Protein AF-S3AVD3-F1 (afdb_monomer)

Radius of gyration: 33.22 Å; Cα contacts (8 Å, |Δi|>4): 631; chains: 1; bounding box: 134×75×89 Å

Sequence (486 aa):
MLAAVQGLPMADVQVYRAEGRAVLDGTDLYGFTVTEWDLPATYPPLAALLFVPVALVPLSVAKAGFLAANVALLGLLVGLSLRAVRGRAAPLPVVLALTACALWLEPVFQTLLFGQINLALACLVLWDMGRPDTARGKGFAVGLAAGIKLTPALFAVHLLLTGRVKAAATAAAGFAASVAVGACLLPGATVDFWTRRMFETARVGKAWIVDNQSLQGLVARLLHDPEPGARWLVPALLAVVAGLWLARRLTPRPGRPGTADGTLVGSLGGTPDEGFRGLLVTALVALLVSPISWSHHWVWCVPLLAQLARSAGLTGPAGEGRPPGRGRLLARVGLGCAAVVFTARSLWLVPHAGDLDLRLSWWQQPLAAPYALLTLVLLGAAAGYVRARRRRAPLTPRVPPARISVDGSAADHRTAPPGDDRDRRQDGRRPECDKARGGRCAKHDAGHSADRDPAPRPRGARTRDVPRDHLEGDGGPGRLRPPQLP

Mean predicted aligned error: 13.11 Å

Secondary structure (DSSP, 8-state):
-HHHHHTS--HHHHHHHHHHHHHHHT--TTS-EETTTTEEP-S-HHHHHHHHHHHTS-HHHHHHHHHHHHHHHHHHHHHHHHHHHHSSPPPHHHHHHHHHHHTTSHHHHHHHHHT-SHHHHHHHHHHHHHSBTTSTTTTHHHHHHHHHSSTTHHHHHHHHHTT-HHHHHHHHHHHHHHHHHHHHH-HHHHHHIIIIITT-HHHH--TTSTTB-SHHHHHHHHHT-S--THHHHHHHHHHHHHHHHHHHHHSPPTT-TT--S-BSSS--SS-TTHHHHHHHHHHHHHHHHSS--BGGGGGGHHHHHHHHHHHTTSSS-TT------HHHHHHHHHHHHHHHHHHS-GGGSS---GGGGGG--TTTHHHHSHHHHHHHHHHHHHHHHHHHHHHHS------PPP------------------------------------------------------------------------------PPP---

pLDDT: mean 79.79, std 24.5, range [26.66, 98.88]

Structure (mmCIF, N/CA/C/O backbone):
data_AF-S3AVD3-F1
#
_entry.id   AF-S3AVD3-F1
#
loop_
_atom_site.group_PDB
_atom_site.id
_atom_site.type_symbol
_atom_site.label_atom_id
_atom_site.label_alt_id
_atom_site.label_comp_id
_atom_site.label_asym_id
_atom_site.label_entity_id
_atom_site.label_seq_id
_atom_site.pdbx_PDB_ins_code
_atom_site.Cartn_x
_atom_site.Cartn_y
_atom_site.Cartn_z
_atom_site.occupancy
_atom_site.B_iso_or_equiv
_atom_site.auth_seq_id
_atom_site.auth_comp_id
_atom_site.auth_asym_id
_atom_site.auth_atom_id
_atom_site.pdbx_PDB_model_num
ATOM 1 N N . MET A 1 1 ? 22.409 18.899 -2.802 1.00 51.31 1 MET A N 1
ATOM 2 C CA . MET A 1 1 ? 21.137 18.139 -2.847 1.00 51.31 1 MET A CA 1
ATOM 3 C C . MET A 1 1 ? 20.943 17.430 -4.192 1.00 51.31 1 MET A C 1
ATOM 5 O O . MET A 1 1 ? 20.860 16.214 -4.173 1.00 51.31 1 MET A O 1
ATOM 9 N N . LEU A 1 2 ? 20.980 18.117 -5.347 1.00 49.75 2 LEU A N 1
ATOM 10 C CA . LEU A 1 2 ? 20.878 17.473 -6.677 1.00 49.75 2 LEU A CA 1
ATOM 11 C C . LEU A 1 2 ? 21.949 16.395 -6.952 1.00 49.75 2 LEU A C 1
ATOM 13 O O . LEU A 1 2 ? 21.591 15.310 -7.390 1.00 49.75 2 LEU A O 1
ATOM 17 N N . ALA A 1 3 ? 23.224 16.641 -6.628 1.00 45.38 3 ALA A N 1
ATOM 18 C CA . ALA A 1 3 ? 24.295 15.649 -6.809 1.00 45.38 3 ALA A CA 1
ATOM 19 C C . ALA A 1 3 ? 24.103 14.380 -5.948 1.00 45.38 3 ALA A C 1
ATOM 21 O O . ALA A 1 3 ? 24.330 13.270 -6.413 1.00 45.38 3 ALA A O 1
ATOM 22 N N . ALA A 1 4 ? 23.601 14.530 -4.715 1.00 59.91 4 ALA A N 1
ATOM 23 C CA . ALA A 1 4 ? 23.291 13.400 -3.834 1.00 59.91 4 ALA A CA 1
ATOM 24 C C . ALA A 1 4 ? 22.084 12.587 -4.336 1.00 59.91 4 ALA A C 1
ATOM 26 O O . ALA A 1 4 ? 22.053 11.371 -4.195 1.00 59.91 4 ALA A O 1
ATOM 27 N N . VAL A 1 5 ? 21.104 13.250 -4.959 1.00 63.72 5 VAL A N 1
ATOM 28 C CA . VAL A 1 5 ? 19.925 12.597 -5.549 1.00 63.72 5 VAL A CA 1
ATOM 29 C C . VAL A 1 5 ? 20.258 11.897 -6.870 1.00 63.72 5 VAL A C 1
ATOM 31 O O . VAL A 1 5 ? 19.655 10.876 -7.185 1.00 63.72 5 VAL A O 1
ATOM 34 N N . GLN A 1 6 ? 21.234 12.397 -7.634 1.00 62.34 6 GLN A N 1
ATOM 35 C CA . GLN A 1 6 ? 21.696 11.730 -8.855 1.00 62.34 6 GLN A CA 1
ATOM 36 C C . GLN A 1 6 ? 22.285 10.341 -8.582 1.00 62.34 6 GLN A C 1
ATOM 38 O O . GLN A 1 6 ? 22.058 9.438 -9.385 1.00 62.34 6 GLN A O 1
ATOM 43 N N . GLY A 1 7 ? 22.967 10.168 -7.446 1.00 69.00 7 GLY A N 1
ATOM 44 C CA . GLY A 1 7 ? 23.528 8.884 -7.019 1.00 69.00 7 GLY A CA 1
ATOM 45 C C . GLY A 1 7 ? 22.508 7.881 -6.469 1.00 69.00 7 GLY A C 1
ATOM 46 O O . GLY A 1 7 ? 22.861 6.725 -6.265 1.00 69.00 7 GLY A O 1
ATOM 47 N N . LEU A 1 8 ? 21.250 8.280 -6.232 1.00 75.62 8 LEU A N 1
ATOM 48 C CA . LEU A 1 8 ? 20.206 7.339 -5.816 1.00 75.62 8 LEU A CA 1
ATOM 49 C C . LEU A 1 8 ? 19.747 6.518 -7.029 1.00 75.62 8 LEU A C 1
ATOM 51 O O . LEU A 1 8 ? 19.391 7.127 -8.043 1.00 75.62 8 LEU A O 1
ATOM 55 N N . PRO A 1 9 ? 19.677 5.175 -6.949 1.00 81.38 9 PRO A N 1
ATOM 56 C CA . PRO A 1 9 ? 19.231 4.347 -8.068 1.00 81.38 9 PRO A CA 1
ATOM 57 C C . PRO A 1 9 ? 17.854 4.766 -8.598 1.00 81.38 9 PRO A C 1
ATOM 59 O O . PRO A 1 9 ? 17.713 5.017 -9.799 1.00 81.38 9 PRO A O 1
ATOM 62 N N . MET A 1 10 ? 16.870 4.935 -7.697 1.00 91.75 10 MET A N 1
ATOM 63 C CA . MET A 1 10 ? 15.468 5.255 -8.009 1.00 91.75 10 MET A CA 1
ATOM 64 C C . MET A 1 10 ? 14.965 4.505 -9.248 1.00 91.75 10 MET A C 1
ATOM 66 O O . MET A 1 10 ? 14.528 5.112 -10.227 1.00 91.75 10 MET A O 1
ATOM 70 N N . ALA A 1 11 ? 15.121 3.179 -9.213 1.00 92.88 11 ALA A N 1
ATOM 71 C CA . ALA A 1 11 ? 14.840 2.294 -10.336 1.00 92.88 11 ALA A CA 1
ATOM 72 C C . ALA A 1 11 ? 13.393 2.447 -10.832 1.00 92.88 11 ALA A C 1
ATOM 74 O O . ALA A 1 11 ? 13.170 2.578 -12.032 1.00 92.88 11 ALA A O 1
ATOM 75 N N . ASP A 1 12 ? 12.424 2.580 -9.923 1.00 95.00 12 ASP A N 1
ATOM 76 C CA . ASP A 1 12 ? 11.020 2.748 -10.308 1.00 95.00 12 ASP A CA 1
ATOM 77 C C . ASP A 1 12 ? 10.744 4.084 -10.991 1.00 95.00 12 ASP A C 1
ATOM 79 O O . ASP A 1 12 ? 9.956 4.131 -11.927 1.00 95.00 12 ASP A O 1
ATOM 83 N N . VAL A 1 13 ? 11.433 5.169 -10.616 1.00 96.31 13 VAL A N 1
ATOM 84 C CA . VAL A 1 13 ? 11.315 6.446 -11.347 1.00 96.31 13 VAL A CA 1
ATOM 85 C C . VAL A 1 13 ? 11.780 6.282 -12.793 1.00 96.31 13 VAL A C 1
ATOM 87 O O . VAL A 1 13 ? 11.214 6.906 -13.689 1.00 96.31 13 VAL A O 1
ATOM 90 N N . GLN A 1 14 ? 12.786 5.439 -13.041 1.00 95.56 14 GLN A N 1
ATOM 91 C CA . GLN A 1 14 ? 13.236 5.131 -14.400 1.00 95.56 14 GLN A CA 1
ATOM 92 C C . GLN A 1 14 ? 12.191 4.307 -15.163 1.00 95.56 14 GLN A C 1
ATOM 94 O O . GLN A 1 14 ? 11.923 4.631 -16.319 1.00 95.56 14 GLN A O 1
ATOM 99 N N . VAL A 1 15 ? 11.546 3.330 -14.511 1.00 96.06 15 VAL A N 1
ATOM 100 C CA . VAL A 1 15 ? 10.414 2.570 -15.080 1.00 96.06 15 VAL A CA 1
ATOM 101 C C . VAL A 1 15 ? 9.245 3.500 -15.410 1.00 96.06 15 VAL A C 1
ATOM 103 O O . VAL A 1 15 ? 8.792 3.520 -16.549 1.00 96.06 15 VAL A O 1
ATOM 106 N N . TYR A 1 16 ? 8.811 4.350 -14.475 1.00 96.94 16 TYR A N 1
ATOM 107 C CA . TYR A 1 16 ? 7.732 5.323 -14.692 1.00 96.94 16 TYR A CA 1
ATOM 108 C C . TYR A 1 16 ? 8.051 6.268 -15.850 1.00 96.94 16 TYR A C 1
ATOM 110 O O . TYR A 1 16 ? 7.212 6.543 -16.706 1.00 96.94 16 TYR A O 1
ATOM 118 N N . ARG A 1 17 ? 9.296 6.747 -15.908 1.00 96.50 17 ARG A N 1
ATOM 119 C CA . ARG A 1 17 ? 9.766 7.604 -16.994 1.00 96.50 17 ARG A CA 1
ATOM 120 C C . ARG A 1 17 ? 9.722 6.883 -18.342 1.00 96.50 17 ARG A C 1
ATOM 122 O O . ARG A 1 17 ? 9.352 7.511 -19.329 1.00 96.50 17 ARG A O 1
ATOM 129 N N . ALA A 1 18 ? 10.088 5.603 -18.387 1.00 96.62 18 ALA A N 1
ATOM 130 C CA . ALA A 1 18 ? 10.027 4.783 -19.593 1.00 96.62 18 ALA A CA 1
ATOM 131 C C . ALA A 1 18 ? 8.584 4.482 -20.022 1.00 96.62 18 ALA A C 1
ATOM 133 O O . ALA A 1 18 ? 8.276 4.620 -21.201 1.00 96.62 18 ALA A O 1
ATOM 134 N N . GLU A 1 19 ? 7.677 4.193 -19.084 1.00 96.62 19 GLU A N 1
ATOM 135 C CA . GLU A 1 19 ? 6.241 4.050 -19.365 1.00 96.62 19 GLU A CA 1
ATOM 136 C C . GLU A 1 19 ? 5.665 5.341 -19.970 1.00 96.62 19 GLU A C 1
ATOM 138 O O . GLU A 1 19 ? 5.034 5.311 -21.026 1.00 96.62 19 GLU A O 1
ATOM 143 N N . GLY A 1 20 ? 5.946 6.498 -19.360 1.00 97.25 20 GLY A N 1
ATOM 144 C CA . GLY A 1 20 ? 5.525 7.795 -19.898 1.00 97.25 20 GLY A CA 1
ATOM 145 C C . GLY A 1 20 ? 6.142 8.105 -21.267 1.00 97.25 20 GLY A C 1
ATOM 146 O O . GLY A 1 20 ? 5.501 8.733 -22.109 1.00 97.25 20 GLY A O 1
ATOM 147 N N . ARG A 1 21 ? 7.374 7.643 -21.512 1.00 97.06 21 ARG A N 1
ATOM 148 C CA . ARG A 1 21 ? 8.057 7.771 -22.804 1.00 97.06 21 ARG A CA 1
ATOM 149 C C . ARG A 1 21 ? 7.397 6.899 -23.873 1.00 97.06 21 ARG A C 1
ATOM 151 O O . ARG A 1 21 ? 7.154 7.398 -24.963 1.00 97.06 21 ARG A O 1
ATOM 158 N N . ALA A 1 22 ? 7.042 5.657 -23.545 1.00 96.81 22 ALA A N 1
ATOM 159 C CA . ALA A 1 22 ? 6.347 4.753 -24.458 1.00 96.81 22 ALA A CA 1
ATOM 160 C C . ALA A 1 22 ? 4.985 5.313 -24.895 1.00 96.81 22 ALA A C 1
ATOM 162 O O . ALA A 1 22 ? 4.631 5.240 -26.068 1.00 96.81 22 ALA A O 1
ATOM 163 N N . VAL A 1 23 ? 4.263 5.964 -23.975 1.00 97.38 23 VAL A N 1
ATOM 164 C CA . VAL A 1 23 ? 3.020 6.682 -24.298 1.00 97.38 23 VAL A CA 1
ATOM 165 C C . VAL A 1 23 ? 3.260 7.827 -25.287 1.00 97.38 23 VAL A C 1
ATOM 167 O O . VAL A 1 23 ? 2.492 7.977 -26.232 1.00 97.38 23 VAL A O 1
ATOM 170 N N . LEU A 1 24 ? 4.301 8.640 -25.076 1.00 97.31 24 LEU A N 1
ATOM 171 C CA . LEU A 1 24 ? 4.624 9.775 -25.953 1.00 97.31 24 LEU A CA 1
ATOM 172 C C . LEU A 1 24 ? 5.081 9.333 -27.344 1.00 97.31 24 LEU A C 1
ATOM 174 O O . LEU A 1 24 ? 4.684 9.935 -28.339 1.00 97.31 24 LEU A O 1
ATOM 178 N N . ASP A 1 25 ? 5.914 8.298 -27.394 1.00 96.56 25 ASP A N 1
ATOM 179 C CA . ASP A 1 25 ? 6.526 7.804 -28.626 1.00 96.56 25 ASP A CA 1
ATOM 180 C C . ASP A 1 25 ? 5.592 6.820 -29.374 1.00 96.56 25 ASP A C 1
ATOM 182 O O . ASP A 1 25 ? 5.893 6.413 -30.495 1.00 96.56 25 ASP A O 1
ATOM 186 N N . GLY A 1 26 ? 4.447 6.449 -28.781 1.00 94.56 26 GLY A N 1
ATOM 187 C CA . GLY A 1 26 ? 3.462 5.537 -29.373 1.00 94.56 26 GLY A CA 1
ATOM 188 C C . GLY A 1 26 ? 3.948 4.088 -29.493 1.00 94.56 26 GLY A C 1
ATOM 189 O O . GLY A 1 26 ? 3.509 3.368 -30.390 1.00 94.56 26 GLY A O 1
ATOM 190 N N . THR A 1 27 ? 4.874 3.665 -28.629 1.00 94.44 27 THR A N 1
ATOM 191 C CA . THR A 1 27 ? 5.490 2.329 -28.653 1.00 94.44 27 THR A CA 1
ATOM 192 C C . THR A 1 27 ? 4.784 1.345 -27.713 1.00 94.44 27 THR A C 1
ATOM 194 O O . THR A 1 27 ? 3.879 1.707 -26.960 1.00 94.44 27 THR A O 1
ATOM 197 N N . ASP A 1 28 ? 5.167 0.064 -27.775 1.00 93.56 28 ASP A N 1
ATOM 198 C CA . ASP A 1 28 ? 4.591 -0.971 -26.912 1.00 93.56 28 ASP A CA 1
ATOM 199 C C . ASP A 1 28 ? 4.917 -0.718 -25.430 1.00 93.56 28 ASP A C 1
ATOM 201 O O . ASP A 1 28 ? 6.077 -0.746 -25.014 1.00 93.56 28 ASP A O 1
ATOM 205 N N . LEU A 1 29 ? 3.870 -0.521 -24.624 1.00 93.81 29 LEU A N 1
ATOM 206 C CA . LEU A 1 29 ? 3.974 -0.247 -23.193 1.00 93.81 29 LEU A CA 1
ATOM 207 C C . LEU A 1 29 ? 4.542 -1.432 -22.396 1.00 93.81 29 LEU A C 1
ATOM 209 O O . LEU A 1 29 ? 5.122 -1.215 -21.336 1.00 93.81 29 LEU A O 1
ATOM 213 N N . TYR A 1 30 ? 4.385 -2.669 -22.877 1.00 93.75 30 TYR A N 1
ATOM 214 C CA . TYR A 1 30 ? 4.806 -3.883 -22.162 1.00 93.75 30 TYR A CA 1
ATOM 215 C C . TYR A 1 30 ? 5.920 -4.656 -22.885 1.00 93.75 30 TYR A C 1
ATOM 217 O O . TYR A 1 30 ? 6.182 -5.816 -22.551 1.00 93.75 30 TYR A O 1
ATOM 225 N N . GLY A 1 31 ? 6.566 -4.017 -23.866 1.00 90.62 31 GLY A N 1
ATOM 226 C CA . GLY A 1 31 ? 7.602 -4.603 -24.722 1.00 90.62 31 GLY A CA 1
ATOM 227 C C . GLY A 1 31 ? 9.039 -4.229 -24.348 1.00 90.62 31 GLY A C 1
ATOM 228 O O . GLY A 1 31 ? 9.960 -4.571 -25.085 1.00 90.62 31 GLY A O 1
ATOM 229 N N . PHE A 1 32 ? 9.250 -3.520 -23.235 1.00 90.56 32 PHE A N 1
ATOM 230 C CA . PHE A 1 32 ? 10.568 -3.051 -22.808 1.00 90.56 32 PHE A CA 1
ATOM 231 C C . PHE A 1 32 ? 10.904 -3.453 -21.370 1.00 90.56 32 PHE A C 1
ATOM 233 O O . PHE A 1 32 ? 10.028 -3.669 -20.528 1.00 90.56 32 PHE A O 1
ATOM 240 N N . THR A 1 33 ? 12.203 -3.462 -21.090 1.00 91.06 33 THR A N 1
ATOM 241 C CA . THR A 1 33 ? 12.782 -3.475 -19.749 1.00 91.06 33 THR A CA 1
ATOM 242 C C . THR A 1 33 ? 13.744 -2.300 -19.605 1.00 91.06 33 THR A C 1
ATOM 244 O O . THR A 1 33 ? 14.256 -1.767 -20.593 1.00 91.06 33 THR A O 1
ATOM 247 N N . VAL A 1 34 ? 13.956 -1.839 -18.375 1.00 90.12 34 VAL A N 1
ATOM 248 C CA . VAL A 1 34 ? 14.907 -0.762 -18.069 1.00 90.12 34 VAL A CA 1
ATOM 249 C C . VAL A 1 34 ? 15.760 -1.110 -16.860 1.00 90.12 34 VAL A C 1
ATOM 251 O O . VAL A 1 34 ? 15.421 -2.011 -16.096 1.00 90.12 34 VAL A O 1
ATOM 254 N N . THR A 1 35 ? 16.813 -0.314 -16.638 1.00 87.38 35 THR A N 1
ATOM 255 C CA . THR A 1 35 ? 17.821 -0.475 -15.571 1.00 87.38 35 THR A CA 1
ATOM 256 C C . THR A 1 35 ? 18.682 -1.730 -15.736 1.00 87.38 35 THR A C 1
ATOM 258 O O . THR A 1 35 ? 18.466 -2.523 -16.641 1.00 87.38 35 THR A O 1
ATOM 261 N N . GLU A 1 36 ? 19.684 -1.898 -14.875 1.00 81.81 36 GLU A N 1
ATOM 262 C CA . GLU A 1 36 ? 20.545 -3.091 -14.863 1.00 81.81 36 GLU A CA 1
ATOM 263 C C . GLU A 1 36 ? 19.828 -4.366 -14.384 1.00 81.81 36 GLU A C 1
ATOM 265 O O . GLU A 1 36 ? 20.348 -5.460 -14.566 1.00 81.81 36 GLU A O 1
ATOM 270 N N . TRP A 1 37 ? 18.624 -4.230 -13.815 1.00 82.56 37 TRP A N 1
ATOM 271 C CA . TRP A 1 37 ? 17.808 -5.337 -13.301 1.00 82.56 37 TRP A CA 1
ATOM 272 C C . TRP A 1 37 ? 16.677 -5.766 -14.249 1.00 82.56 37 TRP A C 1
ATOM 274 O O . TRP A 1 37 ? 15.789 -6.505 -13.826 1.00 82.56 37 TRP A O 1
ATOM 284 N N . ASP A 1 38 ? 16.664 -5.271 -15.492 1.00 87.19 38 ASP A N 1
ATOM 285 C CA . ASP A 1 38 ? 15.658 -5.606 -16.510 1.00 87.19 38 ASP A CA 1
ATOM 286 C C . ASP A 1 38 ? 14.201 -5.453 -16.029 1.00 87.19 38 ASP A C 1
ATOM 288 O O . ASP A 1 38 ? 13.332 -6.291 -16.275 1.00 87.19 38 ASP A O 1
ATOM 292 N N . LEU A 1 39 ? 13.906 -4.344 -15.347 1.00 89.19 39 LEU A N 1
ATOM 293 C CA . LEU A 1 39 ? 12.585 -4.089 -14.778 1.00 89.19 39 LEU A CA 1
ATOM 294 C C . LEU A 1 39 ? 11.559 -3.760 -15.876 1.00 89.19 39 LEU A C 1
ATOM 296 O O . LEU A 1 39 ? 11.763 -2.791 -16.618 1.00 89.19 39 LEU A O 1
ATOM 300 N N . PRO A 1 40 ? 10.441 -4.505 -15.971 1.00 92.25 40 PRO A N 1
ATOM 301 C CA . PRO A 1 40 ? 9.397 -4.245 -16.953 1.00 92.25 40 PRO A CA 1
ATOM 302 C C . PRO A 1 40 ? 8.349 -3.250 -16.442 1.00 92.25 40 PRO A C 1
ATOM 304 O O . PRO A 1 40 ? 8.210 -3.005 -15.240 1.00 92.25 40 PRO A O 1
ATOM 307 N N . ALA A 1 41 ? 7.519 -2.754 -17.359 1.00 92.19 41 ALA A N 1
ATOM 308 C CA . ALA A 1 41 ? 6.277 -2.075 -17.006 1.00 92.19 41 ALA A CA 1
ATOM 309 C C . ALA A 1 41 ? 5.293 -3.044 -16.321 1.00 92.19 41 ALA A C 1
ATOM 311 O O . ALA A 1 41 ? 5.004 -4.154 -16.798 1.00 92.19 41 ALA A O 1
ATOM 312 N N . THR A 1 42 ? 4.758 -2.626 -15.174 1.00 90.56 42 THR A N 1
ATOM 313 C CA . THR A 1 42 ? 3.879 -3.469 -14.336 1.00 90.56 42 THR A CA 1
ATOM 314 C C . THR A 1 42 ? 2.540 -2.824 -14.009 1.00 90.56 42 THR A C 1
ATOM 316 O O . THR A 1 42 ? 1.654 -3.498 -13.476 1.00 90.56 42 THR A O 1
ATOM 319 N N . TYR A 1 43 ? 2.360 -1.550 -14.353 1.00 92.12 43 TYR A N 1
ATOM 320 C CA . TYR A 1 43 ? 1.169 -0.799 -13.995 1.00 92.12 43 TYR A CA 1
ATOM 321 C C . TYR A 1 43 ? 0.089 -0.856 -15.097 1.00 92.12 43 TYR A C 1
ATOM 323 O O . TYR A 1 43 ? 0.395 -1.060 -16.278 1.00 92.12 43 TYR A O 1
ATOM 331 N N . PRO A 1 44 ? -1.198 -0.684 -14.733 1.00 95.38 44 PRO A N 1
ATOM 332 C CA . PRO A 1 44 ? -2.273 -0.500 -15.700 1.00 95.38 44 PRO A CA 1
ATOM 333 C C . PRO A 1 44 ? -2.052 0.763 -16.555 1.00 95.38 44 PRO A C 1
ATOM 335 O O . PRO A 1 44 ? -1.429 1.717 -16.082 1.00 95.38 44 PRO A O 1
ATOM 338 N N . PRO A 1 45 ? -2.642 0.851 -17.762 1.00 96.19 45 PRO A N 1
ATOM 339 C CA . PRO A 1 45 ? -2.372 1.950 -18.697 1.00 96.19 45 PRO A CA 1
ATOM 340 C C . PRO A 1 45 ? -2.670 3.359 -18.174 1.00 96.19 45 PRO A C 1
ATOM 342 O O . PRO A 1 45 ? -2.008 4.310 -18.584 1.00 96.19 45 PRO A O 1
ATOM 345 N N . LEU A 1 46 ? -3.621 3.523 -17.241 1.00 97.00 46 LEU A N 1
ATOM 346 C CA . LEU A 1 46 ? -3.848 4.828 -16.612 1.00 97.00 46 LEU A CA 1
ATOM 347 C C . LEU A 1 46 ? -2.577 5.349 -15.923 1.00 97.00 46 LEU A C 1
ATOM 349 O O . LEU A 1 46 ? -2.301 6.544 -15.983 1.00 97.00 46 LEU A O 1
ATOM 353 N N . ALA A 1 47 ? -1.804 4.482 -15.266 1.00 96.31 47 ALA A N 1
ATOM 354 C CA . ALA A 1 47 ? -0.586 4.899 -14.582 1.00 96.31 47 ALA A CA 1
ATOM 355 C C . ALA A 1 47 ? 0.459 5.431 -15.573 1.00 96.31 47 ALA A C 1
ATOM 357 O O . ALA A 1 47 ? 1.004 6.507 -15.346 1.00 96.31 47 ALA A O 1
ATOM 358 N N . ALA A 1 48 ? 0.651 4.750 -16.706 1.00 96.00 48 ALA A N 1
ATOM 359 C CA . ALA A 1 48 ? 1.564 5.191 -17.758 1.00 96.00 48 ALA A CA 1
ATOM 360 C C . ALA A 1 48 ? 1.206 6.594 -18.280 1.00 96.00 48 ALA A C 1
ATOM 362 O O . ALA A 1 48 ? 2.082 7.449 -18.418 1.00 96.00 48 ALA A O 1
ATOM 363 N N . LEU A 1 49 ? -0.092 6.878 -18.466 1.00 97.25 49 LEU A N 1
ATOM 364 C CA . LEU A 1 49 ? -0.579 8.220 -18.813 1.00 97.25 49 LEU A CA 1
ATOM 365 C C . LEU A 1 49 ? -0.217 9.261 -17.739 1.00 97.25 49 LEU A C 1
ATOM 367 O O . LEU A 1 49 ? 0.206 10.370 -18.062 1.00 97.25 49 LEU A O 1
ATOM 371 N N . LEU A 1 50 ? -0.345 8.909 -16.455 1.00 97.25 50 LEU A N 1
ATOM 372 C CA . LEU A 1 50 ? 0.032 9.783 -15.336 1.00 97.25 50 LEU A CA 1
ATOM 373 C C . LEU A 1 50 ? 1.551 9.992 -15.225 1.00 97.25 50 LEU A C 1
ATOM 375 O O . LEU A 1 50 ? 1.979 10.979 -14.622 1.00 97.25 50 LEU A O 1
ATOM 379 N N . PHE A 1 51 ? 2.361 9.105 -15.804 1.00 97.38 51 PHE A N 1
ATOM 380 C CA . PHE A 1 51 ? 3.819 9.215 -15.812 1.00 97.38 51 PHE A CA 1
ATOM 381 C C . PHE A 1 51 ? 4.391 9.973 -17.014 1.00 97.38 51 PHE A C 1
ATOM 383 O O . PHE A 1 51 ? 5.579 10.301 -17.003 1.00 97.38 51 PHE A O 1
ATOM 390 N N . VAL A 1 52 ? 3.570 10.356 -17.998 1.00 97.75 52 VAL A N 1
ATOM 391 C CA . VAL A 1 52 ? 3.992 11.201 -19.132 1.00 97.75 52 VAL A CA 1
ATOM 392 C C . VAL A 1 52 ? 4.783 12.447 -18.690 1.00 97.75 52 VAL A C 1
ATOM 394 O O . VAL A 1 52 ? 5.867 12.667 -19.231 1.00 97.75 52 VAL A O 1
ATOM 397 N N . PRO A 1 53 ? 4.368 13.230 -17.669 1.00 97.25 53 PRO A N 1
ATOM 398 C CA . PRO A 1 53 ? 5.144 14.393 -17.226 1.00 97.25 53 PRO A CA 1
ATOM 399 C C . PRO A 1 53 ? 6.559 14.053 -16.732 1.00 97.25 53 PRO A C 1
ATOM 401 O O . PRO A 1 53 ? 7.467 14.875 -16.848 1.00 97.25 53 PRO A O 1
ATOM 404 N N . VAL A 1 54 ? 6.774 12.841 -16.209 1.00 96.50 54 VAL A N 1
ATOM 405 C CA . VAL A 1 54 ? 8.086 12.366 -15.738 1.00 96.50 54 VAL A CA 1
ATOM 406 C C . VAL A 1 54 ? 9.046 12.160 -16.916 1.00 96.50 54 VAL A C 1
ATOM 408 O O . VAL A 1 54 ? 10.242 12.427 -16.794 1.00 96.50 54 VAL A O 1
ATOM 411 N N . ALA A 1 55 ? 8.525 11.739 -18.073 1.00 96.38 55 ALA A N 1
ATOM 412 C CA . ALA A 1 55 ? 9.285 11.558 -19.313 1.00 96.38 55 ALA A CA 1
ATOM 413 C C . ALA A 1 55 ? 9.774 12.875 -19.933 1.00 96.38 55 ALA A C 1
ATOM 415 O O . ALA A 1 55 ? 10.789 12.879 -20.634 1.00 96.38 55 ALA A O 1
ATOM 416 N N . LEU A 1 56 ? 9.087 13.983 -19.646 1.00 96.94 56 LEU A N 1
ATOM 417 C CA . LEU A 1 56 ? 9.360 15.299 -20.232 1.00 96.94 56 LEU A CA 1
ATOM 418 C C . LEU A 1 56 ? 10.489 16.068 -19.534 1.00 96.94 56 LEU A C 1
ATOM 420 O O . LEU A 1 56 ? 11.000 17.038 -20.088 1.00 96.94 56 LEU A O 1
ATOM 424 N N . VAL A 1 57 ? 10.891 15.653 -18.332 1.00 96.25 57 VAL A N 1
ATOM 425 C CA . VAL A 1 57 ? 11.929 16.337 -17.549 1.00 96.25 57 VAL A CA 1
ATOM 426 C C . VAL A 1 57 ? 13.233 15.530 -17.498 1.00 96.25 57 VAL A C 1
ATOM 428 O O . VAL A 1 57 ? 13.227 14.303 -17.668 1.00 96.25 57 VAL A O 1
ATOM 431 N N . PRO A 1 58 ? 14.382 16.182 -17.228 1.00 95.56 58 PRO A N 1
ATOM 432 C CA . PRO A 1 58 ? 15.625 15.470 -16.957 1.00 95.56 58 PRO A CA 1
ATOM 433 C C . PRO A 1 58 ? 15.470 14.503 -15.777 1.00 95.56 58 PRO A C 1
ATOM 435 O O . PRO A 1 58 ? 14.833 14.829 -14.774 1.00 95.56 58 PRO A O 1
ATOM 438 N N . LEU A 1 59 ? 16.105 13.329 -15.856 1.00 92.75 59 LEU A N 1
ATOM 439 C CA . LEU A 1 59 ? 15.975 12.285 -14.831 1.00 92.75 59 LEU A CA 1
ATOM 440 C C . LEU A 1 59 ? 16.363 12.781 -13.426 1.00 92.75 59 LEU A C 1
ATOM 442 O O . LEU A 1 59 ? 15.724 12.411 -12.448 1.00 92.75 59 LEU A O 1
ATOM 446 N N . SER A 1 60 ? 17.367 13.653 -13.306 1.00 93.00 60 SER A N 1
ATOM 447 C CA . SER A 1 60 ? 17.760 14.252 -12.023 1.00 93.00 60 SER A CA 1
ATOM 448 C C . SER A 1 60 ? 16.652 15.108 -11.400 1.00 93.00 60 SER A C 1
ATOM 450 O O . SER A 1 60 ? 16.451 15.061 -10.187 1.00 93.00 60 SER A O 1
ATOM 452 N N . VAL A 1 61 ? 15.912 15.852 -12.227 1.00 94.62 61 VAL A N 1
ATOM 453 C CA . VAL A 1 61 ? 14.766 16.667 -11.804 1.00 94.62 61 VAL A CA 1
ATOM 454 C C . VAL A 1 61 ? 13.611 15.763 -11.386 1.00 94.62 61 VAL A C 1
ATOM 456 O O . VAL A 1 61 ? 13.037 15.983 -10.322 1.00 94.62 61 VAL A O 1
ATOM 459 N N . ALA A 1 62 ? 13.327 14.704 -12.153 1.00 95.56 62 ALA A N 1
ATOM 460 C CA . ALA A 1 62 ? 12.336 13.697 -11.776 1.00 95.56 62 ALA A CA 1
ATOM 461 C C . ALA A 1 62 ? 12.670 13.058 -10.418 1.00 95.56 62 ALA A C 1
ATOM 463 O O . ALA A 1 62 ? 11.842 13.091 -9.511 1.00 95.56 62 ALA A O 1
ATOM 464 N N . LYS A 1 63 ? 13.899 12.558 -10.233 1.00 95.31 63 LYS A N 1
ATOM 465 C CA . LYS A 1 63 ? 14.360 11.960 -8.968 1.00 95.31 63 LYS A CA 1
ATOM 466 C C . LYS A 1 63 ? 14.215 12.927 -7.783 1.00 95.31 63 LYS A C 1
ATOM 468 O O . LYS A 1 63 ? 13.700 12.551 -6.731 1.00 95.31 63 LYS A O 1
ATOM 473 N N . ALA A 1 64 ? 14.605 14.193 -7.958 1.00 94.94 64 ALA A N 1
ATOM 474 C CA . ALA A 1 64 ? 14.459 15.215 -6.918 1.00 94.94 64 ALA A CA 1
ATOM 475 C C . ALA A 1 64 ? 12.985 15.519 -6.603 1.00 94.94 64 ALA A C 1
ATOM 477 O O . ALA A 1 64 ? 12.618 15.625 -5.430 1.00 94.94 64 ALA A O 1
ATOM 478 N N . GLY A 1 65 ? 12.143 15.608 -7.635 1.00 96.06 65 GLY A N 1
ATOM 479 C CA . GLY A 1 65 ? 10.701 15.797 -7.502 1.00 96.06 65 GLY A CA 1
ATOM 480 C C . GLY A 1 65 ? 10.033 14.645 -6.754 1.00 96.06 65 GLY A C 1
ATOM 481 O O . GLY A 1 65 ? 9.291 14.889 -5.806 1.00 96.06 65 GLY A O 1
ATOM 482 N N . PHE A 1 66 ? 10.352 13.398 -7.107 1.00 96.50 66 PHE A N 1
ATOM 483 C CA . PHE A 1 66 ? 9.838 12.208 -6.425 1.00 96.50 66 PHE A CA 1
ATOM 484 C C . PHE A 1 66 ? 10.280 12.137 -4.966 1.00 96.50 66 PHE A C 1
ATOM 486 O O . PHE A 1 66 ? 9.461 11.831 -4.102 1.00 96.50 66 PHE A O 1
ATOM 493 N N . LEU A 1 67 ? 11.539 12.465 -4.660 1.00 96.44 67 LEU A N 1
ATOM 494 C CA . LEU A 1 67 ? 12.011 12.520 -3.277 1.00 96.44 67 LEU A CA 1
ATOM 495 C C . LEU A 1 67 ? 11.224 13.551 -2.457 1.00 96.44 67 LEU A C 1
ATOM 497 O O . LEU A 1 67 ? 10.703 13.223 -1.390 1.00 96.44 67 LEU A O 1
ATOM 501 N N . ALA A 1 68 ? 11.105 14.781 -2.963 1.00 96.88 68 ALA A N 1
ATOM 502 C CA . ALA A 1 68 ? 10.373 15.849 -2.285 1.00 96.88 68 ALA A CA 1
ATOM 503 C C . ALA A 1 68 ? 8.886 15.497 -2.110 1.00 96.88 68 ALA A C 1
ATOM 505 O O . ALA A 1 68 ? 8.335 15.649 -1.016 1.00 96.88 68 ALA A O 1
ATOM 506 N N . ALA A 1 69 ? 8.256 14.963 -3.161 1.00 98.12 69 ALA A N 1
ATOM 507 C CA . ALA A 1 69 ? 6.868 14.522 -3.132 1.00 98.12 69 ALA A CA 1
ATOM 508 C C . ALA A 1 69 ? 6.657 13.386 -2.124 1.00 98.12 69 ALA A C 1
ATOM 510 O O . ALA A 1 69 ? 5.725 13.460 -1.328 1.00 98.12 69 ALA A O 1
ATOM 511 N N . ASN A 1 70 ? 7.530 12.376 -2.086 1.00 98.38 70 ASN A N 1
ATOM 512 C CA . ASN A 1 70 ? 7.410 11.267 -1.138 1.00 98.38 70 ASN A CA 1
ATOM 513 C C . ASN A 1 70 ? 7.604 11.711 0.316 1.00 98.38 70 ASN A C 1
ATOM 515 O O . ASN A 1 70 ? 6.862 11.256 1.185 1.00 98.38 70 ASN A O 1
ATOM 519 N N . VAL A 1 71 ? 8.513 12.648 0.602 1.00 98.38 71 VAL A N 1
ATOM 520 C CA . VAL A 1 71 ? 8.643 13.227 1.954 1.00 98.38 71 VAL A CA 1
ATOM 521 C C . VAL A 1 71 ? 7.372 13.992 2.350 1.00 98.38 71 VAL A C 1
ATOM 523 O O . VAL A 1 71 ? 6.865 13.815 3.461 1.00 98.38 71 VAL A O 1
ATOM 526 N N . ALA A 1 72 ? 6.808 14.793 1.442 1.00 98.69 72 ALA A N 1
ATOM 527 C CA . ALA A 1 72 ? 5.560 15.514 1.694 1.00 98.69 72 ALA A CA 1
ATOM 528 C C . ALA A 1 72 ? 4.365 14.558 1.884 1.00 98.69 72 ALA A C 1
ATOM 530 O O . ALA A 1 72 ? 3.573 14.722 2.815 1.00 98.69 72 ALA A O 1
ATOM 531 N N . LEU A 1 73 ? 4.259 13.524 1.045 1.00 98.88 73 LEU A N 1
ATOM 532 C CA . LEU A 1 73 ? 3.227 12.491 1.130 1.00 98.88 73 LEU A CA 1
ATOM 533 C C . LEU A 1 73 ? 3.361 11.647 2.397 1.00 98.88 73 LEU A C 1
ATOM 535 O O . LEU A 1 73 ? 2.343 11.274 2.974 1.00 98.88 73 LEU A O 1
ATOM 539 N N . LEU A 1 74 ? 4.579 11.391 2.878 1.00 98.88 74 LEU A N 1
ATOM 540 C CA . LEU A 1 74 ? 4.796 10.757 4.177 1.00 98.88 74 LEU A CA 1
ATOM 541 C C . LEU A 1 74 ? 4.253 11.635 5.311 1.00 98.88 74 LEU A C 1
ATOM 543 O O . LEU A 1 74 ? 3.530 11.136 6.174 1.00 98.88 74 LEU A O 1
ATOM 547 N N . GLY A 1 75 ? 4.533 12.942 5.279 1.00 98.75 75 GLY A N 1
ATOM 548 C CA . GLY A 1 75 ? 3.966 13.897 6.235 1.00 98.75 75 GLY A CA 1
ATOM 549 C C . GLY A 1 75 ? 2.437 13.929 6.202 1.00 98.75 75 GLY A C 1
ATOM 550 O O . GLY A 1 75 ? 1.787 13.904 7.253 1.00 98.75 75 GLY A O 1
ATOM 551 N N . LEU A 1 76 ? 1.846 13.889 5.005 1.00 98.75 76 LEU A N 1
ATOM 552 C CA . LEU A 1 76 ? 0.400 13.763 4.829 1.00 98.75 76 LEU A CA 1
ATOM 553 C C . LEU A 1 76 ? -0.128 12.441 5.403 1.00 98.75 76 LEU A C 1
ATOM 555 O O . LEU A 1 76 ? -1.114 12.459 6.140 1.00 98.75 76 LEU A O 1
ATOM 559 N N . LEU A 1 77 ? 0.529 11.310 5.133 1.00 98.81 77 LEU A N 1
ATOM 560 C CA . LEU A 1 77 ? 0.125 9.995 5.636 1.00 98.81 77 LEU A CA 1
ATOM 561 C C . LEU A 1 77 ? 0.159 9.954 7.167 1.00 98.81 77 LEU A C 1
ATOM 563 O O . LEU A 1 77 ? -0.792 9.472 7.788 1.00 98.81 77 LEU A O 1
ATOM 567 N N . VAL A 1 78 ? 1.207 10.506 7.786 1.00 98.75 78 VAL A N 1
ATOM 568 C CA . VAL A 1 78 ? 1.307 10.676 9.244 1.00 98.75 78 VAL A CA 1
ATOM 569 C C . VAL A 1 78 ? 0.161 11.553 9.755 1.00 98.75 78 VAL A C 1
ATOM 571 O O . VAL A 1 78 ? -0.533 11.167 10.696 1.00 98.75 78 VAL A O 1
ATOM 574 N N . GLY A 1 79 ? -0.095 12.699 9.118 1.00 97.31 79 GLY A N 1
ATOM 575 C CA . GLY A 1 79 ? -1.185 13.606 9.485 1.00 97.31 79 GLY A CA 1
ATOM 576 C C . GLY A 1 79 ? -2.571 12.955 9.406 1.00 97.31 79 GLY A C 1
ATOM 577 O O . GLY A 1 79 ? -3.357 13.064 10.352 1.00 97.31 79 GLY A O 1
ATOM 578 N N . LEU A 1 80 ? -2.858 12.229 8.322 1.00 96.19 80 LEU A N 1
ATOM 579 C CA . LEU A 1 80 ? -4.101 11.474 8.130 1.00 96.19 80 LEU A CA 1
ATOM 580 C C . LEU A 1 80 ? -4.238 10.344 9.158 1.00 96.19 80 LEU A C 1
ATOM 582 O O . LEU A 1 80 ? -5.306 10.179 9.748 1.00 96.19 80 LEU A O 1
ATOM 586 N N .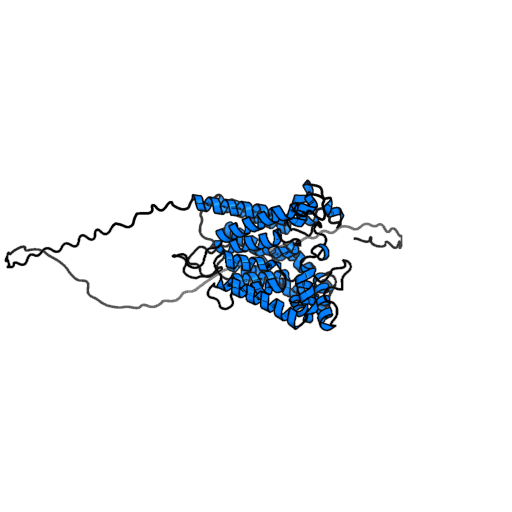 SER A 1 81 ? -3.153 9.618 9.434 1.00 95.94 81 SER A N 1
ATOM 587 C CA . SER A 1 81 ? -3.114 8.549 10.441 1.00 95.94 81 SER A CA 1
ATOM 588 C C . SER A 1 81 ? -3.397 9.084 11.843 1.00 95.94 81 SER A C 1
ATOM 590 O O . SER A 1 81 ? -4.222 8.538 12.577 1.00 95.94 81 SER A O 1
ATOM 592 N N . LEU A 1 82 ? -2.753 10.196 12.212 1.00 93.62 82 LEU A N 1
ATOM 593 C CA . LEU A 1 82 ? -2.975 10.868 13.489 1.00 93.62 82 LEU A CA 1
ATOM 594 C C . LEU A 1 82 ? -4.395 11.414 13.590 1.00 93.62 82 LEU A C 1
ATOM 596 O O . LEU A 1 82 ? -5.013 11.276 14.644 1.00 93.62 82 LEU A O 1
ATOM 600 N N . ARG A 1 83 ? -4.935 11.987 12.510 1.00 90.50 83 ARG A N 1
ATOM 601 C CA . ARG A 1 83 ? -6.329 12.437 12.471 1.00 90.50 83 ARG A CA 1
ATOM 602 C C . ARG A 1 83 ? -7.292 11.275 12.691 1.00 90.50 83 ARG A C 1
ATOM 604 O O . ARG A 1 83 ? -8.204 11.427 13.497 1.00 90.50 83 ARG A O 1
ATOM 611 N N . ALA A 1 84 ? -7.053 10.127 12.060 1.00 87.56 84 ALA A N 1
ATOM 612 C CA . ALA A 1 84 ? -7.880 8.935 12.226 1.00 87.56 84 ALA A CA 1
ATOM 613 C C . ALA A 1 84 ? -7.903 8.420 13.663 1.00 87.56 84 ALA A C 1
ATOM 615 O O . ALA A 1 84 ? -8.969 8.107 14.185 1.00 87.56 84 ALA A O 1
ATOM 616 N N . VAL A 1 85 ? -6.758 8.405 14.345 1.00 87.31 85 VAL A N 1
ATOM 617 C CA . VAL A 1 85 ? -6.708 7.907 15.726 1.00 87.31 85 VAL A CA 1
ATOM 618 C C . VAL A 1 85 ? -7.104 8.968 16.761 1.00 87.31 85 VAL A C 1
ATOM 620 O O . VAL A 1 85 ? -7.652 8.632 17.807 1.00 87.31 85 VAL A O 1
ATOM 623 N N . ARG A 1 86 ? -6.863 10.258 16.506 1.00 84.62 86 ARG A N 1
ATOM 624 C CA . ARG A 1 86 ? -7.150 11.348 17.463 1.00 84.62 86 ARG A CA 1
ATOM 625 C C . ARG A 1 86 ? -8.528 11.986 17.274 1.00 84.62 86 ARG A C 1
ATOM 627 O O . ARG A 1 86 ? -8.953 12.730 18.152 1.00 84.62 86 ARG A O 1
ATOM 634 N N . GLY A 1 87 ? -9.178 11.772 16.129 1.00 81.31 87 GLY A N 1
ATOM 635 C CA . GLY A 1 87 ? -10.400 12.471 15.709 1.00 81.31 87 GLY A CA 1
ATOM 636 C C . GLY A 1 87 ? -10.182 13.925 15.262 1.00 81.31 87 GLY A C 1
ATOM 637 O O . GLY A 1 87 ? -11.123 14.594 14.854 1.00 81.31 87 GLY A O 1
ATOM 638 N N . ARG A 1 88 ? -8.947 14.438 15.322 1.00 84.75 88 ARG A N 1
ATOM 639 C CA . ARG A 1 88 ? -8.581 15.819 14.966 1.00 84.75 88 ARG A CA 1
ATOM 640 C C . ARG A 1 88 ? -7.152 15.892 14.446 1.00 84.75 88 ARG A C 1
ATOM 642 O O . ARG A 1 88 ? -6.342 15.018 14.752 1.00 84.75 88 ARG A O 1
ATOM 649 N N . ALA A 1 89 ? -6.830 16.951 13.707 1.00 89.25 89 ALA A N 1
ATOM 650 C CA . ALA A 1 89 ? -5.468 17.186 13.238 1.00 89.25 89 ALA A CA 1
ATOM 651 C C . ALA A 1 89 ? -4.477 17.278 14.415 1.00 89.25 89 ALA A C 1
ATOM 653 O O . ALA A 1 89 ? -4.785 17.831 15.479 1.00 89.25 89 ALA A O 1
ATOM 654 N N . ALA A 1 90 ? -3.291 16.700 14.225 1.00 90.75 90 ALA A N 1
ATOM 655 C CA . ALA A 1 90 ? -2.174 16.872 15.142 1.00 90.75 90 ALA A CA 1
ATOM 656 C C . ALA A 1 90 ? -1.444 18.198 14.846 1.00 90.75 90 ALA A C 1
ATOM 658 O O . ALA A 1 90 ? -1.460 18.645 13.699 1.00 90.75 90 ALA A O 1
ATOM 659 N N . PRO A 1 91 ? -0.795 18.820 15.846 1.00 94.88 91 PRO A N 1
ATOM 660 C CA . PRO A 1 91 ? 0.048 19.991 15.618 1.00 94.88 91 PRO A CA 1
ATOM 661 C C . PRO A 1 91 ? 1.164 19.690 14.613 1.00 94.88 91 PRO A C 1
ATOM 663 O O . PRO A 1 91 ? 1.747 18.603 14.651 1.00 94.88 91 PRO A O 1
ATOM 666 N N . LEU A 1 92 ? 1.502 20.664 13.765 1.00 96.69 92 LEU A N 1
ATOM 667 C CA . LEU A 1 92 ? 2.527 20.508 12.730 1.00 96.69 92 LEU A CA 1
ATOM 668 C C . LEU A 1 92 ? 3.878 19.996 13.276 1.00 96.69 92 LEU A C 1
ATOM 670 O O . LEU A 1 92 ? 4.391 19.042 12.697 1.00 96.69 92 LEU A O 1
ATOM 674 N N . PRO A 1 93 ? 4.424 20.492 14.409 1.00 98.00 93 PRO A N 1
ATOM 675 C CA . PRO A 1 93 ? 5.682 19.966 14.949 1.00 98.00 93 PRO A CA 1
ATOM 676 C C . PRO A 1 93 ? 5.639 18.465 15.271 1.00 98.00 93 PRO A C 1
ATOM 678 O O . PRO A 1 93 ? 6.620 17.759 15.060 1.00 98.00 93 PRO A O 1
ATOM 681 N N . VAL A 1 94 ? 4.488 17.952 15.724 1.00 96.56 94 VAL A N 1
ATOM 682 C CA . VAL A 1 94 ? 4.301 16.517 16.003 1.00 96.56 94 VAL A CA 1
ATOM 683 C C . VAL A 1 94 ? 4.290 15.715 14.705 1.00 96.56 94 VAL A C 1
ATOM 685 O O . VAL A 1 94 ? 4.902 14.651 14.639 1.00 96.56 94 VAL A O 1
ATOM 688 N N . VAL A 1 95 ? 3.614 16.222 13.669 1.00 98.00 95 VAL A N 1
ATOM 689 C CA . VAL A 1 95 ? 3.605 15.590 12.342 1.00 98.00 95 VAL A CA 1
ATOM 690 C C . VAL A 1 95 ? 5.021 15.547 11.774 1.00 98.00 95 VAL A C 1
ATOM 692 O O . VAL A 1 95 ? 5.449 14.485 11.336 1.00 98.00 95 VAL A O 1
ATOM 695 N N . LEU A 1 96 ? 5.771 16.650 11.839 1.00 98.38 96 LEU A N 1
ATOM 696 C CA . LEU A 1 96 ? 7.149 16.725 11.345 1.00 98.38 96 LEU A CA 1
ATOM 697 C C . LEU A 1 96 ? 8.087 15.775 12.100 1.00 98.38 96 LEU A C 1
ATOM 699 O O . LEU A 1 96 ? 8.814 15.015 11.464 1.00 98.38 96 LEU A O 1
ATOM 703 N N . ALA A 1 97 ? 8.027 15.749 13.435 1.00 98.25 97 ALA A N 1
ATOM 704 C CA . ALA A 1 97 ? 8.842 14.844 14.244 1.00 98.25 97 ALA A CA 1
ATOM 705 C C . ALA A 1 97 ? 8.550 13.369 13.920 1.00 98.25 97 ALA A C 1
ATOM 707 O O . ALA A 1 97 ? 9.466 12.584 13.688 1.00 98.25 97 ALA A O 1
ATOM 708 N N . LEU A 1 98 ? 7.271 12.992 13.829 1.00 98.25 98 LEU A N 1
ATOM 709 C CA . LEU A 1 98 ? 6.885 11.623 13.483 1.00 98.25 98 LEU A CA 1
ATOM 710 C C . LEU A 1 98 ? 7.188 11.273 12.025 1.00 98.25 98 LEU A C 1
ATOM 712 O O . LEU A 1 98 ? 7.486 10.118 11.743 1.00 98.25 98 LEU A O 1
ATOM 716 N N . THR A 1 99 ? 7.162 12.247 11.116 1.00 98.62 99 THR A N 1
ATOM 717 C CA . THR A 1 99 ? 7.617 12.073 9.728 1.00 98.62 99 THR A CA 1
ATOM 718 C C . THR A 1 99 ? 9.106 11.748 9.708 1.00 98.62 99 THR A C 1
ATOM 720 O O . THR A 1 99 ? 9.497 10.765 9.086 1.00 98.62 99 THR A O 1
ATOM 723 N N . ALA A 1 100 ? 9.923 12.497 10.457 1.00 98.19 100 ALA A N 1
ATOM 724 C CA . ALA A 1 100 ? 11.353 12.232 10.584 1.00 98.19 100 ALA A CA 1
ATOM 725 C C . ALA A 1 100 ? 11.634 10.834 11.163 1.00 98.19 100 ALA A C 1
ATOM 727 O O . ALA A 1 100 ? 12.500 10.126 10.657 1.00 98.19 100 ALA A O 1
ATOM 728 N N . CYS A 1 101 ? 10.865 10.391 12.164 1.00 97.94 101 CYS A N 1
ATOM 729 C CA . CYS A 1 101 ? 10.955 9.018 12.670 1.00 97.94 101 CYS A CA 1
ATOM 730 C C . CYS A 1 101 ? 10.510 7.980 11.627 1.00 97.94 101 CYS A C 1
ATOM 732 O O . CYS A 1 101 ? 11.155 6.945 11.474 1.00 97.94 101 CYS A O 1
ATOM 734 N N . ALA A 1 102 ? 9.420 8.243 10.902 1.00 98.31 102 ALA A N 1
ATOM 735 C CA . ALA A 1 102 ? 8.851 7.310 9.934 1.00 98.31 102 ALA A CA 1
ATOM 736 C C . ALA A 1 102 ? 9.765 7.064 8.723 1.00 98.31 102 ALA A C 1
ATOM 738 O O . ALA A 1 102 ? 9.684 5.989 8.138 1.00 98.31 102 ALA A O 1
ATOM 739 N N . LEU A 1 103 ? 10.670 7.995 8.391 1.00 97.56 103 LEU A N 1
ATOM 740 C CA . LEU A 1 103 ? 11.702 7.801 7.359 1.00 97.56 103 LEU A CA 1
ATOM 741 C C . LEU A 1 103 ? 12.616 6.594 7.632 1.00 97.56 103 LEU A C 1
ATOM 743 O O . LEU A 1 103 ? 13.198 6.048 6.699 1.00 97.56 103 LEU A O 1
ATOM 747 N N . TRP A 1 104 ? 12.737 6.169 8.892 1.00 96.56 104 TRP A N 1
ATOM 748 C CA . TRP A 1 104 ? 13.562 5.024 9.285 1.00 96.56 104 TRP A CA 1
ATOM 749 C C . TRP A 1 104 ? 12.837 3.681 9.193 1.00 96.56 104 TRP A C 1
ATOM 751 O O . TRP A 1 104 ? 13.491 2.638 9.253 1.00 96.56 104 TRP A O 1
ATOM 761 N N . LEU A 1 105 ? 11.511 3.685 9.023 1.00 98.44 105 LEU A N 1
ATOM 762 C CA . LEU A 1 105 ? 10.753 2.465 8.760 1.00 98.44 105 LEU A CA 1
ATOM 763 C C . LEU A 1 105 ? 11.176 1.927 7.395 1.00 98.44 105 LEU A C 1
ATOM 765 O O . LEU A 1 105 ? 11.111 2.646 6.403 1.00 98.44 105 LEU A O 1
ATOM 769 N N . GLU A 1 106 ? 11.585 0.668 7.337 1.00 97.75 106 GLU A N 1
ATOM 770 C CA . GLU A 1 106 ? 12.093 0.021 6.128 1.00 97.75 106 GLU A CA 1
ATOM 771 C C . GLU A 1 106 ? 11.162 0.198 4.916 1.00 97.75 106 GLU A C 1
ATOM 773 O O . GLU A 1 106 ? 11.668 0.669 3.897 1.00 97.75 106 GLU A O 1
ATOM 778 N N . PRO A 1 107 ? 9.824 0.008 5.011 1.00 98.19 107 PRO A N 1
ATOM 779 C CA . PRO A 1 107 ? 8.956 0.163 3.841 1.00 98.19 107 PRO A CA 1
ATOM 780 C C . PRO A 1 107 ? 8.947 1.589 3.286 1.00 98.19 107 PRO A C 1
ATOM 782 O O . PRO A 1 107 ? 8.824 1.817 2.081 1.00 98.19 107 PRO A O 1
ATOM 785 N N . VAL A 1 108 ? 9.062 2.569 4.186 1.00 98.44 108 VAL A N 1
ATOM 786 C CA . VAL A 1 108 ? 9.101 3.992 3.846 1.00 98.44 108 VAL A CA 1
ATOM 787 C C . VAL A 1 108 ? 10.463 4.339 3.259 1.00 98.44 108 VAL A C 1
ATOM 789 O O . VAL A 1 108 ? 10.529 4.963 2.205 1.00 98.44 108 VAL A O 1
ATOM 792 N N . PHE A 1 109 ? 11.542 3.884 3.894 1.00 96.81 109 PHE A N 1
ATOM 793 C CA . PHE A 1 109 ? 12.904 4.073 3.412 1.00 96.81 109 PHE A CA 1
ATOM 794 C C . PHE A 1 109 ? 13.075 3.520 1.991 1.00 96.81 109 PHE A C 1
ATOM 796 O O . PHE A 1 109 ? 13.520 4.247 1.106 1.00 96.81 109 PHE A O 1
ATOM 803 N N . GLN A 1 110 ? 12.639 2.281 1.749 1.00 95.94 110 GLN A N 1
ATOM 804 C CA . GLN A 1 110 ? 12.680 1.658 0.425 1.00 95.94 110 GLN A CA 1
ATOM 805 C C . GLN A 1 110 ? 11.794 2.397 -0.587 1.00 95.94 110 GLN A C 1
ATOM 807 O O . GLN A 1 110 ? 12.196 2.603 -1.730 1.00 95.94 110 GLN A O 1
ATOM 812 N N . THR A 1 111 ? 10.622 2.892 -0.169 1.00 96.69 111 THR A N 1
ATOM 813 C CA . THR A 1 111 ? 9.776 3.735 -1.034 1.00 96.69 111 THR A CA 1
ATOM 814 C C . THR A 1 111 ? 10.521 4.980 -1.521 1.00 96.69 111 THR A C 1
ATOM 816 O O . THR A 1 111 ? 10.410 5.334 -2.695 1.00 96.69 111 THR A O 1
ATOM 819 N N . LEU A 1 112 ? 11.294 5.640 -0.652 1.00 95.75 112 LEU A N 1
ATOM 820 C CA . LEU A 1 112 ? 12.106 6.800 -1.034 1.00 95.75 112 LEU A CA 1
ATOM 821 C C . LEU A 1 112 ? 13.307 6.403 -1.904 1.00 95.75 112 LEU A C 1
ATOM 823 O O . LEU A 1 112 ? 13.617 7.122 -2.852 1.00 95.75 112 LEU A O 1
ATOM 827 N N . LEU A 1 113 ? 13.960 5.278 -1.594 1.00 94.31 113 LEU A N 1
ATOM 828 C CA . LEU A 1 113 ? 15.137 4.789 -2.317 1.00 94.31 113 LEU A CA 1
ATOM 829 C C . LEU A 1 113 ? 14.812 4.444 -3.774 1.00 94.31 113 LEU A C 1
ATOM 831 O O . LEU A 1 113 ? 15.565 4.812 -4.679 1.00 94.31 113 LEU A O 1
ATOM 835 N N . PHE A 1 114 ? 13.674 3.786 -4.003 1.00 94.75 114 PHE A N 1
ATOM 836 C CA . PHE A 1 114 ? 13.228 3.437 -5.347 1.00 94.75 114 PHE A CA 1
ATOM 837 C C . PHE A 1 114 ? 12.402 4.538 -6.029 1.00 94.75 114 PHE A C 1
ATOM 839 O O . PHE A 1 114 ? 12.324 4.578 -7.256 1.00 94.75 114 PHE A O 1
ATOM 846 N N . GLY A 1 115 ? 11.848 5.476 -5.254 1.00 95.75 115 GLY A N 1
ATOM 847 C CA . GLY A 1 115 ? 10.980 6.547 -5.747 1.00 95.75 115 GLY A CA 1
ATOM 848 C C . GLY A 1 115 ? 9.567 6.063 -6.089 1.00 95.75 115 GLY A C 1
ATOM 849 O O . GLY A 1 115 ? 8.961 6.520 -7.049 1.00 95.75 115 GLY A O 1
ATOM 850 N N . GLN A 1 116 ? 9.035 5.146 -5.286 1.00 96.25 116 GLN A N 1
ATOM 851 C CA . GLN A 1 116 ? 7.725 4.516 -5.463 1.00 96.25 116 GLN A CA 1
ATOM 852 C C . GLN A 1 116 ? 6.545 5.469 -5.213 1.00 96.25 116 GLN A C 1
ATOM 854 O O . GLN A 1 116 ? 6.634 6.395 -4.406 1.00 96.25 116 GLN A O 1
ATOM 859 N N . ILE A 1 117 ? 5.391 5.171 -5.823 1.00 97.19 117 ILE A N 1
ATOM 860 C CA . ILE A 1 117 ? 4.135 5.936 -5.650 1.00 97.19 117 ILE A CA 1
ATOM 861 C C . ILE A 1 117 ? 3.231 5.444 -4.504 1.00 97.19 117 ILE A C 1
ATOM 863 O O . ILE A 1 117 ? 2.116 5.941 -4.323 1.00 97.19 117 ILE A O 1
ATOM 867 N N . ASN A 1 118 ? 3.668 4.463 -3.708 1.00 97.12 118 ASN A N 1
ATOM 868 C CA . ASN A 1 118 ? 2.797 3.807 -2.719 1.00 97.12 118 ASN A CA 1
ATOM 869 C C . ASN A 1 118 ? 2.265 4.769 -1.644 1.00 97.12 118 ASN A C 1
ATOM 871 O O . ASN A 1 118 ? 1.130 4.604 -1.194 1.00 97.12 118 ASN A O 1
ATOM 875 N N . LEU A 1 119 ? 3.034 5.799 -1.264 1.00 98.62 119 LEU A N 1
ATOM 876 C CA . LEU A 1 119 ? 2.579 6.832 -0.324 1.00 98.62 119 LEU A CA 1
ATOM 877 C C . LEU A 1 119 ? 1.420 7.658 -0.897 1.00 98.62 119 LEU A C 1
ATOM 879 O O . LEU A 1 119 ? 0.468 7.940 -0.172 1.00 98.62 119 LEU A O 1
ATOM 883 N N . ALA A 1 120 ? 1.453 7.992 -2.193 1.00 98.44 120 ALA A N 1
ATOM 884 C CA . ALA A 1 120 ? 0.355 8.695 -2.858 1.00 98.44 120 ALA A CA 1
ATOM 885 C C . ALA A 1 120 ? -0.932 7.862 -2.819 1.00 98.44 120 ALA A C 1
ATOM 887 O O . ALA A 1 120 ? -1.984 8.366 -2.421 1.00 98.44 120 ALA A O 1
ATOM 888 N N . LEU A 1 121 ? -0.836 6.570 -3.147 1.00 98.38 121 LEU A N 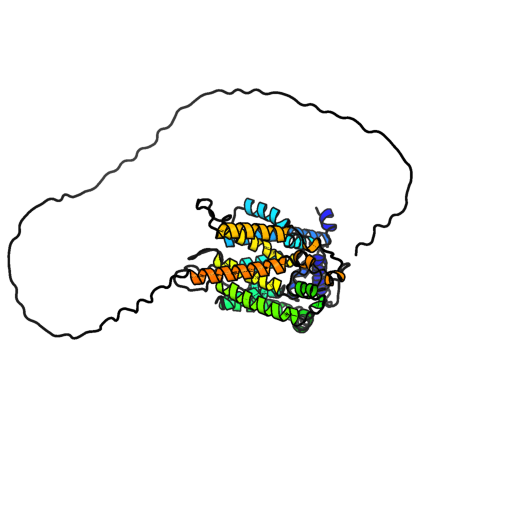1
ATOM 889 C CA . LEU A 1 121 ? -1.978 5.653 -3.129 1.00 98.38 121 LEU A CA 1
ATOM 890 C C . LEU A 1 121 ? -2.529 5.451 -1.710 1.00 98.38 121 LEU A C 1
ATOM 892 O O . LEU A 1 121 ? -3.743 5.511 -1.510 1.00 98.38 121 LEU A O 1
ATOM 896 N N . ALA A 1 122 ? -1.659 5.266 -0.713 1.00 98.62 122 ALA A N 1
ATOM 897 C CA . ALA A 1 122 ? -2.068 5.135 0.684 1.00 98.62 122 ALA A CA 1
ATOM 898 C C . ALA A 1 122 ? -2.772 6.405 1.192 1.00 98.62 122 ALA A C 1
ATOM 900 O O . ALA A 1 122 ? -3.825 6.309 1.825 1.00 98.62 122 ALA A O 1
ATOM 901 N N . CYS A 1 123 ? -2.242 7.591 0.871 1.00 98.69 123 CYS A N 1
ATOM 902 C CA . CYS A 1 123 ? -2.873 8.872 1.189 1.00 98.69 123 CYS A CA 1
ATOM 903 C C . CYS A 1 123 ? -4.236 9.027 0.513 1.00 98.69 123 CYS A C 1
ATOM 905 O O . CYS A 1 123 ? -5.194 9.412 1.181 1.00 98.69 123 CYS A O 1
ATOM 907 N N . LEU A 1 124 ? -4.342 8.696 -0.776 1.00 98.00 124 LEU A N 1
ATOM 908 C CA . LEU A 1 124 ? -5.583 8.792 -1.543 1.00 98.00 124 LEU A CA 1
ATOM 909 C C . LEU A 1 124 ? -6.677 7.889 -0.954 1.00 98.00 124 LEU A C 1
ATOM 911 O O . LEU A 1 124 ? -7.792 8.350 -0.697 1.00 98.00 124 LEU A O 1
ATOM 915 N N . VAL A 1 125 ? -6.336 6.630 -0.662 1.00 98.31 125 VAL A N 1
ATOM 916 C CA . VAL A 1 125 ? -7.246 5.669 -0.025 1.00 98.31 125 VAL A CA 1
ATOM 917 C C . VAL A 1 125 ? -7.632 6.134 1.376 1.00 98.31 125 VAL A C 1
ATOM 919 O O . VAL A 1 125 ? -8.817 6.154 1.708 1.00 98.31 125 VAL A O 1
ATOM 922 N N . LEU A 1 126 ? -6.664 6.511 2.215 1.00 96.56 126 LEU A N 1
ATOM 923 C CA . LEU A 1 126 ? -6.938 6.889 3.601 1.00 96.56 126 LEU A CA 1
ATOM 924 C C . LEU A 1 126 ? -7.761 8.181 3.690 1.00 96.56 126 LEU A C 1
ATOM 926 O O . LEU A 1 126 ? -8.674 8.267 4.513 1.00 96.56 126 LEU A O 1
ATOM 930 N N . TRP A 1 127 ? -7.480 9.156 2.823 1.00 96.44 127 TRP A N 1
ATOM 931 C CA . TRP A 1 127 ? -8.283 10.366 2.690 1.00 96.44 127 TRP A CA 1
ATOM 932 C C . TRP A 1 127 ? -9.723 10.025 2.310 1.00 96.44 127 TRP A C 1
ATOM 934 O O . TRP A 1 127 ? -10.643 10.433 3.017 1.00 96.44 127 TRP A O 1
ATOM 944 N N . ASP A 1 128 ? -9.925 9.233 1.253 1.00 96.25 128 ASP A N 1
ATOM 945 C CA . ASP A 1 128 ? -11.258 8.894 0.755 1.00 96.25 128 ASP A CA 1
ATOM 946 C C . ASP A 1 128 ? -12.080 8.101 1.783 1.00 96.25 128 ASP A C 1
ATOM 948 O O . ASP A 1 128 ? -13.216 8.458 2.117 1.00 96.25 128 ASP A O 1
ATOM 952 N N . MET A 1 129 ? -11.471 7.067 2.366 1.00 93.06 129 MET A N 1
ATOM 953 C CA . MET A 1 129 ? -12.090 6.247 3.409 1.00 93.06 129 MET A CA 1
ATOM 954 C C . MET A 1 129 ? -12.401 7.065 4.667 1.00 93.06 129 MET A C 1
ATOM 956 O O . MET A 1 129 ? -13.393 6.784 5.351 1.00 93.06 129 MET A O 1
ATOM 960 N N . GLY A 1 130 ? -11.599 8.099 4.936 1.00 88.69 130 GLY A N 1
ATOM 961 C CA . GLY A 1 130 ? -11.770 9.002 6.064 1.00 88.69 130 GLY A CA 1
ATOM 962 C C . GLY A 1 130 ? -12.862 10.064 5.905 1.00 88.69 130 GLY A C 1
ATOM 963 O O . GLY A 1 130 ? -13.235 10.709 6.889 1.00 88.69 130 GLY A O 1
ATOM 964 N N . ARG A 1 131 ? -13.427 10.241 4.707 1.00 88.25 131 ARG A N 1
ATOM 965 C CA . ARG A 1 131 ? -14.543 11.178 4.492 1.00 88.25 131 ARG A CA 1
ATOM 966 C C . ARG A 1 131 ? -15.837 10.689 5.164 1.00 88.25 131 ARG A C 1
ATOM 968 O O . ARG A 1 131 ? -16.007 9.481 5.357 1.00 88.25 131 ARG A O 1
ATOM 975 N N . PRO A 1 132 ? -16.786 11.583 5.494 1.00 84.00 132 PRO A N 1
ATOM 976 C CA . PRO A 1 132 ? -18.134 11.183 5.894 1.00 84.00 132 PRO A CA 1
ATOM 977 C C . PRO A 1 132 ? -18.807 10.277 4.854 1.00 84.00 132 PRO A C 1
ATOM 979 O O . PRO A 1 132 ? -18.628 10.467 3.656 1.00 84.00 132 PRO A O 1
ATOM 982 N N . ASP A 1 133 ? -19.621 9.320 5.291 1.00 84.81 133 ASP A N 1
ATOM 983 C CA . ASP A 1 133 ? -20.426 8.433 4.440 1.00 84.81 133 ASP A CA 1
ATOM 984 C C . ASP A 1 133 ? -21.464 9.212 3.609 1.00 84.81 133 ASP A C 1
ATOM 986 O O . ASP A 1 133 ? -21.897 8.742 2.559 1.00 84.81 133 ASP A O 1
ATOM 990 N N . THR A 1 134 ? -21.820 10.426 4.043 1.00 84.56 134 THR A N 1
ATOM 991 C CA . THR A 1 134 ? -22.667 11.380 3.311 1.00 84.56 134 THR A CA 1
ATOM 992 C C . THR A 1 134 ? -21.907 12.190 2.258 1.00 84.56 134 THR A C 1
ATOM 994 O O . THR A 1 134 ? -22.537 12.855 1.432 1.00 84.56 134 THR A O 1
ATOM 997 N N . ALA A 1 135 ? -20.568 12.155 2.255 1.00 89.12 135 ALA A N 1
ATOM 998 C CA . ALA A 1 135 ? -19.764 12.946 1.335 1.00 89.12 135 ALA A CA 1
ATOM 999 C C . ALA A 1 135 ? -20.012 12.519 -0.117 1.00 89.12 135 ALA A C 1
ATOM 1001 O O . ALA A 1 135 ? -19.933 11.338 -0.475 1.00 89.12 135 ALA A O 1
ATOM 1002 N N . ARG A 1 136 ? -20.285 13.506 -0.976 1.00 93.56 136 ARG A N 1
ATOM 1003 C CA . ARG A 1 136 ? -20.435 13.276 -2.415 1.00 93.56 136 ARG A CA 1
ATOM 1004 C C . ARG A 1 136 ? -19.132 12.706 -2.981 1.00 93.56 136 ARG A C 1
ATOM 1006 O O . ARG A 1 136 ? -18.042 13.186 -2.676 1.00 93.56 136 ARG A O 1
ATOM 1013 N N . GLY A 1 137 ? -19.259 11.655 -3.786 1.00 94.69 137 GLY A N 1
ATOM 1014 C CA . GLY A 1 137 ? -18.122 10.996 -4.424 1.00 94.69 137 GLY A CA 1
ATOM 1015 C C . GLY A 1 137 ? -17.248 10.141 -3.496 1.00 94.69 137 GLY A C 1
ATOM 1016 O O . GLY A 1 137 ? -16.149 9.779 -3.916 1.00 94.69 137 GLY A O 1
ATOM 1017 N N . LYS A 1 138 ? -17.669 9.819 -2.257 1.00 95.12 138 LYS A N 1
ATOM 1018 C CA . LYS A 1 138 ? -16.940 8.862 -1.398 1.00 95.12 138 LYS A CA 1
ATOM 1019 C C . LYS A 1 138 ? -16.754 7.522 -2.112 1.00 95.12 138 LYS A C 1
ATOM 1021 O O . LYS A 1 138 ? -17.725 6.971 -2.616 1.00 95.12 138 LYS A O 1
ATOM 1026 N N . GLY A 1 139 ? -15.535 6.994 -2.111 1.00 97.00 139 GLY A N 1
ATOM 1027 C CA . GLY A 1 139 ? -15.150 5.759 -2.795 1.00 97.00 139 GLY A CA 1
ATOM 1028 C C . GLY A 1 139 ? -14.509 5.988 -4.166 1.00 97.00 139 GLY A C 1
ATOM 1029 O O . GLY A 1 139 ? -13.738 5.144 -4.607 1.00 97.00 139 GLY A O 1
ATOM 1030 N N . PHE A 1 140 ? -14.759 7.124 -4.831 1.00 98.31 140 PHE A N 1
ATOM 1031 C CA . PHE A 1 140 ? -14.220 7.380 -6.175 1.00 98.31 140 PHE A CA 1
ATOM 1032 C C . PHE A 1 140 ? -12.687 7.322 -6.212 1.00 98.31 140 PHE A C 1
ATOM 1034 O O . PHE A 1 140 ? -12.104 6.725 -7.112 1.00 98.31 140 PHE A O 1
ATOM 1041 N N . ALA A 1 141 ? -12.037 7.907 -5.204 1.00 97.94 141 ALA A N 1
ATOM 1042 C CA . ALA A 1 141 ? -10.584 7.955 -5.099 1.00 97.94 141 ALA A CA 1
ATOM 1043 C C . ALA A 1 141 ? -9.986 6.574 -4.782 1.00 97.94 141 ALA A C 1
ATOM 1045 O O . ALA A 1 141 ? -8.929 6.243 -5.311 1.00 97.94 141 ALA A O 1
ATOM 1046 N N . VAL A 1 142 ? -10.680 5.734 -4.004 1.00 98.31 142 VAL A N 1
ATOM 1047 C CA . VAL A 1 142 ? -10.332 4.308 -3.847 1.00 98.31 142 VAL A CA 1
ATOM 1048 C C . VAL A 1 142 ? -10.385 3.576 -5.191 1.00 98.31 142 VAL A C 1
ATOM 1050 O O . VAL A 1 142 ? -9.469 2.822 -5.511 1.00 98.31 142 VAL A O 1
ATOM 1053 N N . GLY A 1 143 ? -11.433 3.818 -5.983 1.00 98.25 143 GLY A N 1
ATOM 1054 C CA . GLY A 1 143 ? -11.581 3.258 -7.328 1.00 98.25 143 GLY A CA 1
ATOM 1055 C C . GLY A 1 143 ? -10.454 3.663 -8.273 1.00 98.25 143 GLY A C 1
ATOM 1056 O O . GLY A 1 143 ? -9.841 2.812 -8.911 1.00 98.25 143 GLY A O 1
ATOM 1057 N N . LEU A 1 144 ? -10.136 4.958 -8.305 1.00 98.31 144 LEU A N 1
ATOM 1058 C CA . LEU A 1 144 ? -9.034 5.491 -9.101 1.00 98.31 144 LEU A CA 1
ATOM 1059 C C . LEU A 1 144 ? -7.683 4.912 -8.654 1.00 98.31 144 LEU A C 1
ATOM 1061 O O . LEU A 1 144 ? -6.883 4.514 -9.494 1.00 98.31 144 LEU A O 1
ATOM 1065 N N . ALA A 1 145 ? -7.449 4.794 -7.342 1.00 98.25 145 ALA A N 1
ATOM 1066 C CA . ALA A 1 145 ? -6.244 4.164 -6.804 1.00 98.25 145 ALA A CA 1
ATOM 1067 C C . ALA A 1 145 ? -6.108 2.704 -7.266 1.00 98.25 145 ALA A C 1
ATOM 1069 O O . ALA A 1 145 ? -5.014 2.297 -7.644 1.00 98.25 145 ALA A O 1
ATOM 1070 N N . ALA A 1 146 ? -7.214 1.947 -7.279 1.00 97.69 146 ALA A N 1
ATOM 1071 C CA . ALA A 1 146 ? -7.261 0.577 -7.797 1.00 97.69 146 ALA A CA 1
ATOM 1072 C C . ALA A 1 146 ? -6.975 0.500 -9.308 1.00 97.69 146 ALA A C 1
ATOM 1074 O O . ALA A 1 146 ? -6.388 -0.470 -9.781 1.00 97.69 146 ALA A O 1
ATOM 1075 N N . GLY A 1 147 ? -7.367 1.535 -10.052 1.00 97.00 147 GLY A N 1
ATOM 1076 C CA . GLY A 1 147 ? -7.059 1.701 -11.470 1.00 97.00 147 GLY A CA 1
ATOM 1077 C C . GLY A 1 147 ? -5.600 2.038 -11.767 1.00 97.00 147 GLY A C 1
ATOM 1078 O O . GLY A 1 147 ? -5.107 1.712 -12.839 1.00 97.00 147 GLY A O 1
ATOM 1079 N N . ILE A 1 148 ? -4.905 2.678 -10.822 1.00 97.38 148 ILE A N 1
ATOM 1080 C CA . ILE A 1 148 ? -3.470 2.986 -10.924 1.00 97.38 148 ILE A CA 1
ATOM 1081 C C . ILE A 1 148 ? -2.627 1.787 -10.483 1.00 97.38 148 ILE A C 1
ATOM 1083 O O . ILE A 1 148 ? -1.587 1.523 -11.065 1.00 97.38 148 ILE A O 1
ATOM 1087 N N . LYS A 1 149 ? -3.041 1.052 -9.450 1.00 95.31 149 LYS A N 1
ATOM 1088 C CA . LYS A 1 149 ? -2.371 -0.166 -8.970 1.00 95.31 149 LYS A CA 1
ATOM 1089 C C . LYS A 1 149 ? -3.443 -1.059 -8.375 1.00 95.31 149 LYS A C 1
ATOM 1091 O O . LYS A 1 149 ? -4.221 -0.564 -7.583 1.00 95.31 149 LYS A O 1
ATOM 1096 N N . LEU A 1 150 ? -3.502 -2.349 -8.694 1.00 91.94 150 LEU A N 1
ATOM 1097 C CA . LEU A 1 150 ? -4.687 -3.171 -8.392 1.00 91.94 150 LEU A CA 1
ATOM 1098 C C . LEU A 1 150 ? -4.992 -3.352 -6.886 1.00 91.94 150 LEU A C 1
ATOM 1100 O O . LEU A 1 150 ? -6.149 -3.493 -6.494 1.00 91.94 150 LEU A O 1
ATOM 1104 N N . THR A 1 151 ? -3.975 -3.324 -6.019 1.00 92.81 151 THR A N 1
ATOM 1105 C CA . THR A 1 151 ? -4.078 -3.658 -4.582 1.00 92.81 151 THR A CA 1
ATOM 1106 C C . THR A 1 151 ? -5.208 -2.941 -3.810 1.00 92.81 151 THR A C 1
ATOM 1108 O O . THR A 1 151 ? -5.897 -3.600 -3.026 1.00 92.81 151 THR A O 1
ATOM 1111 N N . PRO A 1 152 ? -5.484 -1.632 -4.001 1.00 96.38 152 PRO A N 1
ATOM 1112 C CA . PRO A 1 152 ? -6.576 -0.930 -3.334 1.00 96.38 152 PRO A CA 1
ATOM 1113 C C . PRO A 1 152 ? -7.991 -1.409 -3.690 1.00 96.38 152 PRO A C 1
ATOM 1115 O O . PRO A 1 152 ? -8.935 -1.025 -2.996 1.00 96.38 152 PRO A O 1
ATOM 1118 N N . ALA A 1 153 ? -8.177 -2.269 -4.699 1.00 96.62 153 ALA A N 1
ATOM 1119 C CA . ALA A 1 153 ? -9.491 -2.823 -5.044 1.00 96.62 153 ALA A CA 1
ATOM 1120 C C . ALA A 1 153 ? -10.180 -3.504 -3.842 1.00 96.62 153 ALA A C 1
ATOM 1122 O O . ALA A 1 153 ? -11.404 -3.435 -3.695 1.00 96.62 153 ALA A O 1
ATOM 1123 N N . LEU A 1 154 ? -9.405 -4.081 -2.910 1.00 97.19 154 LEU A N 1
ATOM 1124 C CA . LEU A 1 154 ? -9.950 -4.720 -1.708 1.00 97.19 154 LEU A CA 1
ATOM 1125 C C . LEU A 1 154 ? -10.683 -3.731 -0.775 1.00 97.19 154 LEU A C 1
ATOM 1127 O O . LEU A 1 154 ? -11.587 -4.128 -0.035 1.00 97.19 154 LEU A O 1
ATOM 1131 N N . PHE A 1 155 ? -10.376 -2.430 -0.833 1.00 97.75 155 PHE A N 1
ATOM 1132 C CA . PHE A 1 155 ? -11.113 -1.415 -0.072 1.00 97.75 155 PHE A CA 1
ATOM 1133 C C . PHE A 1 155 ? -12.527 -1.173 -0.624 1.00 97.75 155 PHE A C 1
ATOM 1135 O O . PHE A 1 155 ? -13.435 -0.879 0.155 1.00 97.75 155 PHE A O 1
ATOM 1142 N N . ALA A 1 156 ? -12.766 -1.364 -1.926 1.00 97.38 156 ALA A N 1
ATOM 1143 C CA . ALA A 1 156 ? -14.124 -1.334 -2.478 1.00 97.38 156 ALA A CA 1
ATOM 1144 C C . ALA A 1 156 ? -14.965 -2.505 -1.935 1.00 97.38 156 ALA A C 1
ATOM 1146 O O . ALA A 1 156 ? -16.112 -2.316 -1.517 1.00 97.38 156 ALA A O 1
ATOM 1147 N N . VAL A 1 157 ? -14.360 -3.695 -1.822 1.00 97.25 157 VAL A N 1
ATOM 1148 C CA . VAL A 1 157 ? -14.976 -4.864 -1.167 1.00 97.25 157 VAL A CA 1
ATOM 1149 C C . VAL A 1 157 ? -15.251 -4.574 0.311 1.00 97.25 157 VAL A C 1
ATOM 1151 O O . VAL A 1 157 ? -16.338 -4.865 0.812 1.00 97.25 157 VAL A O 1
ATOM 1154 N N . HIS A 1 158 ? -14.317 -3.929 1.015 1.00 95.62 158 HIS A N 1
ATOM 1155 C CA . HIS A 1 158 ? -14.532 -3.488 2.395 1.00 95.62 158 HIS A CA 1
ATOM 1156 C C . HIS A 1 158 ? -15.750 -2.563 2.533 1.00 95.62 158 HIS A C 1
ATOM 1158 O O . HIS A 1 158 ? -16.575 -2.748 3.437 1.00 95.62 158 HIS A O 1
ATOM 1164 N N . LEU A 1 159 ? -15.898 -1.574 1.646 1.00 95.12 159 LEU A N 1
ATOM 1165 C CA . LEU A 1 159 ? -17.062 -0.683 1.637 1.00 95.12 159 LEU A CA 1
ATOM 1166 C C . LEU A 1 159 ? -18.360 -1.482 1.467 1.00 95.12 159 LEU A C 1
ATOM 1168 O O . LEU A 1 159 ? -19.294 -1.299 2.252 1.00 95.12 159 LEU A O 1
ATOM 1172 N N . LEU A 1 160 ? -18.394 -2.427 0.524 1.00 95.81 160 LEU A N 1
ATOM 1173 C CA . LEU A 1 160 ? -19.556 -3.284 0.291 1.00 95.81 160 LEU A CA 1
ATOM 1174 C C . LEU A 1 160 ? -19.910 -4.118 1.533 1.00 95.81 160 LEU A C 1
ATOM 1176 O O . LEU A 1 160 ? -21.035 -4.047 2.035 1.00 95.81 160 LEU A O 1
ATOM 1180 N N . LEU A 1 161 ? -18.938 -4.845 2.095 1.00 94.38 161 LEU A N 1
ATOM 1181 C CA . LEU A 1 161 ? -19.154 -5.710 3.260 1.00 94.38 161 LEU A CA 1
ATOM 1182 C C . LEU A 1 161 ? -19.668 -4.916 4.466 1.00 94.38 161 LEU A C 1
ATOM 1184 O O . LEU A 1 161 ? -20.558 -5.370 5.204 1.00 94.38 161 LEU A O 1
ATOM 1188 N N . THR A 1 162 ? -19.132 -3.711 4.665 1.00 90.81 162 THR A N 1
ATOM 1189 C CA . THR A 1 162 ? -19.491 -2.820 5.777 1.00 90.81 162 THR A CA 1
ATOM 1190 C C . THR A 1 162 ? -20.793 -2.047 5.554 1.00 90.81 162 THR A C 1
ATOM 1192 O O . THR A 1 162 ? -21.180 -1.259 6.415 1.00 90.81 162 THR A O 1
ATOM 1195 N N . GLY A 1 163 ? -21.529 -2.338 4.475 1.00 90.38 163 GLY A N 1
ATOM 1196 C CA . GLY A 1 163 ? -22.856 -1.782 4.192 1.00 90.38 163 GLY A CA 1
ATOM 1197 C C . GLY A 1 163 ? -22.836 -0.420 3.496 1.00 90.38 163 GLY A C 1
ATOM 1198 O O . GLY A 1 163 ? -23.876 0.220 3.389 1.00 90.38 163 GLY A O 1
ATOM 1199 N N . ARG A 1 164 ? -21.678 0.036 3.008 1.00 92.81 164 ARG A N 1
ATOM 1200 C CA . ARG A 1 164 ? -21.506 1.318 2.305 1.00 92.81 164 ARG A CA 1
ATOM 1201 C C . ARG A 1 164 ? -21.649 1.132 0.799 1.00 92.81 164 ARG A C 1
ATOM 1203 O O . ARG A 1 164 ? -20.753 1.469 0.030 1.00 92.81 164 ARG A O 1
ATOM 1210 N N . VAL A 1 165 ? -22.792 0.591 0.382 1.00 94.44 165 VAL A N 1
ATOM 1211 C CA . VAL A 1 165 ? -23.043 0.166 -1.007 1.00 94.44 165 VAL A CA 1
ATOM 1212 C C . VAL A 1 165 ? -22.867 1.317 -1.999 1.00 94.44 165 VAL A C 1
ATOM 1214 O O . VAL A 1 165 ? -22.189 1.149 -3.004 1.00 94.44 165 VAL A O 1
ATOM 1217 N N . LYS A 1 166 ? -23.376 2.518 -1.685 1.00 94.69 166 LYS A N 1
ATOM 1218 C CA . LYS A 1 166 ? -23.203 3.703 -2.544 1.00 94.69 166 LYS A CA 1
ATOM 1219 C C . LYS A 1 166 ? -21.729 4.061 -2.757 1.00 94.69 166 LYS A C 1
ATOM 1221 O O . LYS A 1 166 ? -21.328 4.364 -3.877 1.00 94.69 166 LYS A O 1
ATOM 1226 N N . ALA A 1 167 ? -20.921 4.009 -1.700 1.00 95.81 167 ALA A N 1
ATOM 1227 C CA . ALA A 1 167 ? -19.493 4.290 -1.800 1.00 95.81 167 ALA A CA 1
ATOM 1228 C C . ALA A 1 167 ? -18.752 3.183 -2.565 1.00 95.81 167 ALA A C 1
ATOM 1230 O O . ALA A 1 167 ? -17.873 3.482 -3.363 1.00 95.81 167 ALA A O 1
ATOM 1231 N N . ALA A 1 168 ? -19.140 1.917 -2.384 1.00 97.38 168 ALA A N 1
ATOM 1232 C CA . ALA A 1 168 ? -18.603 0.805 -3.167 1.00 97.38 168 ALA A CA 1
ATOM 1233 C C . ALA A 1 168 ? -18.936 0.944 -4.665 1.00 97.38 168 ALA A C 1
ATOM 1235 O O . ALA A 1 168 ? -18.053 0.785 -5.499 1.00 97.38 168 ALA A O 1
ATOM 1236 N N . ALA A 1 169 ? -20.172 1.325 -5.008 1.00 98.06 169 ALA A N 1
ATOM 1237 C CA . ALA A 1 169 ? -20.570 1.615 -6.387 1.00 98.06 169 ALA A CA 1
ATOM 1238 C C . ALA A 1 169 ? -19.800 2.814 -6.965 1.00 98.06 169 ALA A C 1
ATOM 1240 O O . ALA A 1 169 ? -19.367 2.787 -8.110 1.00 98.06 169 ALA A O 1
ATOM 1241 N N . THR A 1 170 ? -19.558 3.843 -6.152 1.00 98.31 170 THR A N 1
ATOM 1242 C CA . THR A 1 170 ? -18.739 4.996 -6.551 1.00 98.31 170 THR A CA 1
ATOM 1243 C C . THR A 1 170 ? -17.270 4.598 -6.759 1.00 98.31 170 THR A C 1
ATOM 1245 O O . THR A 1 170 ? -16.627 5.103 -7.674 1.00 98.31 170 THR A O 1
ATOM 1248 N N . ALA A 1 171 ? -16.738 3.666 -5.963 1.00 98.50 171 ALA A N 1
ATOM 1249 C CA . ALA A 1 171 ? -15.412 3.093 -6.184 1.00 98.50 171 ALA A CA 1
ATOM 1250 C C . ALA A 1 171 ? -15.355 2.269 -7.474 1.00 98.50 171 ALA A C 1
ATOM 1252 O O . ALA A 1 171 ? -14.425 2.432 -8.257 1.00 98.50 171 ALA A O 1
ATOM 1253 N N . ALA A 1 172 ? -16.378 1.458 -7.748 1.00 98.50 172 ALA A N 1
ATOM 1254 C CA . ALA A 1 172 ? -16.492 0.759 -9.023 1.00 98.50 172 ALA A CA 1
ATOM 1255 C C . ALA A 1 172 ? -16.545 1.745 -10.203 1.00 98.50 172 ALA A C 1
ATOM 1257 O O . ALA A 1 172 ? -15.879 1.519 -11.205 1.00 98.50 172 ALA A O 1
ATOM 1258 N N . ALA A 1 173 ? -17.253 2.871 -10.065 1.00 98.31 173 ALA A N 1
ATOM 1259 C CA . ALA A 1 173 ? -17.287 3.921 -11.082 1.00 98.31 173 ALA A CA 1
ATOM 1260 C C . ALA A 1 173 ? -15.922 4.606 -11.278 1.00 98.31 173 ALA A C 1
ATOM 1262 O O . ALA A 1 173 ? -15.516 4.821 -12.414 1.00 98.31 173 ALA A O 1
ATOM 1263 N N . GLY A 1 174 ? -15.186 4.914 -10.202 1.00 98.44 174 GLY A N 1
ATOM 1264 C CA . GLY A 1 174 ? -13.828 5.470 -10.301 1.00 98.44 174 GLY A CA 1
ATOM 1265 C C . GLY A 1 174 ? -12.842 4.509 -10.969 1.00 98.44 174 GLY A C 1
ATOM 1266 O O . GLY A 1 174 ? -12.044 4.919 -11.809 1.00 98.44 174 GLY A O 1
ATOM 1267 N N . PHE A 1 175 ? -12.952 3.217 -10.657 1.00 98.44 175 PHE A N 1
ATOM 1268 C CA . PHE A 1 175 ? -12.189 2.170 -11.328 1.00 98.44 175 PHE A CA 1
ATOM 1269 C C . PHE A 1 175 ? -12.583 2.047 -12.808 1.00 98.44 175 PHE A C 1
ATOM 1271 O O . PHE A 1 175 ? -11.725 2.111 -13.681 1.00 98.44 175 PHE A O 1
ATOM 1278 N N . ALA A 1 176 ? -13.874 1.964 -13.127 1.00 98.44 176 ALA A N 1
ATOM 1279 C CA . ALA A 1 176 ? -14.339 1.894 -14.511 1.00 98.44 176 ALA A CA 1
ATOM 1280 C C . ALA A 1 176 ? -13.899 3.120 -15.328 1.00 98.44 176 ALA A C 1
ATOM 1282 O O . ALA A 1 176 ? -13.450 2.963 -16.457 1.00 98.44 176 ALA A O 1
ATOM 1283 N N . ALA A 1 177 ? -13.942 4.322 -14.744 1.00 98.12 177 ALA A N 1
ATOM 1284 C CA . ALA A 1 177 ? -13.440 5.536 -15.380 1.00 98.12 177 ALA A CA 1
ATOM 1285 C C . ALA A 1 177 ? -11.935 5.447 -15.681 1.00 98.12 177 ALA A C 1
ATOM 1287 O O . ALA A 1 177 ? -11.514 5.815 -16.773 1.00 98.12 177 ALA A O 1
ATOM 1288 N N . SER A 1 178 ? -11.129 4.909 -14.758 1.00 97.38 178 SER A N 1
ATOM 1289 C CA . SER A 1 178 ? -9.693 4.703 -14.999 1.00 97.38 178 SER A CA 1
ATOM 1290 C C . SER A 1 178 ? -9.416 3.762 -16.174 1.00 97.38 178 SER A C 1
ATOM 1292 O O . SER A 1 178 ? -8.578 4.063 -17.024 1.00 97.38 178 SER A O 1
ATOM 1294 N N . VAL A 1 179 ? -10.165 2.658 -16.255 1.00 97.69 179 VAL A N 1
ATOM 1295 C CA . VAL A 1 179 ? -10.052 1.677 -17.338 1.00 97.69 179 VAL A CA 1
ATOM 1296 C C . VAL A 1 179 ? -10.542 2.275 -18.651 1.00 97.69 179 VAL A C 1
ATOM 1298 O O . VAL A 1 179 ? -9.893 2.085 -19.670 1.00 97.69 179 VAL A O 1
ATOM 1301 N N . ALA A 1 180 ? -11.637 3.040 -18.632 1.00 98.19 180 ALA A N 1
ATOM 1302 C CA . ALA A 1 180 ? -12.177 3.706 -19.812 1.00 98.19 180 ALA A CA 1
ATOM 1303 C C . ALA A 1 180 ? -11.201 4.742 -20.386 1.00 98.19 180 ALA A C 1
ATOM 1305 O O . ALA A 1 180 ? -11.000 4.774 -21.594 1.00 98.19 180 ALA A O 1
ATOM 1306 N N . VAL A 1 181 ? -10.541 5.542 -19.540 1.00 98.19 181 VAL A N 1
ATOM 1307 C CA . VAL A 1 181 ? -9.488 6.472 -19.990 1.00 98.19 181 VAL A CA 1
ATOM 1308 C C . VAL A 1 181 ? -8.346 5.708 -20.663 1.00 98.19 181 VAL A C 1
ATOM 1310 O O . VAL A 1 181 ? -7.919 6.092 -21.751 1.00 98.19 181 VAL A O 1
ATOM 1313 N N . GLY A 1 182 ? -7.902 4.599 -20.061 1.00 96.81 182 GLY A N 1
ATOM 1314 C CA . GLY A 1 182 ? -6.934 3.697 -20.684 1.00 96.81 182 GLY A CA 1
ATOM 1315 C C . GLY A 1 182 ? -7.428 3.162 -22.030 1.00 96.81 182 GLY A C 1
ATOM 1316 O O . GLY A 1 182 ? -6.708 3.251 -23.015 1.00 96.81 182 GLY A O 1
ATOM 1317 N N . ALA A 1 183 ? -8.664 2.669 -22.109 1.00 97.31 183 ALA A N 1
ATOM 1318 C CA . ALA A 1 183 ? -9.228 2.096 -23.329 1.00 97.31 183 ALA A CA 1
ATOM 1319 C C . ALA A 1 183 ? -9.365 3.127 -24.460 1.00 97.31 183 ALA A C 1
ATOM 1321 O O . ALA A 1 183 ? -9.159 2.786 -25.620 1.00 97.31 183 ALA A O 1
ATOM 1322 N N . CYS A 1 184 ? -9.685 4.382 -24.133 1.00 97.88 184 CYS A N 1
ATOM 1323 C CA . CYS A 1 184 ? -9.817 5.453 -25.118 1.00 97.88 184 CYS A CA 1
ATOM 1324 C C . CYS A 1 184 ? -8.464 5.933 -25.659 1.00 97.88 184 CYS A C 1
ATOM 1326 O O . CYS A 1 184 ? -8.370 6.257 -26.839 1.00 97.88 184 CYS A O 1
ATOM 1328 N N . LEU A 1 185 ? -7.438 6.018 -24.806 1.00 97.50 185 LEU A N 1
ATOM 1329 C CA . LEU A 1 185 ? -6.143 6.610 -25.173 1.00 97.50 185 LEU A CA 1
ATOM 1330 C C . LEU A 1 185 ? -5.084 5.566 -25.550 1.00 97.50 185 LEU A C 1
ATOM 1332 O O . LEU A 1 185 ? -4.210 5.842 -26.362 1.00 97.50 185 LEU A O 1
ATOM 1336 N N . LEU A 1 186 ? -5.163 4.372 -24.966 1.00 97.19 186 LEU A N 1
ATOM 1337 C CA . LEU A 1 186 ? -4.230 3.253 -25.119 1.00 97.19 186 LEU A CA 1
ATOM 1338 C C . LEU A 1 186 ? -5.016 1.927 -25.261 1.00 97.19 186 LEU A C 1
ATOM 1340 O O . LEU A 1 186 ? -4.896 1.041 -24.403 1.00 97.19 186 LEU A O 1
ATOM 1344 N N . PRO A 1 187 ? -5.850 1.758 -26.309 1.00 96.69 187 PRO A N 1
ATOM 1345 C CA . PRO A 1 187 ? -6.769 0.622 -26.436 1.00 96.69 187 PRO A CA 1
ATOM 1346 C C . PRO A 1 187 ? -6.051 -0.733 -26.422 1.00 96.69 187 PRO A C 1
ATOM 1348 O O . PRO A 1 187 ? -6.431 -1.619 -25.657 1.00 96.69 187 PRO A O 1
ATOM 1351 N N . GLY A 1 188 ? -4.980 -0.877 -27.212 1.00 95.69 188 GLY A N 1
ATOM 1352 C CA . GLY A 1 188 ? -4.204 -2.119 -27.304 1.00 95.69 188 GLY A CA 1
ATOM 1353 C C . GLY A 1 188 ? -3.571 -2.515 -25.970 1.00 95.69 188 GLY A C 1
ATOM 1354 O O . GLY A 1 188 ? -3.788 -3.627 -25.495 1.00 95.69 188 GLY A O 1
ATOM 1355 N N . ALA A 1 189 ? -2.880 -1.576 -25.313 1.00 96.31 189 ALA A N 1
ATOM 1356 C CA . ALA A 1 189 ? -2.281 -1.806 -23.998 1.00 96.31 189 ALA A CA 1
ATOM 1357 C C . ALA A 1 189 ? -3.340 -2.100 -22.921 1.00 96.31 189 ALA A C 1
ATOM 1359 O O . ALA A 1 189 ? -3.111 -2.908 -22.027 1.00 96.31 189 ALA A O 1
ATOM 1360 N N . THR A 1 190 ? -4.524 -1.490 -23.012 1.00 97.00 190 THR A N 1
ATOM 1361 C CA . THR A 1 190 ? -5.631 -1.758 -22.080 1.00 97.00 190 THR A CA 1
ATOM 1362 C C . THR A 1 190 ? -6.167 -3.169 -22.225 1.00 97.00 190 THR A C 1
ATOM 1364 O O . THR A 1 190 ? -6.326 -3.858 -21.216 1.00 97.00 190 THR A O 1
ATOM 1367 N N . VAL A 1 191 ? -6.393 -3.631 -23.453 1.00 96.75 191 VAL A N 1
ATOM 1368 C CA . VAL A 1 191 ? -6.805 -5.019 -23.688 1.00 96.75 191 VAL A CA 1
ATOM 1369 C C . VAL A 1 191 ? -5.710 -5.983 -23.232 1.00 96.75 191 VAL A C 1
ATOM 1371 O O . VAL A 1 191 ? -6.010 -6.903 -22.472 1.00 96.75 191 VAL A O 1
ATOM 1374 N N . ASP A 1 192 ? -4.452 -5.759 -23.620 1.00 95.12 192 ASP A N 1
ATOM 1375 C CA . ASP A 1 192 ? -3.333 -6.635 -23.244 1.00 95.12 192 ASP A CA 1
ATOM 1376 C C . ASP A 1 192 ? -3.166 -6.728 -21.718 1.00 95.12 192 ASP A C 1
ATOM 1378 O O . ASP A 1 192 ? -3.074 -7.821 -21.150 1.00 95.12 192 ASP A O 1
ATOM 1382 N N . PHE A 1 193 ? -3.238 -5.593 -21.016 1.00 95.19 193 PHE A N 1
ATOM 1383 C CA . PHE A 1 193 ? -3.090 -5.562 -19.566 1.00 95.19 193 PHE A CA 1
ATOM 1384 C C . PHE A 1 193 ? -4.174 -6.361 -18.839 1.00 95.19 193 PHE A C 1
ATOM 1386 O O . PHE A 1 193 ? -3.859 -7.250 -18.041 1.00 95.19 193 PHE A O 1
ATOM 1393 N N . TRP A 1 194 ? -5.447 -6.053 -19.112 1.00 94.94 194 TRP A N 1
ATOM 1394 C CA . TRP A 1 194 ? -6.581 -6.622 -18.377 1.00 94.94 194 TRP A CA 1
ATOM 1395 C C . TRP A 1 194 ? -6.911 -8.064 -18.779 1.00 94.94 194 TRP A C 1
ATOM 1397 O O . TRP A 1 194 ? -7.617 -8.745 -18.038 1.00 94.94 194 TRP A O 1
ATOM 1407 N N . THR A 1 195 ? -6.412 -8.545 -19.923 1.00 95.06 195 THR A N 1
ATOM 1408 C CA . THR A 1 195 ? -6.660 -9.924 -20.380 1.00 95.06 195 THR A CA 1
ATOM 1409 C C . THR A 1 195 ? -5.466 -10.857 -20.200 1.00 95.06 195 THR A C 1
ATOM 1411 O O . THR A 1 195 ? -5.676 -12.056 -20.024 1.00 95.06 195 THR A O 1
ATOM 1414 N N . ARG A 1 196 ? -4.229 -10.338 -20.215 1.00 93.00 196 ARG A N 1
ATOM 1415 C CA . ARG A 1 196 ? -3.002 -11.152 -20.160 1.00 93.00 196 ARG A CA 1
ATOM 1416 C C . ARG A 1 196 ? -2.060 -10.700 -19.052 1.00 93.00 196 ARG A C 1
ATOM 1418 O O . ARG A 1 196 ? -1.848 -11.436 -18.085 1.00 93.00 196 ARG A O 1
ATOM 1425 N N . ARG A 1 197 ? -1.532 -9.472 -19.132 1.00 91.69 197 ARG A N 1
ATOM 1426 C CA . ARG A 1 197 ? -0.388 -9.048 -18.296 1.00 91.69 197 ARG A CA 1
ATOM 1427 C C . ARG A 1 197 ? -0.682 -9.033 -16.800 1.00 91.69 197 ARG A C 1
ATOM 1429 O O . ARG A 1 197 ? 0.239 -9.244 -16.009 1.00 91.69 197 ARG A O 1
ATOM 1436 N N . MET A 1 198 ? -1.929 -8.803 -16.388 1.00 89.44 198 MET A N 1
ATOM 1437 C CA . MET A 1 198 ? -2.294 -8.837 -14.967 1.00 89.44 198 MET A CA 1
ATOM 1438 C C . MET A 1 198 ? -2.215 -10.243 -14.342 1.00 89.44 198 MET A C 1
ATOM 1440 O O . MET A 1 198 ? -2.100 -10.350 -13.122 1.00 89.44 198 MET A O 1
ATOM 1444 N N . PHE A 1 199 ? -2.261 -11.305 -15.156 1.00 88.94 199 PHE A N 1
ATOM 1445 C CA . PHE A 1 199 ? -2.185 -12.700 -14.706 1.00 88.94 199 PHE A CA 1
ATOM 1446 C C . PHE A 1 199 ? -0.762 -13.279 -14.786 1.00 88.94 199 PHE A C 1
ATOM 1448 O O . PHE A 1 199 ? -0.449 -14.246 -14.096 1.00 88.94 199 PHE A O 1
ATOM 1455 N N . GLU A 1 200 ? 0.128 -12.660 -15.565 1.00 86.69 200 GLU A N 1
ATOM 1456 C CA . GLU A 1 200 ? 1.548 -13.022 -15.694 1.00 86.69 200 GLU A CA 1
ATOM 1457 C C . GLU A 1 200 ? 2.383 -12.515 -14.502 1.00 86.69 200 GLU A C 1
ATOM 1459 O O . GLU A 1 200 ? 3.265 -11.664 -14.640 1.00 86.69 200 GLU A O 1
ATOM 1464 N N . THR A 1 201 ? 2.117 -13.016 -13.295 1.00 81.50 201 THR A N 1
ATOM 1465 C CA . THR A 1 201 ? 2.772 -12.515 -12.070 1.00 81.50 201 THR A CA 1
ATOM 1466 C C . THR A 1 201 ? 4.288 -12.719 -12.058 1.00 81.50 201 THR A C 1
ATOM 1468 O O . THR A 1 201 ? 4.992 -11.929 -11.438 1.00 81.50 201 THR A O 1
ATOM 1471 N N . ALA A 1 202 ? 4.802 -13.731 -12.768 1.00 82.69 202 ALA A N 1
ATOM 1472 C CA . ALA A 1 202 ? 6.238 -14.004 -12.881 1.00 82.69 202 ALA A CA 1
ATOM 1473 C C . ALA A 1 202 ? 7.021 -12.875 -13.580 1.00 82.69 202 ALA A C 1
ATOM 1475 O O . ALA A 1 202 ? 8.208 -12.704 -13.318 1.00 82.69 202 ALA A O 1
ATOM 1476 N N . ARG A 1 203 ? 6.356 -12.062 -14.417 1.00 84.94 203 ARG A N 1
ATOM 1477 C CA . ARG A 1 203 ? 6.963 -10.898 -15.085 1.00 84.94 203 ARG A CA 1
ATOM 1478 C C . ARG A 1 203 ? 7.325 -9.789 -14.099 1.00 84.94 203 ARG A C 1
ATOM 1480 O O . ARG A 1 203 ? 8.279 -9.060 -14.312 1.00 84.94 203 ARG A O 1
ATOM 1487 N N . VAL A 1 204 ? 6.536 -9.632 -13.035 1.00 82.62 204 VAL A N 1
ATOM 1488 C CA . VAL A 1 204 ? 6.708 -8.543 -12.058 1.00 82.62 204 VAL A CA 1
ATOM 1489 C C . VAL A 1 204 ? 7.972 -8.748 -11.219 1.00 82.62 204 VAL A C 1
ATOM 1491 O O . VAL A 1 204 ? 8.552 -7.779 -10.739 1.00 82.62 204 VAL A O 1
ATOM 1494 N N . GLY A 1 205 ? 8.389 -10.000 -11.036 1.00 86.00 205 GLY A N 1
ATOM 1495 C CA . GLY A 1 205 ? 9.606 -10.373 -10.335 1.00 86.00 205 GLY A CA 1
ATOM 1496 C C . GLY A 1 205 ? 9.530 -11.792 -9.779 1.00 86.00 205 GLY A C 1
ATOM 1497 O O . GLY A 1 205 ? 8.487 -12.449 -9.797 1.00 86.00 205 GLY A O 1
ATOM 1498 N N . LYS A 1 206 ? 10.655 -12.265 -9.246 1.00 90.12 206 LYS A N 1
ATOM 1499 C CA . LYS A 1 206 ? 10.764 -13.591 -8.629 1.00 90.12 206 LYS A CA 1
ATOM 1500 C C . LYS A 1 206 ? 10.002 -13.612 -7.304 1.00 90.12 206 LYS A C 1
ATOM 1502 O O . LYS A 1 206 ? 10.304 -12.847 -6.394 1.00 90.12 206 LYS A O 1
ATOM 1507 N N . ALA A 1 207 ? 9.022 -14.502 -7.162 1.00 91.50 207 ALA A N 1
ATOM 1508 C CA . ALA A 1 207 ? 8.144 -14.504 -5.990 1.00 91.50 207 ALA A CA 1
ATOM 1509 C C . ALA A 1 207 ? 8.876 -14.831 -4.673 1.00 91.50 207 ALA A C 1
ATOM 1511 O O . ALA A 1 207 ? 8.404 -14.442 -3.608 1.00 91.50 207 ALA A O 1
ATOM 1512 N N . TRP A 1 208 ? 10.004 -15.538 -4.723 1.00 92.44 208 TRP A N 1
ATOM 1513 C CA . TRP A 1 208 ? 10.721 -16.021 -3.541 1.00 92.44 208 TRP A CA 1
ATOM 1514 C C . TRP A 1 208 ? 11.794 -15.073 -3.009 1.00 92.44 208 TRP A C 1
ATOM 1516 O O . TRP A 1 208 ? 12.266 -15.321 -1.901 1.00 92.44 208 TRP A O 1
ATOM 1526 N N . ILE A 1 209 ? 12.159 -13.997 -3.716 1.00 93.94 209 ILE A N 1
ATOM 1527 C CA . ILE A 1 209 ? 13.185 -13.074 -3.201 1.00 93.94 209 ILE A CA 1
ATOM 1528 C C . ILE A 1 209 ? 12.715 -12.419 -1.902 1.00 93.94 209 ILE A C 1
ATOM 1530 O O . ILE A 1 209 ? 11.507 -12.233 -1.685 1.00 93.94 209 ILE A O 1
ATOM 1534 N N . VAL A 1 210 ? 13.657 -12.116 -1.013 1.00 94.06 210 VAL A N 1
ATOM 1535 C CA . VAL A 1 210 ? 13.354 -11.661 0.356 1.00 94.06 210 VAL A CA 1
ATOM 1536 C C . VAL A 1 210 ? 12.559 -10.356 0.397 1.00 94.06 210 VAL A C 1
ATOM 1538 O O . VAL A 1 210 ? 11.756 -10.162 1.310 1.00 94.06 210 VAL A O 1
ATOM 1541 N N . ASP A 1 211 ? 12.663 -9.514 -0.628 1.00 93.94 211 ASP A N 1
ATOM 1542 C CA . ASP A 1 211 ? 11.828 -8.328 -0.815 1.00 93.94 211 ASP A CA 1
ATOM 1543 C C . ASP A 1 211 ? 10.332 -8.656 -0.826 1.00 93.94 211 ASP A C 1
ATOM 1545 O O . ASP A 1 211 ? 9.521 -7.849 -0.365 1.00 93.94 211 ASP A O 1
ATOM 1549 N N . ASN A 1 212 ? 9.936 -9.824 -1.353 1.00 96.00 212 ASN A N 1
ATOM 1550 C CA . ASN A 1 212 ? 8.536 -10.226 -1.397 1.00 96.00 212 ASN A CA 1
ATOM 1551 C C . ASN A 1 212 ? 8.070 -10.680 -0.009 1.00 96.00 212 ASN A C 1
ATOM 1553 O O . ASN A 1 212 ? 8.350 -11.789 0.464 1.00 96.00 212 ASN A O 1
ATOM 1557 N N . GLN A 1 213 ? 7.286 -9.809 0.612 1.00 97.44 213 GLN A N 1
ATOM 1558 C CA . GLN A 1 213 ? 6.700 -9.956 1.937 1.00 97.44 213 GLN A CA 1
ATOM 1559 C C . GLN A 1 213 ? 5.241 -10.445 1.888 1.00 97.44 213 GLN A C 1
ATOM 1561 O O . GLN A 1 213 ? 4.492 -10.290 2.852 1.00 97.44 213 GLN A O 1
ATOM 1566 N N . SER A 1 214 ? 4.816 -11.031 0.766 1.00 97.12 214 SER A N 1
ATOM 1567 C CA . SER A 1 214 ? 3.526 -11.717 0.645 1.00 97.12 214 SER A CA 1
ATOM 1568 C C . SER A 1 214 ? 3.542 -13.122 1.255 1.00 97.12 214 SER A C 1
ATOM 1570 O O . SER A 1 214 ? 4.590 -13.715 1.526 1.00 97.12 214 SER A O 1
ATOM 1572 N N . LEU A 1 215 ? 2.350 -13.697 1.409 1.00 96.94 215 LEU A N 1
ATOM 1573 C CA . LEU A 1 215 ? 2.183 -15.097 1.779 1.00 96.94 215 LEU A CA 1
ATOM 1574 C C . LEU A 1 215 ? 2.706 -16.047 0.693 1.00 96.94 215 LEU A C 1
ATOM 1576 O O . LEU A 1 215 ? 3.231 -17.101 1.037 1.00 96.94 215 LEU A O 1
ATOM 1580 N N . GLN A 1 216 ? 2.616 -15.676 -0.591 1.00 96.19 216 GLN A N 1
ATOM 1581 C CA . GLN A 1 216 ? 3.204 -16.467 -1.674 1.00 96.19 216 GLN A CA 1
ATOM 1582 C C . GLN A 1 216 ? 4.723 -16.554 -1.528 1.00 96.19 216 GLN A C 1
ATOM 1584 O O . GLN A 1 216 ? 5.260 -17.656 -1.580 1.00 96.19 216 GLN A O 1
ATOM 1589 N N . GLY A 1 217 ? 5.403 -15.427 -1.294 1.00 95.44 217 GLY A N 1
ATOM 1590 C CA . GLY A 1 217 ? 6.856 -15.416 -1.106 1.00 95.44 217 GLY A CA 1
ATOM 1591 C C . GLY A 1 217 ? 7.295 -16.223 0.113 1.00 95.44 217 GLY A C 1
ATOM 1592 O O . GLY A 1 217 ? 8.217 -17.031 0.020 1.00 95.44 217 GLY A O 1
ATOM 1593 N N . LEU A 1 218 ? 6.573 -16.091 1.232 1.00 95.75 218 LEU A N 1
ATOM 1594 C CA . LEU A 1 218 ? 6.797 -16.917 2.422 1.00 95.75 218 LEU A CA 1
ATOM 1595 C C . LEU A 1 218 ? 6.641 -18.418 2.118 1.00 95.75 218 LEU A C 1
ATOM 1597 O O . LEU A 1 218 ? 7.511 -19.208 2.474 1.00 95.75 218 LEU A O 1
ATOM 1601 N N . VAL A 1 219 ? 5.552 -18.823 1.460 1.00 96.19 219 VAL A N 1
ATOM 1602 C CA . VAL A 1 219 ? 5.292 -20.239 1.151 1.00 96.19 219 VAL A CA 1
ATOM 1603 C C . VAL A 1 219 ? 6.300 -20.787 0.139 1.00 96.19 219 VAL A C 1
ATOM 1605 O O . VAL A 1 219 ? 6.787 -21.898 0.332 1.00 96.19 219 VAL A O 1
ATOM 1608 N N . ALA A 1 220 ? 6.661 -20.017 -0.891 1.00 95.62 220 ALA A N 1
ATOM 1609 C CA . ALA A 1 220 ? 7.664 -20.411 -1.880 1.00 95.62 220 ALA A CA 1
ATOM 1610 C C . ALA A 1 220 ? 9.012 -20.724 -1.213 1.00 95.62 220 ALA A C 1
ATOM 1612 O O . ALA A 1 220 ? 9.579 -21.797 -1.413 1.00 95.62 220 ALA A O 1
ATOM 1613 N N . ARG A 1 221 ? 9.478 -19.830 -0.330 1.00 95.50 221 ARG A N 1
ATOM 1614 C CA . ARG A 1 221 ? 10.719 -20.023 0.432 1.00 95.50 221 ARG A CA 1
ATOM 1615 C C . ARG A 1 221 ? 10.632 -21.138 1.472 1.00 95.50 221 ARG A C 1
ATOM 1617 O O . ARG A 1 221 ? 11.629 -21.800 1.720 1.00 95.50 221 ARG A O 1
ATOM 1624 N N . LEU A 1 222 ? 9.476 -21.362 2.098 1.00 95.00 222 LEU A N 1
ATOM 1625 C CA . LEU A 1 222 ? 9.302 -22.462 3.059 1.00 95.00 222 LEU A CA 1
ATOM 1626 C C . LEU A 1 222 ? 9.336 -23.836 2.390 1.00 95.00 222 LEU A C 1
ATOM 1628 O O . LEU A 1 222 ? 9.817 -24.795 2.987 1.00 95.00 222 LEU A O 1
ATOM 1632 N N . LEU A 1 223 ? 8.794 -23.929 1.177 1.00 95.38 223 LEU A N 1
ATOM 1633 C CA . LEU A 1 223 ? 8.700 -25.176 0.421 1.00 95.38 223 LEU A CA 1
ATOM 1634 C C . LEU A 1 223 ? 9.877 -25.391 -0.533 1.00 95.38 223 LEU A C 1
ATOM 1636 O O . LEU A 1 223 ? 9.941 -26.437 -1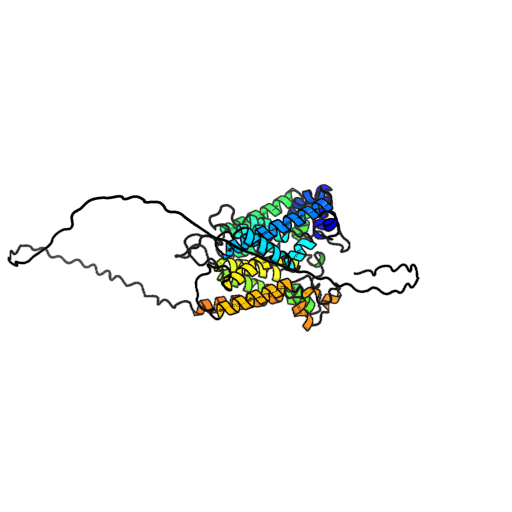.174 1.00 95.38 223 LEU A O 1
ATOM 1640 N N . HIS A 1 224 ? 10.776 -24.407 -0.638 1.00 94.62 224 HIS A N 1
ATOM 1641 C CA . HIS A 1 224 ? 11.838 -24.348 -1.645 1.00 94.62 224 HIS A CA 1
ATOM 1642 C C . HIS A 1 224 ? 11.312 -24.560 -3.069 1.00 94.62 224 HIS A C 1
ATOM 1644 O O . HIS A 1 224 ? 11.957 -25.209 -3.895 1.00 94.62 224 HIS A O 1
ATOM 1650 N N . ASP A 1 225 ? 10.124 -24.023 -3.335 1.00 94.56 225 ASP A N 1
ATOM 1651 C CA . ASP A 1 225 ? 9.384 -24.225 -4.572 1.00 94.56 225 ASP A CA 1
ATOM 1652 C C . ASP A 1 225 ? 9.012 -22.867 -5.188 1.00 94.56 225 ASP A C 1
ATOM 1654 O O . ASP A 1 225 ? 8.296 -22.092 -4.544 1.00 94.56 225 ASP A O 1
ATOM 1658 N N . PRO A 1 226 ? 9.501 -22.542 -6.400 1.00 91.50 226 PRO A N 1
ATOM 1659 C CA . PRO A 1 226 ? 9.237 -21.254 -7.034 1.00 91.50 226 PRO A CA 1
ATOM 1660 C C . PRO A 1 226 ? 7.765 -21.086 -7.440 1.00 91.50 226 PRO A C 1
ATOM 1662 O O . PRO A 1 226 ? 7.277 -19.956 -7.535 1.00 91.50 226 PRO A O 1
ATOM 1665 N N . GLU A 1 227 ? 7.040 -22.194 -7.621 1.00 91.69 227 GLU A N 1
ATOM 1666 C CA . GLU A 1 227 ? 5.656 -22.233 -8.084 1.00 91.69 227 GLU A CA 1
ATOM 1667 C C . GLU A 1 227 ? 4.784 -23.039 -7.105 1.00 91.69 227 GLU A C 1
ATOM 1669 O O . GLU A 1 227 ? 4.271 -24.121 -7.410 1.00 91.69 227 GLU A O 1
ATOM 1674 N N . PRO A 1 228 ? 4.529 -22.507 -5.894 1.00 91.00 228 PRO A N 1
ATOM 1675 C CA . PRO A 1 228 ? 3.833 -23.260 -4.855 1.00 91.00 228 PRO A CA 1
ATOM 1676 C C . PRO A 1 228 ? 2.382 -23.638 -5.219 1.00 91.00 228 PRO A C 1
ATOM 1678 O O . PRO A 1 228 ? 1.790 -24.499 -4.558 1.00 91.00 228 PRO A O 1
ATOM 1681 N N . GLY A 1 229 ? 1.797 -23.038 -6.264 1.00 90.44 229 GLY A N 1
ATOM 1682 C CA . GLY A 1 229 ? 0.470 -23.377 -6.785 1.00 90.44 229 GLY A CA 1
ATOM 1683 C C . GLY A 1 229 ? -0.614 -23.332 -5.703 1.00 90.44 229 GLY A C 1
ATOM 1684 O O . GLY A 1 229 ? -0.721 -22.371 -4.940 1.00 90.44 229 GLY A O 1
ATOM 1685 N N . ALA A 1 230 ? -1.395 -24.405 -5.566 1.00 93.06 230 ALA A N 1
ATOM 1686 C CA . ALA A 1 230 ? -2.451 -24.493 -4.552 1.00 93.06 230 ALA A CA 1
ATOM 1687 C C . ALA A 1 230 ? -1.946 -24.311 -3.102 1.00 93.06 230 ALA A C 1
ATOM 1689 O O . ALA A 1 230 ? -2.700 -23.846 -2.244 1.00 93.06 230 ALA A O 1
ATOM 1690 N N . ARG A 1 231 ? -0.671 -24.626 -2.823 1.00 95.19 231 ARG A N 1
ATOM 1691 C CA . ARG A 1 231 ? -0.097 -24.602 -1.465 1.00 95.19 231 ARG A CA 1
ATOM 1692 C C . ARG A 1 231 ? 0.003 -23.193 -0.881 1.00 95.19 231 ARG A C 1
ATOM 1694 O O . ARG A 1 231 ? -0.025 -23.058 0.337 1.00 95.19 231 ARG A O 1
ATOM 1701 N N . TRP A 1 232 ? 0.063 -22.150 -1.714 1.00 94.44 232 TRP A N 1
ATOM 1702 C CA . TRP A 1 232 ? -0.051 -20.761 -1.247 1.00 94.44 232 TRP A CA 1
ATOM 1703 C C . TRP A 1 232 ? -1.464 -20.191 -1.438 1.00 94.44 232 TRP A C 1
ATOM 1705 O O . TRP A 1 232 ? -1.923 -19.407 -0.606 1.00 94.44 232 TRP A O 1
ATOM 1715 N N . LEU A 1 233 ? -2.185 -20.620 -2.483 1.00 95.00 233 LEU A N 1
ATOM 1716 C CA . LEU A 1 233 ? -3.542 -20.141 -2.771 1.00 95.00 233 LEU A CA 1
ATOM 1717 C C . LEU A 1 233 ? -4.533 -20.488 -1.656 1.00 95.00 233 LEU A C 1
ATOM 1719 O O . LEU A 1 233 ? -5.333 -19.638 -1.273 1.00 95.00 233 LEU A O 1
ATOM 1723 N N . VAL A 1 234 ? -4.476 -21.704 -1.101 1.00 95.81 234 VAL A N 1
ATOM 1724 C CA . VAL A 1 234 ? -5.358 -22.117 0.005 1.00 95.81 234 VAL A CA 1
ATOM 1725 C C . VAL A 1 234 ? -5.162 -21.242 1.251 1.00 95.81 234 VAL A C 1
ATOM 1727 O O . VAL A 1 234 ? -6.145 -20.655 1.712 1.00 95.81 234 VAL A O 1
ATOM 1730 N N . PRO A 1 235 ? -3.946 -21.082 1.814 1.00 95.56 235 PRO A N 1
ATOM 1731 C CA . PRO A 1 235 ? -3.769 -20.213 2.971 1.00 95.56 235 PRO A CA 1
ATOM 1732 C C . PRO A 1 235 ? -4.024 -18.732 2.640 1.00 95.56 235 PRO A C 1
ATOM 1734 O O . PRO A 1 235 ? -4.530 -18.016 3.504 1.00 95.56 235 PRO A O 1
ATOM 1737 N N . ALA A 1 236 ? -3.787 -18.272 1.404 1.00 96.44 236 ALA A N 1
ATOM 1738 C CA . ALA A 1 236 ? -4.169 -16.923 0.971 1.00 96.44 236 ALA A CA 1
ATOM 1739 C C . ALA A 1 236 ? -5.694 -16.730 0.947 1.00 96.44 236 ALA A C 1
ATOM 1741 O O . ALA A 1 236 ? -6.194 -15.720 1.447 1.00 96.44 236 ALA A O 1
ATOM 1742 N N . LEU A 1 237 ? -6.445 -17.718 0.451 1.00 96.94 237 LEU A N 1
ATOM 1743 C CA . LEU A 1 237 ? -7.907 -17.714 0.462 1.00 96.94 237 LEU A CA 1
ATOM 1744 C C . LEU A 1 237 ? -8.452 -17.695 1.898 1.00 96.94 237 LEU A C 1
ATOM 1746 O O . LEU A 1 237 ? -9.349 -16.915 2.227 1.00 96.94 237 LEU A O 1
ATOM 1750 N N . LEU A 1 238 ? -7.880 -18.509 2.786 1.00 96.94 238 LEU A N 1
ATOM 1751 C CA . LEU A 1 238 ? -8.243 -18.497 4.203 1.00 96.94 238 LEU A CA 1
ATOM 1752 C C . LEU A 1 238 ? -7.934 -17.138 4.846 1.00 96.94 238 LEU A C 1
ATOM 1754 O O . LEU A 1 238 ? -8.776 -16.596 5.566 1.00 96.94 238 LEU A O 1
ATOM 1758 N N . ALA A 1 239 ? -6.766 -16.558 4.553 1.00 97.31 239 ALA A N 1
ATOM 1759 C CA . ALA A 1 239 ? -6.360 -15.254 5.063 1.00 97.31 239 ALA A CA 1
ATOM 1760 C C . ALA A 1 239 ? -7.268 -14.122 4.559 1.00 97.31 239 ALA A C 1
ATOM 1762 O O . ALA A 1 239 ? -7.658 -13.271 5.362 1.00 97.31 239 ALA A O 1
ATOM 1763 N N . VAL A 1 240 ? -7.667 -14.118 3.279 1.00 97.19 240 VAL A N 1
ATOM 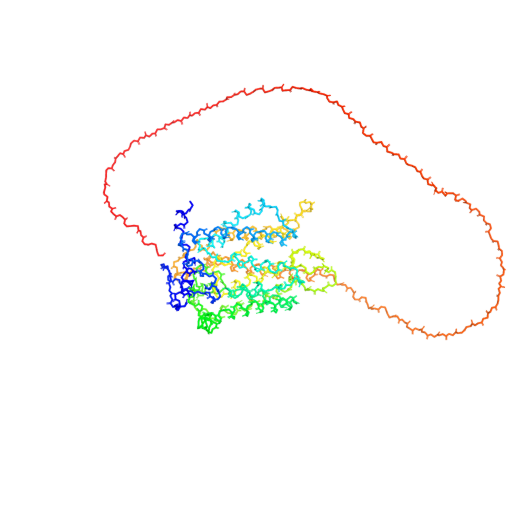1764 C CA . VAL A 1 240 ? -8.573 -13.087 2.747 1.00 97.19 240 VAL A CA 1
ATOM 1765 C C . VAL A 1 240 ? -9.980 -13.229 3.320 1.00 97.19 240 VAL A C 1
ATOM 1767 O O . VAL A 1 240 ? -10.556 -12.234 3.756 1.00 97.19 240 VAL A O 1
ATOM 1770 N N . VAL A 1 241 ? -10.518 -14.448 3.429 1.00 97.75 241 VAL A N 1
ATOM 1771 C CA . VAL A 1 241 ? -11.851 -14.681 4.008 1.00 97.75 241 VAL A CA 1
ATOM 1772 C C . VAL A 1 241 ? -11.874 -14.300 5.490 1.00 97.75 241 VAL A C 1
ATOM 1774 O O . VAL A 1 241 ? -12.734 -13.522 5.918 1.00 97.75 241 VAL A O 1
ATOM 1777 N N . ALA A 1 242 ? -10.914 -14.793 6.277 1.00 97.75 242 ALA A N 1
ATOM 1778 C CA . ALA A 1 242 ? -10.810 -14.470 7.698 1.00 97.75 242 ALA A CA 1
ATOM 1779 C C . ALA A 1 242 ? -10.544 -12.974 7.912 1.00 97.75 242 ALA A C 1
ATOM 1781 O O . ALA A 1 242 ? -11.183 -12.340 8.754 1.00 97.75 242 ALA A O 1
ATOM 1782 N N . GLY A 1 243 ? -9.648 -12.395 7.117 1.00 97.69 243 GLY A N 1
ATOM 1783 C CA . GLY A 1 243 ? -9.287 -10.985 7.142 1.00 97.69 243 GLY A CA 1
ATOM 1784 C C . GLY A 1 243 ? -10.462 -10.062 6.837 1.00 97.69 243 GLY A C 1
ATOM 1785 O O . GLY A 1 243 ? -10.754 -9.161 7.621 1.00 97.69 243 GLY A O 1
ATOM 1786 N N . LEU A 1 244 ? -11.204 -10.318 5.757 1.00 96.88 244 LEU A N 1
ATOM 1787 C CA . LEU A 1 244 ? -12.400 -9.549 5.405 1.00 96.88 244 LEU A CA 1
ATOM 1788 C C . LEU A 1 244 ? -13.522 -9.730 6.432 1.00 96.88 244 LEU A C 1
ATOM 1790 O O . LEU A 1 244 ? -14.212 -8.763 6.773 1.00 96.88 244 LEU A O 1
ATOM 1794 N N . TRP A 1 245 ? -13.683 -10.933 6.989 1.00 97.00 245 TRP A N 1
ATOM 1795 C CA . TRP A 1 245 ? -14.609 -11.162 8.096 1.00 97.00 245 TRP A CA 1
ATOM 1796 C C . TRP A 1 245 ? -14.220 -10.345 9.335 1.00 97.00 245 TRP A C 1
ATOM 1798 O O . TRP A 1 245 ? -15.080 -9.687 9.925 1.00 97.00 245 TRP A O 1
ATOM 1808 N N . LEU A 1 246 ? -12.937 -10.326 9.712 1.00 96.50 246 LEU A N 1
ATOM 1809 C CA . LEU A 1 246 ? -12.424 -9.525 10.828 1.00 96.50 246 LEU A CA 1
ATOM 1810 C C . LEU A 1 246 ? -12.605 -8.031 10.570 1.00 96.50 246 LEU A C 1
ATOM 1812 O O . LEU A 1 246 ? -13.175 -7.339 11.415 1.00 96.50 246 LEU A O 1
ATOM 1816 N N . ALA A 1 247 ? -12.202 -7.549 9.393 1.00 95.06 247 ALA A N 1
ATOM 1817 C CA . ALA A 1 247 ? -12.379 -6.164 8.970 1.00 95.06 247 ALA A CA 1
ATOM 1818 C C . ALA A 1 247 ? -13.845 -5.747 9.092 1.00 95.06 247 ALA A C 1
ATOM 1820 O O . ALA A 1 247 ? -14.170 -4.731 9.706 1.00 95.06 247 ALA A O 1
ATOM 1821 N N . ARG A 1 248 ? -14.757 -6.598 8.615 1.00 93.75 248 ARG A N 1
ATOM 1822 C CA . ARG A 1 248 ? -16.190 -6.372 8.743 1.00 93.75 248 ARG A CA 1
ATOM 1823 C C . ARG A 1 248 ? -16.655 -6.317 10.199 1.00 93.75 248 ARG A C 1
ATOM 1825 O O . ARG A 1 248 ? -17.519 -5.502 10.513 1.00 93.75 248 ARG A O 1
ATOM 1832 N N . ARG A 1 249 ? -16.156 -7.187 11.080 1.00 92.06 249 ARG A N 1
ATOM 1833 C CA . ARG A 1 249 ? -16.537 -7.208 12.508 1.00 92.06 249 ARG A CA 1
ATOM 1834 C C . ARG A 1 249 ? -15.987 -6.018 13.286 1.00 92.06 249 ARG A C 1
ATOM 1836 O O . ARG A 1 249 ? -16.611 -5.626 14.269 1.00 92.06 249 ARG A O 1
ATOM 1843 N N . LEU A 1 250 ? -14.852 -5.480 12.856 1.00 90.12 250 LEU A N 1
ATOM 1844 C CA . LEU A 1 250 ? -14.207 -4.322 13.462 1.00 90.12 250 LEU A CA 1
ATOM 1845 C C . LEU A 1 250 ? -14.779 -3.001 12.938 1.00 90.12 250 LEU A C 1
ATOM 1847 O O . LEU A 1 250 ? -14.772 -2.028 13.677 1.00 90.12 250 LEU A O 1
ATOM 1851 N N . THR A 1 251 ? -15.351 -2.975 11.730 1.00 89.44 251 THR A N 1
ATOM 1852 C CA . THR A 1 251 ? -15.978 -1.769 11.173 1.00 89.44 251 THR A CA 1
ATOM 1853 C C . THR A 1 251 ? -17.488 -1.699 11.465 1.00 89.44 251 THR A C 1
ATOM 1855 O O . THR A 1 251 ? -18.255 -2.561 11.007 1.00 89.44 251 THR A O 1
ATOM 1858 N N . PRO A 1 252 ? -17.969 -0.647 12.158 1.00 80.38 252 PRO A N 1
ATOM 1859 C CA . PRO A 1 252 ? -19.398 -0.407 12.354 1.00 80.38 252 PRO A CA 1
ATOM 1860 C C . PRO A 1 252 ? -20.157 -0.187 11.032 1.00 80.38 252 PRO A C 1
ATOM 1862 O O . PRO A 1 252 ? -19.640 0.417 10.083 1.00 80.38 252 PRO A O 1
ATOM 1865 N N . ARG A 1 253 ? -21.409 -0.671 10.976 1.00 75.81 253 ARG A N 1
ATOM 1866 C CA . ARG A 1 253 ? -22.326 -0.384 9.858 1.00 75.81 253 ARG A CA 1
ATOM 1867 C C . ARG A 1 253 ? -22.953 1.006 10.016 1.00 75.81 253 ARG A C 1
ATOM 1869 O O . ARG A 1 253 ? -23.234 1.383 11.154 1.00 75.81 253 ARG A O 1
ATOM 1876 N N . PRO A 1 254 ? -23.247 1.701 8.905 1.00 67.25 254 PRO A N 1
ATOM 1877 C CA . PRO A 1 254 ? -24.104 2.884 8.923 1.00 67.25 254 PRO A CA 1
ATOM 1878 C C . PRO A 1 254 ? -25.469 2.574 9.572 1.00 67.25 254 PRO A C 1
ATOM 1880 O O . PRO A 1 254 ? -26.027 1.503 9.327 1.00 67.25 254 PRO A O 1
ATOM 1883 N N . GLY A 1 255 ? -26.002 3.489 10.392 1.00 56.03 255 GLY A N 1
ATOM 1884 C CA . GLY A 1 255 ? -27.401 3.452 10.851 1.00 56.03 255 GLY A CA 1
ATOM 1885 C C . GLY A 1 255 ? -27.741 2.577 12.068 1.00 56.03 255 GLY A C 1
ATOM 1886 O O . GLY A 1 255 ? -28.912 2.263 12.263 1.00 56.03 255 GLY A O 1
ATOM 1887 N N . ARG A 1 256 ? -26.782 2.170 12.916 1.00 51.34 256 ARG A N 1
ATOM 1888 C CA . ARG A 1 256 ? -27.146 1.610 14.238 1.00 51.34 256 ARG A CA 1
ATOM 1889 C C . ARG A 1 256 ? -27.663 2.747 15.148 1.00 51.34 256 ARG A C 1
ATOM 1891 O O . ARG A 1 256 ? -26.965 3.754 15.262 1.00 51.34 256 ARG A O 1
ATOM 1898 N N . PRO A 1 257 ? -28.833 2.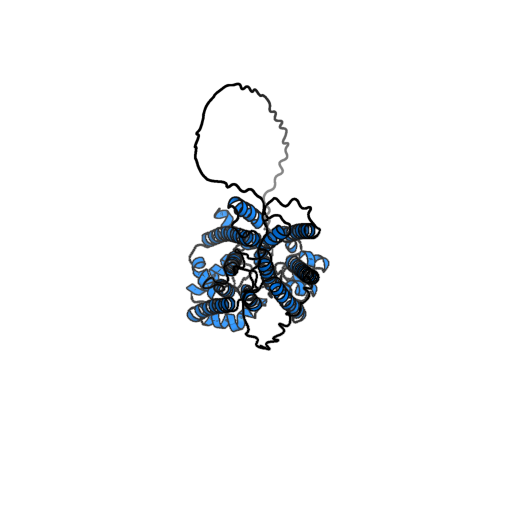611 15.807 1.00 36.47 257 PRO A N 1
ATOM 1899 C CA . PRO A 1 257 ? -29.325 3.615 16.754 1.00 36.47 257 PRO A CA 1
ATOM 1900 C C . PRO A 1 257 ? -28.282 3.859 17.855 1.00 36.47 257 PRO A C 1
ATOM 1902 O O . PRO A 1 257 ? -27.827 2.905 18.486 1.00 36.47 257 PRO A O 1
ATOM 1905 N N . GLY A 1 258 ? -27.862 5.117 18.025 1.00 44.34 258 GLY A N 1
ATOM 1906 C CA . GLY A 1 258 ? -26.827 5.549 18.977 1.00 44.34 258 GLY A CA 1
ATOM 1907 C C . GLY A 1 258 ? -25.574 6.172 18.345 1.00 44.34 258 GLY A C 1
ATOM 1908 O O . GLY A 1 258 ? -24.884 6.926 19.018 1.00 44.34 258 GLY A O 1
ATOM 1909 N N . THR A 1 259 ? -25.305 5.937 17.054 1.00 44.62 259 THR A N 1
ATOM 1910 C CA . THR A 1 259 ? -24.175 6.550 16.331 1.00 44.62 259 THR A CA 1
ATOM 1911 C C . THR A 1 259 ? -24.669 7.662 15.406 1.00 44.62 259 THR A C 1
ATOM 1913 O O . THR A 1 259 ? -24.871 7.436 14.211 1.00 44.62 259 THR A O 1
ATOM 1916 N N . ALA A 1 260 ? -24.913 8.848 15.961 1.00 37.59 260 ALA A N 1
ATOM 1917 C CA . ALA A 1 260 ? -25.029 10.062 15.161 1.00 37.59 260 ALA A CA 1
ATOM 1918 C C . ALA A 1 260 ? -23.654 10.383 14.534 1.00 37.59 260 ALA A C 1
ATOM 1920 O O . ALA A 1 260 ? -22.612 10.169 15.154 1.00 37.59 260 ALA A O 1
ATOM 1921 N N . ASP A 1 261 ? -23.701 10.854 13.292 1.00 39.97 261 ASP A N 1
ATOM 1922 C CA . ASP A 1 261 ? -22.619 11.117 12.340 1.00 39.97 261 ASP A CA 1
ATOM 1923 C C . ASP A 1 261 ? -21.860 9.918 11.751 1.00 39.97 261 ASP A C 1
ATOM 1925 O O . ASP A 1 261 ? -20.961 9.315 12.332 1.00 39.97 261 ASP A O 1
ATOM 1929 N N . GLY A 1 262 ? -22.196 9.628 10.490 1.00 43.19 262 GLY A N 1
ATOM 1930 C CA . GLY A 1 262 ? -21.560 8.649 9.613 1.00 43.19 262 GLY A CA 1
ATOM 1931 C C . GLY A 1 262 ? -20.156 9.047 9.168 1.00 43.19 262 GLY A C 1
ATOM 1932 O O . GLY A 1 262 ? -19.869 9.044 7.978 1.00 43.19 262 GLY A O 1
ATOM 1933 N N . THR A 1 263 ? -19.260 9.388 10.085 1.00 46.72 263 THR A N 1
ATOM 1934 C CA . THR A 1 263 ? -17.861 9.689 9.767 1.00 46.72 263 THR A CA 1
ATOM 1935 C C . THR A 1 263 ? -17.018 8.489 10.135 1.00 46.72 263 THR A C 1
ATOM 1937 O O . THR A 1 263 ? -16.886 8.155 11.306 1.00 46.72 263 THR A O 1
ATOM 1940 N N . LEU A 1 264 ? -16.391 7.846 9.154 1.00 50.19 264 LEU A N 1
ATOM 1941 C CA . LEU A 1 264 ? -15.484 6.739 9.459 1.00 50.19 264 LEU A CA 1
ATOM 1942 C C . LEU A 1 264 ? -14.201 7.195 10.187 1.00 50.19 264 LEU A C 1
ATOM 1944 O O . LEU A 1 264 ? -13.482 6.341 10.696 1.00 50.19 264 LEU A O 1
ATOM 1948 N N . VAL A 1 265 ? -13.922 8.508 10.265 1.00 46.78 265 VAL A N 1
ATOM 1949 C CA . VAL A 1 265 ? -12.639 9.058 10.760 1.00 46.78 265 VAL A CA 1
ATOM 1950 C C . VAL A 1 265 ? -12.750 10.382 11.562 1.00 46.78 265 VAL A C 1
ATOM 1952 O O . VAL A 1 265 ? -11.721 10.961 11.900 1.00 46.78 265 VAL A O 1
ATOM 1955 N N . GLY A 1 266 ? -13.931 10.897 11.958 1.00 39.84 266 GLY A N 1
ATOM 1956 C CA . GLY A 1 266 ? -13.913 12.199 12.675 1.00 39.84 266 GLY A CA 1
ATOM 1957 C C . GLY A 1 266 ? -15.166 12.858 13.265 1.00 39.84 266 GLY A C 1
ATOM 1958 O O . GLY A 1 266 ? -15.017 13.910 13.867 1.00 39.84 266 GLY A O 1
ATOM 1959 N N . SER A 1 267 ? -16.363 12.293 13.168 1.00 36.69 267 SER A N 1
ATOM 1960 C CA . SER A 1 267 ? -17.499 12.666 14.024 1.00 36.69 267 SER A CA 1
ATOM 1961 C C . SER A 1 267 ? -18.197 11.374 14.412 1.00 36.69 267 SER A C 1
ATOM 1963 O O . SER A 1 267 ? -18.369 10.479 13.585 1.00 36.69 267 SER A O 1
ATOM 1965 N N . LEU A 1 268 ? -18.388 11.226 15.712 1.00 49.78 268 LEU A N 1
ATOM 1966 C CA . LEU A 1 268 ? -18.320 9.970 16.429 1.00 49.78 268 LEU A CA 1
ATOM 1967 C C . LEU A 1 268 ? -19.363 9.988 17.538 1.00 49.78 268 LEU A C 1
ATOM 1969 O O . LEU A 1 268 ? -19.055 10.264 18.694 1.00 49.78 268 LEU A O 1
ATOM 1973 N N . GLY A 1 269 ? -20.582 9.575 17.211 1.00 33.00 269 GLY A N 1
ATOM 1974 C CA . GLY A 1 269 ? -21.499 8.985 18.188 1.00 33.00 269 GLY A CA 1
ATOM 1975 C C . GLY A 1 269 ? -21.041 7.595 18.682 1.00 33.00 269 GLY A C 1
ATOM 1976 O O . GLY A 1 269 ? -21.873 6.729 18.919 1.00 33.00 269 GLY A O 1
ATOM 1977 N N . GLY A 1 270 ? -19.727 7.334 18.775 1.00 40.09 270 GLY A N 1
ATOM 1978 C CA . GLY A 1 270 ? -19.077 6.070 19.174 1.00 40.09 270 GLY A CA 1
ATOM 1979 C C . GLY A 1 270 ? -17.547 6.237 19.275 1.00 40.09 270 GLY A C 1
ATOM 1980 O O . GLY A 1 270 ? -17.030 7.268 18.881 1.00 40.09 270 GLY A O 1
ATOM 1981 N N . THR A 1 271 ? -16.763 5.296 19.818 1.00 48.84 271 THR A N 1
ATOM 1982 C CA . THR A 1 271 ? -15.312 5.544 20.007 1.00 48.84 271 THR A CA 1
ATOM 1983 C C . THR A 1 271 ? -14.535 5.569 18.662 1.00 48.84 271 THR A C 1
ATOM 1985 O O . THR A 1 271 ? -14.753 4.691 17.829 1.00 48.84 271 THR A O 1
ATOM 1988 N N . PRO A 1 272 ? -13.584 6.512 18.440 1.00 53.09 272 PRO A N 1
ATOM 1989 C CA . PRO A 1 272 ? -12.829 6.729 17.177 1.00 53.09 272 PRO A CA 1
ATOM 1990 C C . PRO A 1 272 ? -12.071 5.537 16.571 1.00 53.09 272 PRO A C 1
ATOM 1992 O O . PRO A 1 272 ? -11.468 5.631 15.511 1.00 53.09 272 PRO A O 1
ATOM 1995 N N . ASP A 1 273 ? -12.027 4.430 17.291 1.00 61.50 273 ASP A N 1
ATOM 1996 C CA . ASP A 1 273 ? -10.975 3.421 17.260 1.00 61.50 273 ASP A CA 1
ATOM 1997 C C . ASP A 1 273 ? -11.360 2.182 16.428 1.00 61.50 273 ASP A C 1
ATOM 1999 O O . ASP A 1 273 ? -10.515 1.390 16.022 1.00 61.50 273 ASP A O 1
ATOM 2003 N N . GLU A 1 274 ? -12.651 1.980 16.159 1.00 66.12 274 GLU A N 1
ATOM 2004 C CA . GLU A 1 274 ? -13.142 0.700 15.633 1.00 66.12 274 GLU A CA 1
ATOM 2005 C C . GLU A 1 274 ? -13.090 0.625 14.101 1.00 66.12 274 GLU A C 1
ATOM 2007 O O . GLU A 1 274 ? -12.488 -0.300 13.549 1.00 66.12 274 GLU A O 1
ATOM 2012 N N . GLY A 1 275 ? -13.622 1.635 13.401 1.00 79.88 275 GLY A N 1
ATOM 2013 C CA . GLY A 1 275 ? -13.613 1.675 11.932 1.00 79.88 275 GLY A CA 1
ATOM 2014 C C . GLY A 1 275 ? -12.203 1.655 11.335 1.00 79.88 275 GLY A C 1
ATOM 2015 O O . GLY A 1 275 ? -11.951 0.958 10.352 1.00 79.88 275 GLY A O 1
ATOM 2016 N N . PHE A 1 276 ? -11.259 2.350 11.975 1.00 89.12 276 PHE A N 1
ATOM 2017 C CA . PHE A 1 276 ? -9.876 2.416 11.511 1.00 89.12 276 PHE A CA 1
ATOM 2018 C C . PHE A 1 276 ? -9.134 1.077 11.658 1.00 89.12 276 PHE A C 1
ATOM 2020 O O . PHE A 1 276 ? -8.391 0.688 10.758 1.00 89.12 276 PHE A O 1
ATOM 2027 N N . ARG A 1 277 ? -9.401 0.293 12.716 1.00 92.06 277 ARG A N 1
ATOM 2028 C CA . ARG A 1 277 ? -8.870 -1.081 12.835 1.00 92.06 277 ARG A CA 1
ATOM 2029 C C . ARG A 1 277 ? -9.325 -1.973 11.685 1.00 92.06 277 ARG A C 1
ATOM 2031 O O . ARG A 1 277 ? -8.513 -2.711 11.137 1.00 92.06 277 ARG A O 1
ATOM 2038 N N . GLY A 1 278 ? -10.605 -1.913 11.314 1.00 94.00 278 GLY A N 1
ATOM 2039 C CA . GLY A 1 278 ? -11.123 -2.709 10.200 1.00 94.00 278 GLY A CA 1
ATOM 2040 C C . GLY A 1 278 ? -10.518 -2.309 8.849 1.00 94.00 278 GLY A C 1
ATOM 2041 O O . GLY A 1 278 ? -10.224 -3.179 8.024 1.00 94.00 278 GLY A O 1
ATOM 2042 N N . LEU A 1 279 ? -10.269 -1.012 8.642 1.00 95.44 279 LEU A N 1
ATOM 2043 C CA . LEU A 1 279 ? -9.543 -0.507 7.474 1.00 95.44 279 LEU A CA 1
ATOM 2044 C C . LEU A 1 279 ? -8.113 -1.063 7.419 1.00 95.44 279 LEU A C 1
ATOM 2046 O O . LEU A 1 279 ? -7.697 -1.571 6.381 1.00 95.44 279 LEU A O 1
ATOM 2050 N N . LEU A 1 280 ? -7.383 -1.028 8.537 1.00 97.44 280 LEU A N 1
ATOM 2051 C CA . LEU A 1 280 ? -6.008 -1.530 8.595 1.00 97.44 280 LEU A CA 1
ATOM 2052 C C . LEU A 1 280 ? -5.923 -3.038 8.388 1.00 97.44 280 LEU A C 1
ATOM 2054 O O . LEU A 1 280 ? -5.048 -3.496 7.663 1.00 97.44 280 LEU A O 1
ATOM 2058 N N . VAL A 1 281 ? -6.864 -3.808 8.942 1.00 97.88 281 VAL A N 1
ATOM 2059 C CA . VAL A 1 281 ? -6.969 -5.243 8.636 1.00 97.88 281 VAL A CA 1
ATOM 2060 C C . VAL A 1 281 ? -7.138 -5.462 7.132 1.00 97.88 281 VAL A C 1
ATOM 2062 O O . VAL A 1 281 ? -6.494 -6.340 6.574 1.00 97.88 281 VAL A O 1
ATOM 2065 N N . THR A 1 282 ? -7.940 -4.637 6.456 1.00 98.25 282 THR A N 1
ATOM 2066 C CA . THR A 1 282 ? -8.119 -4.730 4.995 1.00 98.25 282 THR A CA 1
ATOM 2067 C C . THR A 1 282 ? -6.819 -4.436 4.252 1.00 98.25 282 THR A C 1
ATOM 2069 O O . THR A 1 282 ? -6.457 -5.192 3.358 1.00 98.25 282 THR A O 1
ATOM 2072 N N . ALA A 1 283 ? -6.095 -3.385 4.647 1.00 98.19 283 ALA A N 1
ATOM 2073 C CA . ALA A 1 283 ? -4.816 -3.024 4.042 1.00 98.19 283 ALA A CA 1
ATOM 2074 C C . ALA A 1 283 ? -3.773 -4.145 4.178 1.00 98.19 283 ALA A C 1
ATOM 2076 O O . ALA A 1 283 ? -3.158 -4.549 3.194 1.00 98.19 283 ALA A O 1
ATOM 2077 N N . LEU A 1 284 ? -3.612 -4.680 5.391 1.00 98.44 284 LEU A N 1
ATOM 2078 C CA . LEU A 1 284 ? -2.646 -5.741 5.672 1.00 98.44 284 LEU A CA 1
ATOM 2079 C C . LEU A 1 284 ? -3.004 -7.041 4.946 1.00 98.44 284 LEU A C 1
ATOM 2081 O O . LEU A 1 284 ? -2.123 -7.713 4.424 1.00 98.44 284 LEU A O 1
ATOM 2085 N N . VAL A 1 285 ? -4.294 -7.379 4.868 1.00 98.31 285 VAL A N 1
ATOM 2086 C CA . VAL A 1 285 ? -4.767 -8.552 4.121 1.00 98.31 285 VAL A CA 1
ATOM 2087 C C . VAL A 1 285 ? -4.520 -8.378 2.627 1.00 98.31 285 VAL A C 1
ATOM 2089 O O . VAL A 1 285 ? -4.027 -9.313 2.010 1.00 98.31 285 VAL A O 1
ATOM 2092 N N . ALA A 1 286 ? -4.794 -7.198 2.058 1.00 98.06 286 ALA A N 1
ATOM 2093 C CA . ALA A 1 286 ? -4.528 -6.920 0.646 1.00 98.06 286 ALA A CA 1
ATOM 2094 C C . ALA A 1 286 ? -3.052 -7.150 0.291 1.00 98.06 286 ALA A C 1
ATOM 2096 O O . ALA A 1 286 ? -2.755 -7.770 -0.727 1.00 98.06 286 ALA A O 1
ATOM 2097 N N . LEU A 1 287 ? -2.132 -6.705 1.151 1.00 97.94 287 LEU A N 1
ATOM 2098 C CA . LEU A 1 287 ? -0.696 -6.921 0.971 1.00 97.94 287 LEU A CA 1
ATOM 2099 C C . LEU A 1 287 ? -0.307 -8.391 1.169 1.00 97.94 287 LEU A C 1
ATOM 2101 O O . LEU A 1 287 ? 0.413 -8.949 0.345 1.00 97.94 287 LEU A O 1
ATOM 2105 N N . LEU A 1 288 ? -0.811 -9.033 2.225 1.00 97.94 288 LEU A N 1
ATOM 2106 C CA . LEU A 1 288 ? -0.485 -10.419 2.558 1.00 97.94 288 LEU A CA 1
ATOM 2107 C C . LEU A 1 288 ? -0.872 -11.398 1.441 1.00 97.94 288 LEU A C 1
ATOM 2109 O O . LEU A 1 288 ? -0.124 -12.335 1.181 1.00 97.94 288 LEU A O 1
ATOM 2113 N N . VAL A 1 289 ? -2.028 -11.198 0.800 1.00 97.00 289 VAL A N 1
ATOM 2114 C CA . VAL A 1 289 ? -2.576 -12.144 -0.194 1.00 97.00 289 VAL A CA 1
ATOM 2115 C C . VAL A 1 289 ? -2.286 -11.760 -1.645 1.00 97.00 289 VAL A C 1
ATOM 2117 O O . VAL A 1 289 ? -2.640 -12.514 -2.547 1.00 97.00 289 VAL A O 1
ATOM 2120 N N . SER A 1 290 ? -1.652 -10.608 -1.887 1.00 94.75 290 SER A N 1
ATOM 2121 C CA . SER A 1 290 ? -1.162 -10.271 -3.228 1.00 94.75 290 SER A CA 1
ATOM 2122 C C . SER A 1 290 ? -0.038 -11.241 -3.623 1.00 94.75 290 SER A C 1
ATOM 2124 O O . SER A 1 290 ? 0.808 -11.519 -2.774 1.00 94.75 290 SER A O 1
ATOM 2126 N N . PRO A 1 291 ? 0.024 -11.719 -4.883 1.00 91.81 291 PRO A N 1
ATOM 2127 C CA . PRO A 1 291 ? 1.075 -12.640 -5.337 1.00 91.81 291 PRO A CA 1
ATOM 2128 C C . PRO A 1 291 ? 2.492 -12.127 -5.049 1.00 91.81 291 PRO A C 1
ATOM 2130 O O . PRO A 1 291 ? 3.393 -12.854 -4.627 1.00 91.81 291 PRO A O 1
ATOM 2133 N N . ILE A 1 292 ? 2.671 -10.821 -5.244 1.00 93.25 292 ILE A N 1
ATOM 2134 C CA . ILE A 1 292 ? 3.898 -10.103 -4.938 1.00 93.25 292 ILE A CA 1
ATOM 2135 C C . ILE A 1 292 ? 3.537 -8.845 -4.152 1.00 93.25 292 ILE A C 1
ATOM 2137 O O . ILE A 1 292 ? 2.800 -7.979 -4.628 1.00 93.25 292 ILE A O 1
ATOM 2141 N N . SER A 1 293 ? 4.097 -8.742 -2.950 1.00 95.75 293 SER A N 1
ATOM 2142 C CA . SER A 1 293 ? 4.074 -7.535 -2.132 1.00 95.75 293 SER A CA 1
ATOM 2143 C C . SER A 1 293 ? 5.476 -7.223 -1.651 1.00 95.75 293 SER A C 1
ATOM 2145 O O . SER A 1 293 ? 5.875 -7.671 -0.576 1.00 95.75 293 SER A O 1
ATOM 2147 N N . TRP A 1 294 ? 6.200 -6.438 -2.445 1.00 96.56 294 TRP A N 1
ATOM 2148 C CA . TRP A 1 294 ? 7.513 -5.916 -2.085 1.00 96.56 294 TRP A CA 1
ATOM 2149 C C . TRP A 1 294 ? 7.486 -5.175 -0.749 1.00 96.56 294 TRP A C 1
ATOM 2151 O O . TRP A 1 294 ? 6.457 -4.596 -0.384 1.00 96.56 294 TRP A O 1
ATOM 2161 N N . SER A 1 295 ? 8.609 -5.152 -0.030 1.00 97.12 295 SER A N 1
ATOM 2162 C CA . SER A 1 295 ? 8.711 -4.527 1.295 1.00 97.12 295 SER A CA 1
ATOM 2163 C C . SER A 1 295 ? 8.225 -3.069 1.285 1.00 97.12 295 SER A C 1
ATOM 2165 O O . SER A 1 295 ? 7.425 -2.669 2.132 1.00 97.12 295 SER A O 1
ATOM 2167 N N . HIS A 1 296 ? 8.536 -2.315 0.228 1.00 96.06 296 HIS A N 1
ATOM 2168 C CA . HIS A 1 296 ? 8.090 -0.935 0.024 1.00 96.06 296 HIS A CA 1
ATOM 2169 C C . HIS A 1 296 ? 6.575 -0.758 -0.235 1.00 96.06 296 HIS A C 1
ATOM 2171 O O . HIS A 1 296 ? 6.071 0.365 -0.191 1.00 96.06 296 HIS A O 1
ATOM 2177 N N . HIS A 1 297 ? 5.795 -1.821 -0.469 1.00 97.31 297 HIS A N 1
ATOM 2178 C CA . HIS A 1 297 ? 4.323 -1.735 -0.497 1.00 97.31 297 HIS A CA 1
ATOM 2179 C C . HIS A 1 297 ? 3.724 -1.566 0.914 1.00 97.31 297 HIS A C 1
ATOM 2181 O O . HIS A 1 297 ? 2.589 -1.102 1.069 1.00 97.31 297 HIS A O 1
ATOM 2187 N N . TRP A 1 298 ? 4.485 -1.894 1.963 1.00 98.25 298 TRP A N 1
ATOM 2188 C CA . TRP A 1 298 ? 4.030 -1.935 3.355 1.00 98.25 298 TRP A CA 1
ATOM 2189 C C . TRP A 1 298 ? 4.069 -0.578 4.074 1.00 98.25 298 TRP A C 1
ATOM 2191 O O . TRP A 1 298 ? 4.105 -0.533 5.301 1.00 98.25 298 TRP A O 1
ATOM 2201 N N . VAL A 1 299 ? 3.970 0.545 3.348 1.00 98.56 299 VAL A N 1
ATOM 2202 C CA . VAL A 1 299 ? 3.866 1.909 3.927 1.00 98.56 299 VAL A CA 1
ATOM 2203 C C . VAL A 1 299 ? 2.663 2.088 4.869 1.00 98.56 299 VAL A C 1
ATOM 2205 O O . VAL A 1 299 ? 2.623 3.006 5.688 1.00 98.56 299 VAL A O 1
ATOM 2208 N N . TRP A 1 300 ? 1.708 1.154 4.826 1.00 98.56 300 TRP A N 1
ATOM 2209 C CA . TRP A 1 300 ? 0.631 0.991 5.807 1.00 98.56 300 TRP A CA 1
ATOM 2210 C C . TRP A 1 300 ? 1.124 0.690 7.236 1.00 98.56 300 TRP A C 1
ATOM 2212 O O . TRP A 1 300 ? 0.337 0.768 8.184 1.00 98.56 300 TRP A O 1
ATOM 2222 N N . CYS A 1 301 ? 2.419 0.421 7.427 1.00 98.56 301 CYS A N 1
ATOM 2223 C CA . CYS A 1 301 ? 3.057 0.389 8.740 1.00 98.56 301 CYS A CA 1
ATOM 2224 C C . CYS A 1 301 ? 2.870 1.710 9.510 1.00 98.56 301 CYS A C 1
ATOM 2226 O O . CYS A 1 301 ? 2.647 1.680 10.719 1.00 98.56 301 CYS A O 1
ATOM 2228 N N . VAL A 1 302 ? 2.852 2.861 8.825 1.00 98.75 302 VAL A N 1
ATOM 2229 C CA . VAL A 1 302 ? 2.654 4.186 9.441 1.00 98.75 302 VAL A CA 1
ATOM 2230 C C . VAL A 1 302 ? 1.286 4.297 10.137 1.00 98.75 302 VAL A C 1
ATOM 2232 O O . VAL A 1 302 ? 1.250 4.515 11.355 1.00 98.75 302 VAL A O 1
ATOM 2235 N N . PRO A 1 303 ? 0.144 4.105 9.442 1.00 98.00 303 PRO A N 1
ATOM 2236 C CA . PRO A 1 303 ? -1.158 4.133 10.099 1.00 98.00 303 PRO A CA 1
ATOM 2237 C C . PRO A 1 303 ? -1.352 2.992 11.110 1.00 98.00 303 PRO A C 1
ATOM 2239 O O . PRO A 1 303 ? -2.022 3.192 12.128 1.00 98.00 303 PRO A O 1
ATOM 2242 N N . LEU A 1 304 ? -0.733 1.824 10.896 1.00 98.12 304 LEU A N 1
ATOM 2243 C CA . LEU A 1 304 ? -0.744 0.725 11.865 1.00 98.12 304 LEU A CA 1
ATOM 2244 C C . LEU A 1 304 ? -0.085 1.125 13.193 1.00 98.12 304 LEU A C 1
ATOM 2246 O O . LEU A 1 304 ? -0.680 0.932 14.256 1.00 98.12 304 LEU A O 1
ATOM 2250 N N . LEU A 1 305 ? 1.110 1.718 13.153 1.00 98.25 305 LEU A N 1
ATOM 2251 C CA . LEU A 1 305 ? 1.815 2.177 14.351 1.00 98.25 305 LEU A CA 1
ATOM 2252 C C . LEU A 1 305 ? 1.027 3.274 15.076 1.00 98.25 305 LEU A C 1
ATOM 2254 O O . LEU A 1 305 ? 0.925 3.236 16.303 1.00 98.25 305 LEU A O 1
ATOM 2258 N N . ALA A 1 306 ? 0.383 4.192 14.348 1.00 96.25 306 ALA A N 1
ATOM 2259 C CA . ALA A 1 306 ? -0.506 5.191 14.949 1.00 96.25 306 ALA A CA 1
ATOM 2260 C C . ALA A 1 306 ? -1.683 4.538 15.705 1.00 96.25 306 ALA A C 1
ATOM 2262 O O . ALA A 1 306 ? -2.018 4.943 16.826 1.00 96.25 306 ALA A O 1
ATOM 2263 N N . GLN A 1 307 ? -2.288 3.496 15.128 1.00 94.31 307 GLN A N 1
ATOM 2264 C CA . GLN A 1 307 ? -3.380 2.739 15.744 1.00 94.31 307 GLN A CA 1
ATOM 2265 C C . GLN A 1 307 ? -2.925 1.927 16.970 1.00 94.31 307 GLN A C 1
ATOM 2267 O O . GLN A 1 307 ? -3.631 1.864 17.987 1.00 94.31 307 GLN A O 1
ATOM 2272 N N . LEU A 1 308 ? -1.742 1.316 16.913 1.00 94.06 308 LEU A N 1
ATOM 2273 C CA . LEU A 1 308 ? -1.150 0.615 18.055 1.00 94.06 308 LEU A CA 1
ATOM 2274 C C . LEU A 1 308 ? -0.783 1.599 19.175 1.00 94.06 308 LEU A C 1
ATOM 2276 O O . LEU A 1 308 ? -1.105 1.340 20.334 1.00 94.06 308 LEU A O 1
ATOM 2280 N N . ALA A 1 309 ? -0.245 2.775 18.839 1.00 94.00 309 ALA A N 1
ATOM 2281 C CA . ALA A 1 309 ? 0.029 3.855 19.788 1.00 94.00 309 ALA A CA 1
ATOM 2282 C C . ALA A 1 309 ? -1.246 4.364 20.471 1.00 94.00 309 ALA A C 1
ATOM 2284 O O . ALA A 1 309 ? -1.253 4.602 21.683 1.00 94.00 309 ALA A O 1
ATOM 2285 N N . ARG A 1 310 ? -2.362 4.451 19.738 1.00 90.06 310 ARG A N 1
ATOM 2286 C CA . ARG A 1 310 ? -3.671 4.713 20.349 1.00 90.06 310 ARG A CA 1
ATOM 2287 C C . ARG A 1 310 ? -4.098 3.616 21.307 1.00 90.06 310 ARG A C 1
ATOM 2289 O O . ARG A 1 310 ? -4.491 3.919 22.432 1.00 90.06 310 ARG A O 1
ATOM 2296 N N . SER A 1 311 ? -3.991 2.361 20.887 1.00 88.69 311 SER A N 1
ATOM 2297 C CA . SER A 1 311 ? -4.366 1.207 21.713 1.00 88.69 311 SER A CA 1
ATOM 2298 C C . SER A 1 311 ? -3.499 1.111 22.984 1.00 88.69 311 SER A C 1
ATOM 2300 O O . SER A 1 311 ? -3.978 0.691 24.037 1.00 88.69 311 SER A O 1
ATOM 2302 N N . ALA A 1 312 ? -2.250 1.581 22.911 1.00 90.12 312 ALA A N 1
ATOM 2303 C CA . ALA A 1 312 ? -1.304 1.718 24.019 1.00 90.12 312 ALA A CA 1
ATOM 2304 C C . ALA A 1 312 ? -1.572 2.930 24.941 1.00 90.12 312 ALA A C 1
ATOM 2306 O O . ALA A 1 312 ? -0.939 3.055 25.995 1.00 90.12 312 ALA A O 1
ATOM 2307 N N . GLY A 1 313 ? -2.507 3.812 24.566 1.00 86.56 313 GLY A N 1
ATOM 2308 C CA . GLY A 1 313 ? -2.878 5.013 25.317 1.00 86.56 313 GLY A CA 1
ATOM 2309 C C . GLY A 1 313 ? -1.957 6.219 25.107 1.00 86.56 313 GLY A C 1
ATOM 2310 O O . GLY A 1 313 ? -1.993 7.131 25.922 1.00 86.56 313 GLY A O 1
ATOM 2311 N N . LEU A 1 314 ? -1.142 6.241 24.047 1.00 86.81 314 LEU A N 1
ATOM 2312 C CA . LEU A 1 314 ? -0.144 7.296 23.796 1.00 86.81 314 LEU A CA 1
ATOM 2313 C C . LEU A 1 314 ? -0.684 8.490 22.990 1.00 86.81 314 LEU A C 1
ATOM 2315 O O . LEU A 1 314 ? -0.029 9.522 22.899 1.00 86.81 314 LEU A O 1
ATOM 2319 N N . THR A 1 315 ? -1.866 8.364 22.381 1.00 78.06 315 THR A N 1
ATOM 2320 C CA . THR A 1 315 ? -2.451 9.406 21.511 1.00 78.06 315 THR A CA 1
ATOM 2321 C C . THR A 1 315 ? -3.723 10.050 22.073 1.00 78.06 315 THR A C 1
ATOM 2323 O O . THR A 1 315 ? -4.277 10.953 21.443 1.00 78.06 315 THR A O 1
ATOM 2326 N N . GLY A 1 316 ? -4.203 9.592 23.237 1.00 66.81 316 GLY A N 1
ATOM 2327 C CA . GLY A 1 316 ? -5.342 10.185 23.949 1.00 66.81 316 GLY A CA 1
ATOM 2328 C C . GLY A 1 316 ? -4.953 11.422 24.772 1.00 66.81 316 GLY A C 1
ATOM 2329 O O . GLY A 1 316 ? -3.765 11.720 24.888 1.00 66.81 316 GLY A O 1
ATOM 2330 N N . PRO A 1 317 ? -5.928 12.152 25.347 1.00 58.06 317 PRO A N 1
ATOM 2331 C CA . PRO A 1 317 ? -5.633 13.209 26.310 1.00 58.06 317 PRO A CA 1
ATOM 2332 C C . PRO A 1 317 ? -4.820 12.627 27.475 1.00 58.06 317 PRO A C 1
ATOM 2334 O O . PRO A 1 317 ? -5.208 11.616 28.063 1.00 58.06 317 PRO A O 1
ATOM 2337 N N . ALA A 1 318 ? -3.681 13.246 27.785 1.00 46.19 318 ALA A N 1
ATOM 2338 C CA . ALA A 1 318 ? -2.915 12.937 28.984 1.00 46.19 318 ALA A CA 1
ATOM 2339 C C . ALA A 1 318 ? -3.777 13.328 30.194 1.00 46.19 318 ALA A C 1
ATOM 2341 O O . ALA A 1 318 ? -4.013 14.512 30.403 1.00 46.19 318 ALA A O 1
ATOM 2342 N N . GLY A 1 319 ? -4.332 12.363 30.933 1.00 43.59 319 GLY A N 1
ATOM 2343 C CA . GLY A 1 319 ? -5.184 12.713 32.076 1.00 43.59 319 GLY A CA 1
ATOM 2344 C C . GLY A 1 319 ? -5.902 11.578 32.798 1.00 43.59 319 GLY A C 1
ATOM 2345 O O . GLY A 1 319 ? -6.151 11.700 33.990 1.00 43.59 319 GLY A O 1
ATOM 2346 N N . GLU A 1 320 ? -6.190 10.439 32.167 1.00 46.12 320 GLU A N 1
ATOM 2347 C CA . GLU A 1 320 ? -6.771 9.318 32.920 1.00 46.12 320 GLU A CA 1
ATOM 2348 C C . GLU A 1 320 ? -5.663 8.492 33.571 1.00 46.12 320 GLU A C 1
ATOM 2350 O O . GLU A 1 320 ? -5.183 7.506 33.002 1.00 46.12 320 GLU A O 1
ATOM 2355 N N . GLY A 1 321 ? -5.273 8.920 34.777 1.00 43.72 321 GLY A N 1
ATOM 2356 C CA . GLY A 1 321 ? -4.340 8.278 35.714 1.00 43.72 321 GLY A CA 1
ATOM 2357 C C . GLY A 1 321 ? -4.783 6.899 36.217 1.00 43.72 321 GLY A C 1
ATOM 2358 O O . GLY A 1 321 ? -4.584 6.554 37.376 1.00 43.72 321 GLY A O 1
ATOM 2359 N N . ARG A 1 322 ? -5.399 6.088 35.353 1.00 50.19 322 ARG A N 1
ATOM 2360 C CA . ARG A 1 322 ? -5.717 4.695 35.643 1.00 50.19 322 ARG A CA 1
ATOM 2361 C C . ARG A 1 322 ? -4.488 3.839 35.321 1.00 50.19 322 ARG A C 1
ATOM 2363 O O . ARG A 1 322 ? -3.968 3.950 34.203 1.00 50.19 322 ARG A O 1
ATOM 2370 N N . PRO A 1 323 ? -4.029 2.970 36.242 1.00 54.81 323 PRO A N 1
ATOM 2371 C CA . PRO A 1 323 ? -2.912 2.075 35.968 1.00 54.81 323 PRO A CA 1
ATOM 2372 C C . PRO A 1 323 ? -3.190 1.268 34.692 1.00 54.81 323 PRO A C 1
ATOM 2374 O O . PRO A 1 323 ? -4.349 0.918 34.420 1.00 54.81 323 PRO A O 1
ATOM 2377 N N . PRO A 1 324 ? -2.164 0.998 33.865 1.00 62.97 324 PRO A N 1
ATOM 2378 C CA . PRO A 1 324 ? -2.360 0.300 32.609 1.00 62.97 324 PRO A CA 1
ATOM 2379 C C . PRO A 1 324 ? -2.884 -1.107 32.896 1.00 62.97 324 PRO A C 1
ATOM 2381 O O . PRO A 1 324 ? -2.142 -1.997 33.298 1.00 62.97 324 PRO A O 1
ATOM 2384 N N . GLY A 1 325 ? -4.182 -1.326 32.676 1.00 75.62 325 GLY A N 1
ATOM 2385 C CA . GLY A 1 325 ? -4.739 -2.674 32.683 1.00 75.62 325 GLY A CA 1
ATOM 2386 C C . GLY A 1 325 ? -4.007 -3.551 31.661 1.00 75.62 325 GLY A C 1
ATOM 2387 O O . GLY A 1 325 ? -3.461 -3.038 30.681 1.00 75.62 325 GLY A O 1
ATOM 2388 N N . ARG A 1 326 ? -4.037 -4.878 31.850 1.00 82.12 326 ARG A N 1
ATOM 2389 C CA . ARG A 1 326 ? -3.326 -5.866 31.005 1.00 82.12 326 ARG A CA 1
ATOM 2390 C C . ARG A 1 326 ? -3.432 -5.592 29.493 1.00 82.12 326 ARG A C 1
ATOM 2392 O O . ARG A 1 326 ? -2.454 -5.741 28.777 1.00 82.12 326 ARG A O 1
ATOM 2399 N N . GLY A 1 327 ? -4.583 -5.113 29.010 1.00 81.56 327 GLY A N 1
ATOM 2400 C CA . GLY A 1 327 ? -4.774 -4.745 27.600 1.00 81.56 327 GLY A CA 1
ATOM 2401 C C . GLY A 1 327 ? -3.893 -3.588 27.100 1.00 81.56 327 GLY A C 1
ATOM 2402 O O . GLY A 1 327 ? -3.392 -3.661 25.982 1.00 81.56 327 GLY A O 1
ATOM 2403 N N . ARG A 1 328 ? -3.650 -2.546 27.913 1.00 84.88 328 ARG A N 1
ATOM 2404 C CA . ARG A 1 328 ? -2.753 -1.431 27.542 1.00 84.88 328 ARG A CA 1
ATOM 2405 C C . ARG A 1 328 ? -1.292 -1.877 27.522 1.00 84.88 328 ARG A C 1
ATOM 2407 O O . ARG A 1 328 ? -0.552 -1.448 26.645 1.00 84.88 328 ARG A O 1
ATOM 2414 N N . LEU A 1 329 ? -0.890 -2.749 28.452 1.00 88.31 329 LEU A N 1
ATOM 2415 C CA . LEU A 1 329 ? 0.450 -3.343 28.446 1.00 88.31 329 LEU A CA 1
ATOM 2416 C C . LEU A 1 329 ? 0.676 -4.165 27.171 1.00 88.31 329 LEU A C 1
ATOM 2418 O O . LEU A 1 329 ? 1.649 -3.925 26.467 1.00 88.31 329 LEU A O 1
ATOM 2422 N N . LEU A 1 330 ? -0.259 -5.056 26.825 1.00 89.38 330 LEU A N 1
ATOM 2423 C CA . LEU A 1 330 ? -0.183 -5.838 25.587 1.00 89.38 330 LEU A CA 1
ATOM 2424 C C . LEU A 1 330 ? -0.132 -4.946 24.341 1.00 89.38 330 LEU A C 1
ATOM 2426 O O . LEU A 1 330 ? 0.623 -5.231 23.420 1.00 89.38 330 LEU A O 1
ATOM 2430 N N . ALA A 1 331 ? -0.880 -3.840 24.317 1.00 89.81 331 ALA A N 1
ATOM 2431 C CA . ALA A 1 331 ? -0.819 -2.887 23.212 1.00 89.81 331 ALA A CA 1
ATOM 2432 C C . ALA A 1 331 ? 0.525 -2.138 23.134 1.00 89.81 331 ALA A C 1
ATOM 2434 O O . ALA A 1 331 ? 1.004 -1.887 22.032 1.00 89.81 331 ALA A O 1
ATOM 2435 N N . ARG A 1 332 ? 1.156 -1.808 24.272 1.00 93.69 332 ARG A N 1
ATOM 2436 C CA . ARG A 1 332 ? 2.512 -1.224 24.310 1.00 93.69 332 ARG A CA 1
ATOM 2437 C C . ARG A 1 332 ? 3.565 -2.206 23.809 1.00 93.69 332 ARG A C 1
ATOM 2439 O O . ARG A 1 332 ? 4.399 -1.821 22.998 1.00 93.69 332 ARG A O 1
ATOM 2446 N N . VAL A 1 333 ? 3.491 -3.463 24.249 1.00 94.31 333 VAL A N 1
ATOM 2447 C CA . VAL A 1 333 ? 4.366 -4.537 23.753 1.00 94.31 333 VAL A CA 1
ATOM 2448 C C . VAL A 1 333 ? 4.155 -4.724 22.252 1.00 94.31 333 VAL A C 1
ATOM 2450 O O . VAL A 1 333 ? 5.115 -4.672 21.497 1.00 94.31 333 VAL A O 1
ATOM 2453 N N . GLY A 1 334 ? 2.903 -4.827 21.797 1.00 95.12 334 GLY A N 1
ATOM 2454 C CA . GLY A 1 334 ? 2.574 -4.951 20.376 1.00 95.12 334 GLY A CA 1
ATOM 2455 C C . GLY A 1 334 ? 3.068 -3.775 19.530 1.00 95.12 334 GLY A C 1
ATOM 2456 O O . GLY A 1 334 ? 3.590 -3.993 18.440 1.00 95.12 334 GLY A O 1
ATOM 2457 N N . LEU A 1 335 ? 2.966 -2.541 20.036 1.00 97.06 335 LEU A N 1
ATOM 2458 C CA . LEU A 1 335 ? 3.547 -1.358 19.396 1.00 97.06 335 LEU A CA 1
ATOM 2459 C C . LEU A 1 335 ? 5.072 -1.469 19.284 1.00 97.06 335 LEU A C 1
ATOM 2461 O O . LEU A 1 335 ? 5.607 -1.237 18.205 1.00 97.06 335 LEU A O 1
ATOM 2465 N N . GLY A 1 336 ? 5.755 -1.822 20.378 1.00 97.25 336 GLY A N 1
ATOM 2466 C CA . GLY A 1 336 ? 7.209 -1.988 20.399 1.00 97.25 336 GLY A CA 1
ATOM 2467 C C . GLY A 1 336 ? 7.675 -3.070 19.426 1.00 97.25 336 GLY A C 1
ATOM 2468 O O . GLY A 1 336 ? 8.548 -2.815 18.604 1.00 97.25 336 GLY A O 1
ATOM 2469 N N . CYS A 1 337 ? 7.035 -4.242 19.444 1.00 97.00 337 CYS A N 1
ATOM 2470 C CA . CYS A 1 337 ? 7.331 -5.335 18.519 1.00 97.00 337 CYS A CA 1
ATOM 2471 C C . CYS A 1 337 ? 7.104 -4.930 17.057 1.00 97.00 337 CYS A C 1
ATOM 2473 O O . CYS A 1 337 ? 7.964 -5.185 16.221 1.00 97.00 337 CYS A O 1
ATOM 2475 N N . ALA A 1 338 ? 5.982 -4.273 16.740 1.00 97.75 338 ALA A N 1
ATOM 2476 C CA . ALA A 1 338 ? 5.716 -3.805 15.381 1.00 97.75 338 ALA A CA 1
ATOM 2477 C C . ALA A 1 338 ? 6.746 -2.758 14.930 1.00 97.75 338 ALA A C 1
ATOM 2479 O O . ALA A 1 338 ? 7.232 -2.829 13.805 1.00 97.75 338 ALA A O 1
ATOM 2480 N N . ALA A 1 339 ? 7.114 -1.816 15.806 1.00 97.81 339 ALA A N 1
ATOM 2481 C CA . ALA A 1 339 ? 8.144 -0.825 15.507 1.00 97.81 339 ALA A CA 1
ATOM 2482 C C . ALA A 1 339 ? 9.488 -1.500 15.205 1.00 97.81 339 ALA A C 1
ATOM 2484 O O . ALA A 1 339 ? 10.073 -1.205 14.169 1.00 97.81 339 ALA A O 1
ATOM 2485 N N . VAL A 1 340 ? 9.917 -2.455 16.039 1.00 97.56 340 VAL A N 1
ATOM 2486 C CA . VAL A 1 340 ? 11.142 -3.241 15.814 1.00 97.56 340 VAL A CA 1
ATOM 2487 C C . VAL A 1 340 ? 11.078 -3.997 14.490 1.00 97.56 340 VAL A C 1
ATOM 2489 O O . VAL A 1 340 ? 12.023 -3.924 13.720 1.00 97.56 340 VAL A O 1
ATOM 2492 N N . VAL A 1 341 ? 9.966 -4.666 14.169 1.00 97.69 341 VAL A N 1
ATOM 2493 C CA . VAL A 1 341 ? 9.808 -5.376 12.886 1.00 97.69 341 VAL A CA 1
ATOM 2494 C C . VAL A 1 341 ? 10.038 -4.447 11.689 1.00 97.69 341 VAL A C 1
ATOM 2496 O O . VAL A 1 341 ? 10.739 -4.817 10.747 1.00 97.69 341 VAL A O 1
ATOM 2499 N N . PHE A 1 342 ? 9.484 -3.234 11.720 1.00 98.00 342 PHE A N 1
ATOM 2500 C CA . PHE A 1 342 ? 9.615 -2.294 10.607 1.00 98.00 342 PHE A CA 1
ATOM 2501 C C . PHE A 1 342 ? 10.932 -1.508 10.603 1.00 98.00 342 PHE A C 1
ATOM 2503 O O . PHE A 1 342 ? 11.283 -0.980 9.553 1.00 98.00 342 PHE A O 1
ATOM 2510 N N . THR A 1 343 ? 11.679 -1.419 11.707 1.00 97.19 343 THR A N 1
ATOM 2511 C CA . THR A 1 343 ? 12.974 -0.707 11.746 1.00 97.19 343 THR A CA 1
ATOM 2512 C C . THR A 1 343 ? 14.189 -1.629 11.684 1.00 97.19 343 THR A C 1
ATOM 2514 O O . THR A 1 343 ? 15.230 -1.207 11.189 1.00 97.19 343 THR A O 1
ATOM 2517 N N . ALA A 1 344 ? 14.075 -2.881 12.136 1.00 94.62 344 ALA A N 1
ATOM 2518 C CA . ALA A 1 344 ? 15.199 -3.813 12.253 1.00 94.62 344 ALA A CA 1
ATOM 2519 C C . ALA A 1 344 ? 15.748 -4.294 10.907 1.00 94.62 344 ALA A C 1
ATOM 2521 O O . ALA A 1 344 ? 16.855 -4.824 10.876 1.00 94.62 344 ALA A O 1
ATOM 2522 N N . ARG A 1 345 ? 14.994 -4.124 9.806 1.00 94.44 345 ARG A N 1
ATOM 2523 C CA . ARG A 1 345 ? 15.438 -4.497 8.450 1.00 94.44 345 ARG A CA 1
ATOM 2524 C C . ARG A 1 345 ? 15.863 -5.970 8.358 1.00 94.44 345 ARG A C 1
ATOM 2526 O O . ARG A 1 345 ? 16.765 -6.307 7.605 1.00 94.44 345 ARG A O 1
ATOM 2533 N N . SER A 1 346 ? 15.198 -6.853 9.111 1.00 94.25 346 SER A N 1
ATOM 2534 C CA . SER A 1 346 ? 15.629 -8.249 9.287 1.00 94.25 346 SER A CA 1
ATOM 2535 C C . SER A 1 346 ? 15.725 -9.039 7.983 1.00 94.25 346 SER A C 1
ATOM 2537 O O . SER A 1 346 ? 16.572 -9.919 7.877 1.00 94.25 346 SER A O 1
ATOM 2539 N N . LEU A 1 347 ? 14.892 -8.710 6.990 1.00 93.19 347 LEU A N 1
ATOM 2540 C CA . LEU A 1 347 ? 14.895 -9.376 5.685 1.00 93.19 347 LEU A CA 1
ATOM 2541 C C . LEU A 1 347 ? 16.180 -9.115 4.889 1.00 93.19 347 LEU A C 1
ATOM 2543 O O . LEU A 1 347 ? 16.524 -9.898 4.019 1.00 93.19 347 LEU A O 1
ATOM 2547 N N . TRP A 1 348 ? 16.925 -8.069 5.249 1.00 91.69 348 TRP A N 1
ATOM 2548 C CA . TRP A 1 348 ? 18.228 -7.738 4.679 1.00 91.69 348 TRP A CA 1
ATOM 2549 C C . TRP A 1 348 ? 19.398 -8.380 5.444 1.00 91.69 348 TRP A C 1
ATOM 2551 O O . TRP A 1 348 ? 20.543 -8.264 5.022 1.00 91.69 348 TRP A O 1
ATOM 2561 N N . LEU A 1 349 ? 19.131 -9.043 6.580 1.00 91.31 349 LEU A N 1
ATOM 2562 C CA . LEU A 1 349 ? 20.143 -9.764 7.368 1.00 91.31 349 LEU A CA 1
ATOM 2563 C C . LEU A 1 349 ? 20.332 -11.212 6.903 1.00 91.31 349 LEU A C 1
ATOM 2565 O O . LEU A 1 349 ? 21.304 -11.863 7.282 1.00 91.31 349 LEU A O 1
ATOM 2569 N N . VAL A 1 350 ? 19.383 -11.737 6.130 1.00 91.25 350 VAL A N 1
ATOM 2570 C CA . VAL A 1 350 ? 19.494 -13.054 5.501 1.00 91.25 350 VAL A CA 1
ATOM 2571 C C . VAL A 1 350 ? 20.213 -12.930 4.149 1.00 91.25 350 VAL A C 1
ATOM 2573 O O . VAL A 1 350 ? 20.295 -11.825 3.602 1.00 91.25 350 VAL A O 1
ATOM 2576 N N . PRO A 1 351 ? 20.751 -14.036 3.596 1.00 85.94 351 PRO A N 1
ATOM 2577 C CA . PRO A 1 351 ? 21.225 -14.047 2.216 1.00 85.94 351 PRO A CA 1
ATOM 2578 C C . PRO A 1 351 ? 20.147 -13.488 1.271 1.00 85.94 351 PRO A C 1
ATOM 2580 O O . PRO A 1 351 ? 18.996 -13.910 1.354 1.00 85.94 351 PRO A O 1
ATOM 2583 N N . HIS A 1 352 ? 20.535 -12.519 0.439 1.00 83.00 352 HIS A N 1
ATOM 2584 C CA . HIS A 1 352 ? 19.685 -11.783 -0.507 1.00 83.00 352 HIS A CA 1
ATOM 2585 C C . HIS A 1 352 ? 20.328 -11.836 -1.901 1.00 83.00 352 HIS A C 1
ATOM 2587 O O . HIS A 1 352 ? 20.704 -10.827 -2.488 1.00 83.00 352 HIS A O 1
ATOM 2593 N N . ALA A 1 353 ? 20.544 -13.053 -2.392 1.00 80.19 353 ALA A N 1
ATOM 2594 C CA . ALA A 1 353 ? 21.300 -13.339 -3.613 1.00 80.19 353 ALA A CA 1
ATOM 2595 C C . ALA A 1 353 ? 20.376 -13.805 -4.754 1.00 80.19 353 ALA A C 1
ATOM 2597 O O . ALA A 1 353 ? 20.746 -14.648 -5.576 1.00 80.19 353 ALA A O 1
ATOM 2598 N N . GLY A 1 354 ? 19.140 -13.297 -4.775 1.00 82.50 354 GLY A N 1
ATOM 2599 C CA . GLY A 1 354 ? 18.156 -13.568 -5.817 1.00 82.50 354 GLY A CA 1
ATOM 2600 C C . GLY A 1 354 ? 17.657 -15.012 -5.785 1.00 82.50 354 GLY A C 1
ATOM 2601 O O . GLY A 1 354 ? 16.761 -15.360 -5.021 1.00 82.50 354 GLY A O 1
ATOM 2602 N N . ASP A 1 355 ? 18.210 -15.878 -6.635 1.00 82.81 355 ASP A N 1
ATOM 2603 C CA . ASP A 1 355 ? 17.737 -17.265 -6.760 1.00 82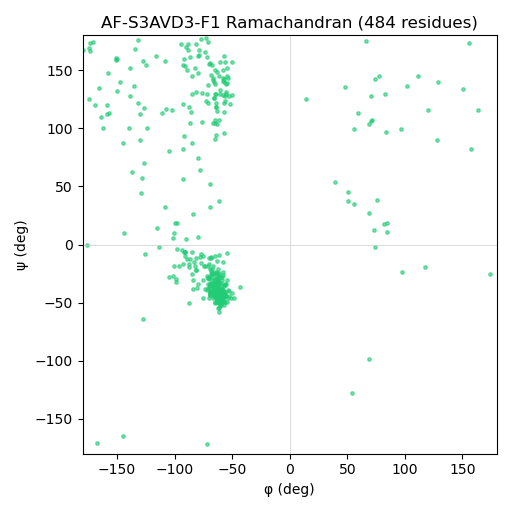.81 355 ASP A CA 1
ATOM 2604 C C . ASP A 1 355 ? 17.999 -18.110 -5.513 1.00 82.81 355 ASP A C 1
ATOM 2606 O O . ASP A 1 355 ? 17.210 -18.998 -5.181 1.00 82.81 355 ASP A O 1
ATOM 2610 N N . LEU A 1 356 ? 19.068 -17.801 -4.778 1.00 83.94 356 LEU A N 1
ATOM 2611 C CA . LEU A 1 356 ? 19.414 -18.523 -3.554 1.00 83.94 356 LEU A CA 1
ATOM 2612 C C . LEU A 1 356 ? 18.443 -18.237 -2.401 1.00 83.94 356 LEU A C 1
ATOM 2614 O O . LEU A 1 356 ? 18.328 -19.061 -1.492 1.00 83.94 356 LEU A O 1
ATOM 2618 N N . ASP A 1 357 ? 17.675 -17.147 -2.472 1.00 90.19 357 ASP A N 1
ATOM 2619 C CA . ASP A 1 357 ? 16.651 -16.805 -1.480 1.00 90.19 357 ASP A CA 1
ATOM 2620 C C . ASP A 1 357 ? 15.559 -17.883 -1.404 1.00 90.19 357 ASP A C 1
ATOM 2622 O O . ASP A 1 357 ? 14.919 -18.071 -0.365 1.00 90.19 357 ASP A O 1
ATOM 2626 N N . LEU A 1 358 ? 15.368 -18.648 -2.488 1.00 92.75 358 LEU A N 1
ATOM 2627 C CA . LEU A 1 358 ? 14.440 -19.774 -2.509 1.00 92.75 358 LEU A CA 1
ATOM 2628 C C . LEU A 1 358 ? 14.843 -20.866 -1.516 1.00 92.75 358 LEU A C 1
ATOM 2630 O O . LEU A 1 358 ? 13.975 -21.554 -0.991 1.00 92.75 358 LEU A O 1
ATOM 2634 N N . ARG A 1 359 ? 16.146 -21.039 -1.267 1.00 92.19 359 ARG A N 1
ATOM 2635 C CA . ARG A 1 359 ? 16.725 -22.138 -0.478 1.00 92.19 359 ARG A CA 1
ATOM 2636 C C . ARG A 1 359 ? 17.067 -21.730 0.955 1.00 92.19 359 ARG A C 1
ATOM 2638 O O . ARG A 1 359 ? 17.843 -22.417 1.618 1.00 92.19 359 ARG A O 1
ATOM 2645 N N . LEU A 1 360 ? 16.489 -20.636 1.456 1.00 92.12 360 LEU A N 1
ATOM 2646 C CA . LEU A 1 360 ? 16.708 -20.202 2.835 1.00 92.12 360 LEU A CA 1
ATOM 2647 C C . LEU A 1 360 ? 16.329 -21.299 3.839 1.00 92.12 360 LEU A C 1
ATOM 2649 O O . LEU A 1 360 ? 15.311 -21.992 3.714 1.00 92.12 360 LEU A O 1
ATOM 2653 N N . SER A 1 361 ? 17.154 -21.429 4.875 1.00 92.38 361 SER A N 1
ATOM 2654 C CA . SER A 1 361 ? 16.917 -22.367 5.970 1.00 92.38 361 SER A CA 1
ATOM 2655 C C . SER A 1 361 ? 15.659 -21.982 6.748 1.00 92.38 361 SER A C 1
ATOM 2657 O O . SER A 1 361 ? 15.332 -20.803 6.881 1.00 92.38 361 SER A O 1
ATOM 2659 N N . TRP A 1 362 ? 14.969 -22.964 7.335 1.00 90.81 362 TRP A N 1
ATOM 2660 C CA . TRP A 1 362 ? 13.712 -22.729 8.059 1.00 90.81 362 TRP A CA 1
ATOM 2661 C C . TRP A 1 362 ? 13.839 -21.672 9.176 1.00 90.81 362 TRP A C 1
ATOM 2663 O O . TRP A 1 362 ? 12.915 -20.892 9.389 1.00 90.81 362 TRP A O 1
ATOM 2673 N N . TRP A 1 363 ? 14.996 -21.591 9.847 1.00 91.88 363 TRP A N 1
ATOM 2674 C CA . TRP A 1 363 ? 15.262 -20.625 10.921 1.00 91.88 363 TRP A CA 1
ATOM 2675 C C . TRP A 1 363 ? 15.500 -19.193 10.414 1.00 91.88 363 TRP A C 1
ATOM 2677 O O . TRP A 1 363 ? 15.356 -18.244 11.181 1.00 91.88 363 TRP A O 1
ATOM 2687 N N . GLN A 1 364 ? 15.824 -19.019 9.127 1.00 94.56 364 GLN A N 1
ATOM 2688 C CA . GLN A 1 364 ? 15.966 -17.709 8.479 1.00 94.56 364 GLN A CA 1
ATOM 2689 C C . GLN A 1 364 ? 14.606 -17.135 8.058 1.00 94.56 364 GLN A C 1
ATOM 2691 O O . GLN A 1 364 ? 14.465 -15.922 7.926 1.00 94.56 364 GLN A O 1
ATOM 2696 N N . GLN A 1 365 ? 13.580 -17.977 7.897 1.00 92.12 365 GLN A N 1
ATOM 2697 C CA . GLN A 1 365 ? 12.254 -17.564 7.418 1.00 92.12 365 GLN A CA 1
ATOM 2698 C C . GLN A 1 365 ? 11.587 -16.482 8.284 1.00 92.12 365 GLN A C 1
ATOM 2700 O O . GLN A 1 365 ? 11.025 -15.544 7.714 1.00 92.12 365 GLN A O 1
ATOM 2705 N N . PRO A 1 366 ? 11.679 -16.514 9.631 1.00 94.25 366 PRO A N 1
ATOM 2706 C CA . PRO A 1 366 ? 11.178 -15.423 10.460 1.00 94.25 366 PRO A CA 1
ATOM 2707 C C . PRO A 1 366 ? 11.826 -14.067 10.178 1.00 94.25 366 PRO A C 1
ATOM 2709 O O . PRO A 1 366 ? 11.157 -13.039 10.271 1.00 94.25 366 PRO A O 1
ATOM 2712 N N . LEU A 1 367 ? 13.109 -14.066 9.807 1.00 95.12 367 LEU A N 1
ATOM 2713 C CA . LEU A 1 367 ? 13.847 -12.858 9.442 1.00 95.12 367 LEU A CA 1
ATOM 2714 C C . LEU A 1 367 ? 13.543 -12.421 8.008 1.00 95.12 367 LEU A C 1
ATOM 2716 O O . LEU A 1 367 ? 13.486 -11.219 7.768 1.00 95.12 367 LEU A O 1
ATOM 2720 N N . ALA A 1 368 ? 13.311 -13.377 7.102 1.00 95.38 368 ALA A N 1
ATOM 2721 C CA . ALA A 1 368 ? 13.045 -13.170 5.678 1.00 95.38 368 ALA A CA 1
ATOM 2722 C C . ALA A 1 368 ? 11.589 -12.794 5.350 1.00 95.38 368 ALA A C 1
ATOM 2724 O O . ALA A 1 368 ? 11.330 -12.243 4.287 1.00 95.38 368 ALA A O 1
ATOM 2725 N N . ALA A 1 369 ? 10.615 -13.092 6.215 1.00 96.31 369 ALA A N 1
ATOM 2726 C CA . ALA A 1 369 ? 9.195 -12.769 6.000 1.00 96.31 369 ALA A CA 1
ATOM 2727 C C . ALA A 1 369 ? 8.528 -12.033 7.186 1.00 96.31 369 ALA A C 1
ATOM 2729 O O . ALA A 1 369 ? 7.405 -12.378 7.584 1.00 96.31 369 ALA A O 1
ATOM 2730 N N . PRO A 1 370 ? 9.186 -11.028 7.791 1.00 97.38 370 PRO A N 1
ATOM 2731 C CA . PRO A 1 370 ? 8.742 -10.437 9.045 1.00 97.38 370 PRO A CA 1
ATOM 2732 C C . PRO A 1 370 ? 7.367 -9.764 8.928 1.00 97.38 370 PRO A C 1
ATOM 2734 O O . PRO A 1 370 ? 6.603 -9.776 9.895 1.00 97.38 370 PRO A O 1
ATOM 2737 N N . TYR A 1 371 ? 6.998 -9.211 7.764 1.00 98.12 371 TYR A N 1
ATOM 2738 C CA . TYR A 1 371 ? 5.727 -8.481 7.619 1.00 98.12 371 TYR A CA 1
ATOM 2739 C C . TYR A 1 371 ? 4.542 -9.421 7.423 1.00 98.12 371 TYR A C 1
ATOM 2741 O O . TYR A 1 371 ? 3.471 -9.194 8.000 1.00 98.12 371 TYR A O 1
ATOM 2749 N N . ALA A 1 372 ? 4.748 -10.517 6.687 1.00 97.00 372 ALA A N 1
ATOM 2750 C CA . ALA A 1 372 ? 3.758 -11.578 6.566 1.00 97.00 372 ALA A CA 1
ATOM 2751 C C . ALA A 1 372 ? 3.449 -12.183 7.944 1.00 97.00 372 ALA A C 1
ATOM 2753 O O . ALA A 1 372 ? 2.286 -12.260 8.348 1.00 97.00 372 ALA A O 1
ATOM 2754 N N . LEU A 1 373 ? 4.490 -12.524 8.710 1.00 97.50 373 LEU A N 1
ATOM 2755 C CA . LEU A 1 373 ? 4.347 -13.100 10.049 1.00 97.50 373 LEU A CA 1
ATOM 2756 C C . LEU A 1 373 ? 3.709 -12.123 11.040 1.00 97.50 373 LEU A C 1
ATOM 2758 O O . LEU A 1 373 ? 2.768 -12.498 11.742 1.00 97.50 373 LEU A O 1
ATOM 2762 N N . LEU A 1 374 ? 4.146 -10.857 11.057 1.00 97.88 374 LEU A N 1
ATOM 2763 C CA . LEU A 1 374 ? 3.515 -9.819 11.875 1.00 97.88 374 LEU A CA 1
ATOM 2764 C C . LEU A 1 374 ? 2.023 -9.694 11.543 1.00 97.88 374 LEU A C 1
ATOM 2766 O O . LEU A 1 374 ? 1.194 -9.612 12.449 1.00 97.88 374 LEU A O 1
ATOM 2770 N N . THR A 1 375 ? 1.661 -9.724 10.261 1.00 98.12 375 THR A N 1
ATOM 2771 C CA . THR A 1 375 ? 0.259 -9.643 9.837 1.00 98.12 375 THR A CA 1
ATOM 2772 C C . THR A 1 375 ? -0.555 -10.827 10.337 1.00 98.12 375 THR A C 1
ATOM 2774 O O . THR A 1 375 ? -1.637 -10.622 10.885 1.00 98.12 375 THR A O 1
ATOM 2777 N N . LEU A 1 376 ? -0.040 -12.053 10.222 1.00 97.75 376 LEU A N 1
ATOM 2778 C CA . LEU A 1 376 ? -0.710 -13.247 10.747 1.00 97.75 376 LEU A CA 1
ATOM 2779 C C . LEU A 1 376 ? -0.934 -13.147 12.266 1.00 97.75 376 LEU A C 1
ATOM 2781 O O . LEU A 1 376 ? -2.037 -13.422 12.749 1.00 97.75 376 LEU A O 1
ATOM 2785 N N . VAL A 1 377 ? 0.064 -12.664 13.014 1.00 97.50 377 VAL A N 1
ATOM 2786 C CA . VAL A 1 377 ? -0.055 -12.410 14.460 1.00 97.50 377 VAL A CA 1
ATOM 2787 C C . VAL A 1 377 ? -1.120 -11.348 14.753 1.00 97.50 377 VAL A C 1
ATOM 2789 O O . VAL A 1 377 ? -1.961 -11.542 15.635 1.00 97.50 377 VAL A O 1
ATOM 2792 N N . LEU A 1 378 ? -1.142 -10.244 14.001 1.00 96.94 378 LEU A N 1
ATOM 2793 C CA . LEU A 1 378 ? -2.134 -9.176 14.160 1.00 96.94 378 LEU A CA 1
ATOM 2794 C C . LEU A 1 378 ? -3.558 -9.645 13.826 1.00 96.94 378 LEU A C 1
ATOM 2796 O O . LEU A 1 378 ? -4.499 -9.258 14.522 1.00 96.94 378 LEU A O 1
ATOM 2800 N N . LEU A 1 379 ? -3.732 -10.507 12.819 1.00 97.50 379 LEU A N 1
ATOM 2801 C CA . LEU A 1 379 ? -5.022 -11.131 12.503 1.00 97.50 379 LEU A CA 1
ATOM 2802 C C . LEU A 1 379 ? -5.487 -12.055 13.637 1.00 97.50 379 LEU A C 1
ATOM 2804 O O . LEU A 1 379 ? -6.649 -11.984 14.048 1.00 97.50 379 LEU A O 1
ATOM 2808 N N . GLY A 1 380 ? -4.582 -12.857 14.206 1.00 97.06 380 GLY A N 1
ATOM 2809 C CA . GLY A 1 380 ? -4.862 -13.671 15.392 1.00 97.06 380 GLY A CA 1
ATOM 2810 C C . GLY A 1 380 ? -5.267 -12.822 16.604 1.00 97.06 380 GLY A C 1
ATOM 2811 O O . GLY A 1 380 ? -6.283 -13.093 17.254 1.00 97.06 380 GLY A O 1
ATOM 2812 N N . ALA A 1 381 ? -4.540 -11.732 16.864 1.00 94.12 381 ALA A N 1
ATOM 2813 C CA . ALA A 1 381 ? -4.859 -10.781 17.928 1.00 94.12 381 ALA A CA 1
ATOM 2814 C C . ALA A 1 381 ? -6.223 -10.100 17.705 1.00 94.12 381 ALA A C 1
ATOM 2816 O O . ALA A 1 381 ? -7.023 -9.983 18.639 1.00 94.12 381 ALA A O 1
ATOM 2817 N N . ALA A 1 382 ? -6.533 -9.709 16.466 1.00 93.31 382 ALA A N 1
ATOM 2818 C CA . ALA A 1 382 ? -7.828 -9.149 16.087 1.00 93.31 382 ALA A CA 1
ATOM 2819 C C . ALA A 1 382 ? -8.973 -10.156 16.295 1.00 93.31 382 ALA A C 1
ATOM 2821 O O . ALA A 1 382 ? -10.026 -9.789 16.828 1.00 93.31 382 ALA A O 1
ATOM 2822 N N . ALA A 1 383 ? -8.771 -11.430 15.951 1.00 95.62 383 ALA A N 1
ATOM 2823 C CA . ALA A 1 383 ? -9.742 -12.493 16.205 1.00 95.62 383 ALA A CA 1
ATOM 2824 C C . ALA A 1 383 ? -9.985 -12.706 17.706 1.00 95.62 383 ALA A C 1
ATOM 2826 O O . ALA A 1 383 ? -11.141 -12.765 18.147 1.00 95.62 383 ALA A O 1
ATOM 2827 N N . GLY A 1 384 ? -8.914 -12.738 18.506 1.00 93.19 384 GLY A N 1
ATOM 2828 C CA . GLY A 1 384 ? -8.991 -12.801 19.966 1.00 93.19 384 GLY A CA 1
ATOM 2829 C C . GLY A 1 384 ? -9.762 -11.619 20.558 1.00 93.19 384 GLY A C 1
ATOM 2830 O O . GLY A 1 384 ? -10.658 -11.811 21.386 1.00 93.19 384 GLY A O 1
ATOM 2831 N N . TYR A 1 385 ? -9.493 -10.406 20.069 1.00 89.38 385 TYR A N 1
ATOM 2832 C CA . TYR A 1 385 ? -10.206 -9.192 20.462 1.00 89.38 385 TYR A CA 1
ATOM 2833 C C . TYR A 1 385 ? -11.706 -9.272 20.135 1.00 89.38 385 TYR A C 1
ATOM 2835 O O . TYR A 1 385 ? -12.542 -9.063 21.018 1.00 89.38 385 TYR A O 1
ATOM 2843 N N . VAL A 1 386 ? -12.075 -9.652 18.906 1.00 90.31 386 VAL A N 1
ATOM 2844 C CA . VAL A 1 386 ? -13.485 -9.816 18.497 1.00 90.31 386 VAL A CA 1
ATOM 2845 C C . VAL A 1 386 ? -14.194 -10.878 19.348 1.00 90.31 386 VAL A C 1
ATOM 2847 O O . VAL A 1 386 ? -15.331 -10.661 19.778 1.00 90.31 386 VAL A O 1
ATOM 2850 N N . ARG A 1 387 ? -13.537 -12.008 19.645 1.00 91.19 387 ARG A N 1
ATOM 2851 C CA . ARG A 1 387 ? -14.088 -13.072 20.505 1.00 91.19 387 ARG A CA 1
ATOM 2852 C C . ARG A 1 387 ? -14.300 -12.591 21.942 1.00 91.19 387 ARG A C 1
ATOM 2854 O O . ARG A 1 387 ? -15.363 -12.842 22.512 1.00 91.19 387 ARG A O 1
ATOM 2861 N N . ALA A 1 388 ? -13.331 -11.877 22.514 1.00 86.69 388 ALA A N 1
ATOM 2862 C CA . ALA A 1 388 ? -13.431 -11.328 23.864 1.00 86.69 388 ALA A CA 1
ATOM 2863 C C . ALA A 1 388 ? -14.566 -10.299 23.988 1.00 86.69 388 ALA A C 1
ATOM 2865 O O . ALA A 1 388 ? -15.298 -10.319 24.978 1.00 86.69 388 ALA A O 1
ATOM 2866 N N . ARG A 1 389 ? -14.772 -9.448 22.969 1.00 83.12 389 ARG A N 1
ATOM 2867 C CA . ARG A 1 389 ? -15.901 -8.501 22.941 1.00 83.12 389 ARG A CA 1
ATOM 2868 C C . ARG A 1 389 ? -17.253 -9.204 22.949 1.00 83.12 389 ARG A C 1
ATOM 2870 O O . ARG A 1 389 ? -18.127 -8.798 23.704 1.00 83.12 389 ARG A O 1
ATOM 2877 N N . ARG A 1 390 ? -17.420 -10.271 22.157 1.00 81.31 390 ARG A N 1
ATOM 2878 C CA . ARG A 1 390 ? -18.680 -11.039 22.127 1.00 81.31 390 ARG A CA 1
ATOM 2879 C C . ARG A 1 390 ? -19.033 -11.636 23.486 1.00 81.31 390 ARG A C 1
ATOM 2881 O O . ARG A 1 390 ? -20.196 -11.616 23.854 1.00 81.31 390 ARG A O 1
ATOM 2888 N N . ARG A 1 391 ? -18.039 -12.130 24.232 1.00 80.44 391 ARG A N 1
ATOM 2889 C CA . ARG A 1 391 ? -18.246 -12.699 25.576 1.00 80.44 391 ARG A CA 1
ATOM 2890 C C . ARG A 1 391 ? -18.651 -11.659 26.624 1.00 80.44 391 ARG A C 1
ATOM 2892 O O . ARG A 1 391 ? -19.284 -12.017 27.603 1.00 80.44 391 ARG A O 1
ATOM 2899 N N . ARG A 1 392 ? -18.251 -10.398 26.438 1.00 74.25 392 ARG A N 1
ATOM 2900 C CA . ARG A 1 392 ? -18.544 -9.289 27.360 1.00 74.25 392 ARG A CA 1
ATOM 2901 C C . ARG A 1 392 ? -19.819 -8.520 27.013 1.00 74.25 392 ARG A C 1
ATOM 2903 O O . ARG A 1 392 ? -20.184 -7.624 27.763 1.00 74.25 392 ARG A O 1
ATOM 2910 N N . ALA A 1 393 ? -20.458 -8.809 25.878 1.00 68.62 393 ALA A N 1
ATOM 2911 C CA . ALA A 1 393 ? -21.719 -8.174 25.525 1.00 68.62 393 ALA A CA 1
ATOM 2912 C C . ALA A 1 393 ? -22.778 -8.579 26.570 1.00 68.62 393 ALA A C 1
ATOM 2914 O O . ALA A 1 393 ? -22.986 -9.781 26.746 1.00 68.62 393 ALA A O 1
ATOM 2915 N N . PRO A 1 394 ? -23.417 -7.625 27.276 1.00 54.94 394 PRO A N 1
ATOM 2916 C CA . PRO A 1 394 ? -24.448 -7.956 28.248 1.00 54.94 394 PRO A CA 1
ATOM 2917 C C . PRO A 1 394 ? -25.557 -8.745 27.551 1.00 54.94 394 PRO A C 1
ATOM 2919 O O . PRO A 1 394 ? -26.075 -8.305 26.520 1.00 54.94 394 PRO A O 1
ATOM 2922 N N . LEU A 1 395 ? -25.923 -9.900 28.111 1.00 56.19 395 LEU A N 1
ATOM 2923 C CA . LEU A 1 395 ? -27.196 -10.542 27.808 1.00 56.19 395 LEU A CA 1
ATOM 2924 C C . LEU A 1 395 ? -28.271 -9.586 28.323 1.00 56.19 395 LEU A C 1
ATOM 2926 O O . LEU A 1 395 ? -28.610 -9.604 29.499 1.00 56.19 395 LEU A O 1
ATOM 2930 N N . THR A 1 396 ? -28.737 -8.676 27.474 1.00 52.03 396 THR A N 1
ATOM 2931 C CA . THR A 1 396 ? -29.931 -7.895 27.785 1.00 52.03 396 THR A CA 1
ATOM 2932 C C . THR A 1 396 ? -31.080 -8.897 27.854 1.00 52.03 396 THR A C 1
ATOM 2934 O O . THR A 1 396 ? -31.329 -9.579 26.854 1.00 52.03 396 THR A O 1
ATOM 2937 N N . PRO A 1 397 ? -31.760 -9.054 29.006 1.00 51.09 397 PRO A N 1
ATOM 2938 C CA . PRO A 1 397 ? -32.989 -9.822 29.041 1.00 51.09 397 PRO A CA 1
ATOM 2939 C C . PRO A 1 397 ? -33.925 -9.170 28.027 1.00 51.09 397 PRO A C 1
ATOM 2941 O O . PRO A 1 397 ? -34.195 -7.970 28.111 1.00 51.09 397 PRO A O 1
ATOM 2944 N N . ARG A 1 398 ? -34.382 -9.928 27.028 1.00 49.53 398 ARG A N 1
ATOM 2945 C CA . ARG A 1 398 ? -35.537 -9.509 26.236 1.00 49.53 398 ARG A CA 1
ATOM 2946 C C . ARG A 1 398 ? -36.707 -9.473 27.210 1.00 49.53 398 ARG A C 1
ATOM 2948 O O . ARG A 1 398 ? -37.305 -10.511 27.462 1.00 49.53 398 ARG A O 1
ATOM 2955 N N . VAL A 1 399 ? -36.994 -8.309 27.786 1.00 57.75 399 VAL A N 1
ATOM 2956 C CA . VAL A 1 399 ? -38.278 -8.070 28.442 1.00 57.75 399 VAL A CA 1
ATOM 2957 C C . VAL A 1 399 ? -39.315 -8.190 27.323 1.00 57.75 399 VAL A C 1
ATOM 2959 O O . VAL A 1 399 ? -39.227 -7.428 26.354 1.00 57.75 399 VAL A O 1
ATOM 2962 N N . PRO A 1 400 ? -40.220 -9.185 27.360 1.00 57.12 400 PRO A N 1
ATOM 2963 C CA . PRO A 1 400 ? -41.304 -9.260 26.394 1.00 57.12 400 PRO A CA 1
ATOM 2964 C C . PRO A 1 400 ? -42.074 -7.937 26.449 1.00 57.12 400 PRO A C 1
ATOM 2966 O O . PRO A 1 400 ? -42.269 -7.420 27.552 1.00 57.12 400 PRO A O 1
ATOM 2969 N N . PRO A 1 401 ? -42.489 -7.358 25.309 1.00 56.47 401 PRO A N 1
ATOM 2970 C CA . PRO A 1 401 ? -43.330 -6.170 25.344 1.00 56.47 401 PRO A CA 1
ATOM 2971 C C . PRO A 1 401 ? -44.536 -6.469 26.237 1.00 56.47 401 PRO A C 1
ATOM 2973 O O . PRO A 1 401 ? -45.174 -7.515 26.082 1.00 56.47 401 PRO A O 1
ATOM 2976 N N . ALA A 1 402 ? -44.789 -5.591 27.211 1.00 58.03 402 ALA A N 1
ATOM 2977 C CA . ALA A 1 402 ? -45.946 -5.704 28.083 1.00 58.03 402 ALA A CA 1
ATOM 2978 C C . ALA A 1 402 ? -47.181 -5.855 27.191 1.00 58.03 402 ALA A C 1
ATOM 2980 O O . ALA A 1 402 ? -47.429 -5.013 26.325 1.00 58.03 402 ALA A O 1
ATOM 2981 N N . ARG A 1 403 ? -47.911 -6.966 27.347 1.00 52.41 403 ARG A N 1
ATOM 2982 C CA . ARG A 1 403 ? -49.206 -7.133 26.692 1.00 52.41 403 ARG A CA 1
ATOM 2983 C C . ARG A 1 403 ? -50.093 -6.020 27.231 1.00 52.41 403 ARG A C 1
ATOM 2985 O O . ARG A 1 403 ? -50.478 -6.059 28.393 1.00 52.41 403 ARG A O 1
ATOM 2992 N N . ILE A 1 404 ? -50.368 -5.019 26.405 1.00 54.66 404 ILE A N 1
ATOM 2993 C CA . ILE A 1 404 ? -51.441 -4.071 26.673 1.00 54.66 404 ILE A CA 1
ATOM 2994 C C . ILE A 1 404 ? -52.721 -4.899 26.559 1.00 54.66 404 ILE A C 1
ATOM 2996 O O . ILE A 1 404 ? -53.096 -5.312 25.463 1.00 54.66 404 ILE A O 1
ATOM 3000 N N . SER A 1 405 ? -53.323 -5.234 27.699 1.00 45.69 405 SER A N 1
ATOM 3001 C CA . SER A 1 405 ? -54.663 -5.806 27.760 1.00 45.69 405 SER A CA 1
ATOM 3002 C C . SER A 1 405 ? -55.633 -4.744 27.256 1.00 45.69 405 SER A C 1
ATOM 3004 O O . SER A 1 405 ? -55.899 -3.755 27.938 1.00 45.69 405 SER A O 1
ATOM 3006 N N . VAL A 1 406 ? -56.114 -4.920 26.029 1.00 52.16 406 VAL A N 1
ATOM 3007 C CA . VAL A 1 406 ? -57.241 -4.156 25.497 1.00 52.16 406 VAL A CA 1
ATOM 3008 C C . VAL A 1 406 ? -58.513 -4.790 26.056 1.00 52.16 406 VAL A C 1
ATOM 3010 O O . VAL A 1 406 ? -59.212 -5.500 25.347 1.00 52.16 406 VAL A O 1
ATOM 3013 N N . ASP A 1 407 ? -58.791 -4.555 27.338 1.00 44.69 407 ASP A N 1
ATOM 3014 C CA . ASP A 1 407 ? -60.134 -4.756 27.886 1.00 44.69 407 ASP A CA 1
ATOM 3015 C C . ASP A 1 407 ? -60.866 -3.419 27.798 1.00 44.69 407 ASP A C 1
ATOM 3017 O O . ASP A 1 407 ? -60.906 -2.612 28.726 1.00 44.69 407 ASP A O 1
ATOM 3021 N N . GLY A 1 408 ? -61.394 -3.160 26.604 1.00 47.56 408 GLY A N 1
ATOM 3022 C CA . GLY A 1 408 ? -62.423 -2.159 26.383 1.00 47.56 408 GLY A CA 1
ATOM 3023 C C . GLY A 1 408 ? -63.788 -2.824 26.494 1.00 47.56 408 GLY A C 1
ATOM 3024 O O . GLY A 1 408 ? -64.297 -3.333 25.502 1.00 47.56 408 GLY A O 1
ATOM 3025 N N . SER A 1 409 ? -64.392 -2.793 27.681 1.00 40.62 409 SER A N 1
ATOM 3026 C CA . SER A 1 409 ? -65.840 -2.947 27.831 1.00 40.62 409 SER A CA 1
ATOM 3027 C C . SER A 1 409 ? -66.370 -1.739 28.586 1.00 40.62 409 SER A C 1
ATOM 3029 O O . SER A 1 409 ? -66.244 -1.630 29.803 1.00 40.62 409 SER A O 1
ATOM 3031 N N . ALA A 1 410 ? -66.936 -0.814 27.819 1.00 45.97 410 ALA A N 1
ATOM 3032 C CA . ALA A 1 410 ? -67.751 0.273 28.319 1.00 45.97 410 ALA A CA 1
ATOM 3033 C C . ALA A 1 410 ? -69.038 -0.298 28.934 1.00 45.97 410 ALA A C 1
ATOM 3035 O O . ALA A 1 410 ? -69.772 -1.022 28.265 1.00 45.97 410 ALA A O 1
ATOM 3036 N N . ALA A 1 411 ? -69.323 0.061 30.182 1.00 39.25 411 ALA A N 1
ATOM 3037 C CA . ALA A 1 411 ? -70.650 -0.054 30.770 1.00 39.25 411 ALA A CA 1
ATOM 3038 C C . ALA A 1 411 ? -70.910 1.193 31.626 1.00 39.25 411 ALA A C 1
ATOM 3040 O O . ALA A 1 411 ? -70.334 1.383 32.692 1.00 39.25 411 ALA A O 1
ATOM 3041 N N . ASP A 1 412 ? -71.675 2.087 31.006 1.00 43.66 412 ASP A N 1
ATOM 3042 C CA . ASP A 1 412 ? -72.742 2.935 31.537 1.00 43.66 412 ASP A CA 1
ATOM 3043 C C . ASP A 1 412 ? -72.884 3.080 33.066 1.00 43.66 412 ASP A C 1
ATOM 3045 O O . ASP A 1 412 ? -73.095 2.099 33.766 1.00 43.66 412 ASP A O 1
ATOM 3049 N N . HIS A 1 413 ? -72.879 4.329 33.551 1.00 37.09 413 HIS A N 1
ATOM 3050 C CA . HIS A 1 413 ? -73.837 4.802 34.558 1.00 37.09 413 HIS A CA 1
ATOM 3051 C C . HIS A 1 413 ? -73.855 6.339 34.620 1.00 37.09 413 HIS A C 1
ATOM 3053 O O . HIS A 1 413 ? -72.930 6.991 35.107 1.00 37.09 413 HIS A O 1
ATOM 3059 N N . ARG A 1 414 ? -74.962 6.925 34.149 1.00 43.94 414 ARG A N 1
ATOM 3060 C CA . ARG A 1 414 ? -75.447 8.247 34.574 1.00 43.94 414 ARG A CA 1
ATOM 3061 C C . ARG A 1 414 ? -76.220 8.100 35.887 1.00 43.94 414 ARG A C 1
ATOM 3063 O O . ARG A 1 414 ? -77.141 7.297 35.906 1.00 43.94 414 ARG A O 1
ATOM 3070 N N . THR A 1 415 ? -75.923 8.942 36.883 1.00 36.91 415 THR A N 1
ATOM 3071 C CA . THR A 1 415 ? -76.877 9.600 37.815 1.00 36.91 415 THR A CA 1
ATOM 3072 C C . THR A 1 415 ? -76.124 10.599 38.715 1.00 36.91 415 THR A C 1
ATOM 3074 O O . THR A 1 415 ? -75.158 10.230 39.372 1.00 36.91 415 THR A O 1
ATOM 3077 N N . ALA A 1 416 ? -76.566 11.863 38.723 1.00 35.62 416 ALA A N 1
ATOM 3078 C CA . ALA A 1 416 ? -76.223 12.932 39.688 1.00 35.62 416 ALA A CA 1
ATOM 3079 C C . ALA A 1 416 ? -77.005 12.721 41.028 1.00 35.62 416 ALA A C 1
ATOM 3081 O O . ALA A 1 416 ? -77.843 11.814 41.008 1.00 35.62 416 ALA A O 1
ATOM 3082 N N . PRO A 1 417 ? -76.874 13.500 42.149 1.00 45.50 417 PRO A N 1
ATOM 3083 C CA . PRO A 1 417 ? -76.499 14.929 42.267 1.00 45.50 417 PRO A CA 1
ATOM 3084 C C . PRO A 1 417 ? -75.636 15.274 43.544 1.00 45.50 417 PRO A C 1
ATOM 3086 O O . PRO A 1 417 ? -75.020 14.363 44.095 1.00 45.50 417 PRO A O 1
ATOM 3089 N N . PRO A 1 418 ? -75.469 16.555 43.974 1.00 52.94 418 PRO A N 1
ATOM 3090 C CA . PRO A 1 418 ? -74.316 17.029 44.756 1.00 52.94 418 PRO A CA 1
ATOM 3091 C C . PRO A 1 418 ? -74.505 16.950 46.280 1.00 52.94 418 PRO A C 1
ATOM 3093 O O . PRO A 1 418 ? -75.622 17.057 46.781 1.00 52.94 418 PRO A O 1
ATOM 3096 N N . GLY A 1 419 ? -73.392 16.837 47.011 1.00 33.69 419 GLY A N 1
ATOM 3097 C CA . GLY A 1 419 ? -73.347 16.883 48.473 1.00 33.69 419 GLY A CA 1
ATOM 3098 C C . GLY A 1 419 ? -72.286 17.862 48.971 1.00 33.69 419 GLY A C 1
ATOM 3099 O O . GLY A 1 419 ? -71.095 17.653 48.763 1.00 33.69 419 GLY A O 1
ATOM 3100 N N . ASP A 1 420 ? -72.777 18.933 49.582 1.00 40.03 420 ASP A N 1
ATOM 3101 C CA . ASP A 1 420 ? -72.096 19.899 50.442 1.00 40.03 420 ASP A CA 1
ATOM 3102 C C . ASP A 1 420 ? -71.517 19.182 51.674 1.00 40.03 420 ASP A C 1
ATOM 3104 O O . ASP A 1 42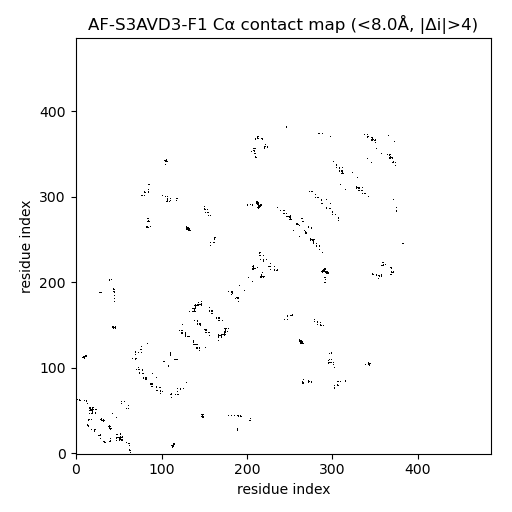0 ? -72.261 18.457 52.332 1.00 40.03 420 ASP A O 1
ATOM 3108 N N . ASP A 1 421 ? -70.233 19.373 52.002 1.00 38.53 421 ASP A N 1
ATOM 3109 C CA . ASP A 1 421 ? -69.846 19.405 53.413 1.00 38.53 421 ASP A CA 1
ATOM 3110 C C . ASP A 1 421 ? -68.529 20.138 53.693 1.00 38.53 421 ASP A C 1
ATOM 3112 O O . ASP A 1 421 ? -67.590 20.200 52.892 1.00 38.53 421 ASP A O 1
ATOM 3116 N N . ARG A 1 422 ? -68.541 20.738 54.876 1.00 34.59 422 ARG A N 1
ATOM 3117 C CA . ARG A 1 422 ? -67.702 21.819 55.374 1.00 34.59 422 ARG A CA 1
ATOM 3118 C C . ARG A 1 422 ? -66.413 21.326 56.042 1.00 34.59 422 ARG A C 1
ATOM 3120 O O . ARG A 1 422 ? -66.237 20.161 56.369 1.00 34.59 422 ARG A O 1
ATOM 3127 N N . ASP A 1 423 ? -65.581 22.322 56.345 1.00 35.84 423 ASP A N 1
ATOM 3128 C CA . ASP A 1 423 ? -64.578 22.369 57.413 1.00 35.84 423 ASP A CA 1
ATOM 3129 C C . ASP A 1 423 ? -63.302 21.518 57.293 1.00 35.84 423 ASP A C 1
ATOM 3131 O O . ASP A 1 423 ? -63.245 20.346 57.654 1.00 35.84 423 ASP A O 1
ATOM 3135 N N . ARG A 1 424 ? -62.190 22.220 57.020 1.00 34.91 424 ARG A N 1
ATOM 3136 C CA . ARG A 1 424 ? -61.082 22.315 57.990 1.00 34.91 424 ARG A CA 1
ATOM 3137 C C . ARG A 1 424 ? -60.184 23.536 57.737 1.00 34.91 424 ARG A C 1
ATOM 3139 O O . ARG A 1 424 ? -59.440 23.611 56.765 1.00 34.91 424 ARG A O 1
ATOM 3146 N N . ARG A 1 425 ? -60.257 24.474 58.690 1.00 33.56 425 ARG A N 1
ATOM 3147 C CA . ARG A 1 425 ? -59.172 25.365 59.160 1.00 33.56 425 ARG A CA 1
ATOM 3148 C C . ARG A 1 425 ? -57.926 24.499 59.485 1.00 33.56 425 ARG A C 1
ATOM 3150 O O . ARG A 1 425 ? -58.097 23.323 59.780 1.00 33.56 425 ARG A O 1
ATOM 3157 N N . GLN A 1 426 ? -56.668 24.935 59.505 1.00 33.09 426 GLN A N 1
ATOM 3158 C CA . GLN A 1 426 ? -56.045 26.227 59.791 1.00 33.09 426 GLN A CA 1
ATOM 3159 C C . GLN A 1 426 ? -54.532 26.098 59.479 1.00 33.09 426 GLN A C 1
ATOM 3161 O O . GLN A 1 426 ? -54.024 24.983 59.395 1.00 33.09 426 GLN A O 1
ATOM 3166 N N . ASP A 1 427 ? -53.851 27.246 59.420 1.00 33.84 427 ASP A N 1
ATOM 3167 C CA . ASP A 1 427 ? -52.394 27.465 59.496 1.00 33.84 427 ASP A CA 1
ATOM 3168 C C . ASP A 1 427 ? -51.538 27.018 58.295 1.00 33.84 427 ASP A C 1
ATOM 3170 O O . ASP A 1 427 ? -51.565 25.886 57.846 1.00 33.84 427 ASP A O 1
ATOM 3174 N N . GLY A 1 428 ? -50.684 27.843 57.695 1.00 30.58 428 GLY A N 1
ATOM 3175 C CA . GLY A 1 428 ? -50.180 29.156 58.066 1.00 30.58 428 GLY A CA 1
ATOM 3176 C C . GLY A 1 428 ? -48.770 29.300 57.480 1.00 30.58 428 GLY A C 1
ATOM 3177 O O . GLY A 1 428 ? -47.942 28.413 57.646 1.00 30.58 428 GLY A O 1
ATOM 3178 N N . ARG A 1 429 ? -48.505 30.453 56.851 1.00 30.70 429 ARG A N 1
ATOM 3179 C CA . ARG A 1 429 ? -47.189 31.008 56.451 1.00 30.70 429 ARG A CA 1
ATOM 3180 C C . ARG A 1 429 ? -46.559 30.532 55.126 1.00 30.70 429 ARG A C 1
ATOM 3182 O O . ARG A 1 429 ? -45.784 29.586 55.064 1.00 30.70 429 ARG A O 1
ATOM 3189 N N . ARG A 1 430 ? -46.773 31.354 54.088 1.00 34.34 430 ARG A N 1
ATOM 3190 C CA . ARG A 1 430 ? -45.699 31.874 53.208 1.00 34.34 430 ARG A CA 1
ATOM 3191 C C . ARG A 1 430 ? -45.216 33.227 53.775 1.00 34.34 430 ARG A C 1
ATOM 3193 O O . ARG A 1 430 ? -45.945 33.804 54.584 1.00 34.34 430 ARG A O 1
ATOM 3200 N N . PRO A 1 431 ? -44.005 33.702 53.433 1.00 43.09 431 PRO A N 1
ATOM 3201 C CA . PRO A 1 431 ? -43.841 34.590 52.263 1.00 43.09 431 PRO A CA 1
ATOM 3202 C C . PRO A 1 431 ? -42.627 34.174 51.400 1.00 43.09 431 PRO A C 1
ATOM 3204 O O . PRO A 1 431 ? -41.647 33.643 51.906 1.00 43.09 431 PRO A O 1
ATOM 3207 N N . GLU A 1 432 ? -42.709 34.145 50.070 1.00 32.06 432 GLU A N 1
ATOM 3208 C CA . GLU A 1 432 ? -42.647 35.290 49.139 1.00 32.06 432 GLU A CA 1
ATOM 3209 C C . GLU A 1 432 ? -41.231 35.901 49.054 1.00 32.06 432 GLU A C 1
ATOM 3211 O O . GLU A 1 432 ? -40.746 36.543 49.978 1.00 32.06 432 GLU A O 1
ATOM 3216 N N . CYS A 1 433 ? -40.552 35.641 47.929 1.00 29.03 433 CYS A N 1
ATOM 3217 C CA . CYS A 1 433 ? -39.296 36.273 47.528 1.00 29.03 433 CYS A CA 1
ATOM 3218 C C . CYS A 1 433 ? -39.606 37.152 46.318 1.00 29.03 433 CYS A C 1
ATOM 3220 O O . CYS A 1 433 ? -39.953 36.635 45.254 1.00 29.03 433 CYS A O 1
ATOM 3222 N N . ASP A 1 434 ? -39.476 38.462 46.505 1.00 33.19 434 ASP A N 1
ATOM 3223 C CA . ASP A 1 434 ? -39.616 39.469 45.463 1.00 33.19 434 ASP A CA 1
ATOM 3224 C C . ASP A 1 434 ? -38.283 40.208 45.236 1.00 33.19 434 ASP A C 1
ATOM 3226 O O . ASP A 1 434 ? -37.327 40.108 46.005 1.00 33.19 434 ASP A O 1
ATOM 3230 N N . LYS A 1 435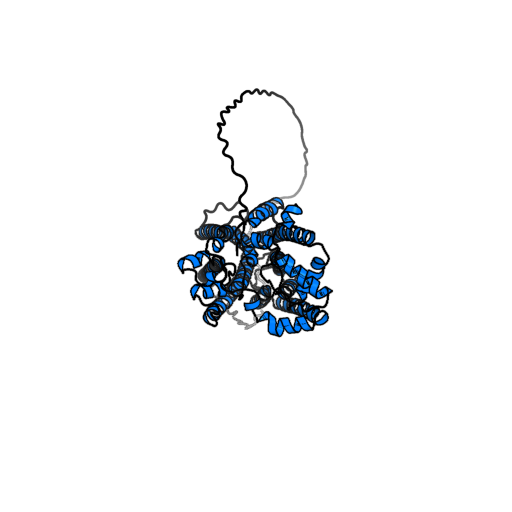 ? -38.219 40.868 44.085 1.00 33.94 435 LYS A N 1
ATOM 3231 C CA . LYS A 1 435 ? -37.041 41.205 43.272 1.00 33.94 435 LYS A CA 1
ATOM 3232 C C . LYS A 1 435 ? -36.103 42.319 43.794 1.00 33.94 435 LYS A C 1
ATOM 3234 O O . LYS A 1 435 ? -36.519 43.237 44.486 1.00 33.94 435 LYS A O 1
ATOM 3239 N N . ALA A 1 436 ? -34.916 42.348 43.160 1.00 32.44 436 ALA A N 1
ATOM 3240 C CA . ALA A 1 436 ? -34.281 43.504 42.481 1.00 32.44 436 ALA A CA 1
ATOM 3241 C C . ALA A 1 436 ? -32.996 44.145 43.069 1.00 32.44 436 ALA A C 1
ATOM 3243 O O . ALA A 1 436 ? -32.877 44.382 44.263 1.00 32.44 436 ALA A O 1
ATOM 3244 N N . ARG A 1 437 ? -32.150 44.595 42.111 1.00 31.34 437 ARG A N 1
ATOM 3245 C CA . ARG A 1 437 ? -30.962 45.495 42.167 1.00 31.34 437 ARG A CA 1
ATOM 3246 C C . ARG A 1 437 ? -29.649 44.797 42.570 1.00 31.34 437 ARG A C 1
ATOM 3248 O O . ARG A 1 437 ? -29.618 44.062 43.535 1.00 31.34 437 ARG A O 1
ATOM 3255 N N . GLY A 1 438 ? -28.512 44.911 41.876 1.00 28.95 438 GLY A N 1
ATOM 3256 C CA . GLY A 1 438 ? -27.999 45.916 40.940 1.00 28.95 438 GLY A CA 1
ATOM 3257 C C . GLY A 1 438 ? -26.697 46.491 41.522 1.00 28.95 438 GLY A C 1
ATOM 3258 O O . GLY A 1 438 ? -26.756 47.107 42.576 1.00 28.95 438 GLY A O 1
ATOM 3259 N N . GLY A 1 439 ? -25.538 46.309 40.873 1.00 27.77 439 GLY A N 1
ATOM 3260 C CA . GLY A 1 439 ? -24.295 46.968 41.313 1.00 27.77 439 GLY A CA 1
ATOM 3261 C C . GLY A 1 439 ? -22.997 46.387 40.741 1.00 27.77 439 GLY A C 1
ATOM 3262 O O . GLY A 1 439 ? -22.648 45.246 41.011 1.00 27.77 439 GLY A O 1
ATOM 3263 N N . ARG A 1 440 ? -22.288 47.204 39.955 1.00 29.70 440 ARG A N 1
ATOM 3264 C CA . ARG A 1 440 ? -20.913 47.023 39.448 1.00 29.70 440 ARG A CA 1
ATOM 3265 C C . ARG A 1 440 ? -19.900 47.619 40.440 1.00 29.70 440 ARG A C 1
ATOM 3267 O O . ARG A 1 440 ? -20.219 48.655 41.001 1.00 29.70 440 ARG A O 1
ATOM 3274 N N . CYS A 1 441 ? -18.680 47.069 40.502 1.00 28.05 441 CYS A N 1
ATOM 3275 C CA . CYS A 1 441 ? -17.392 47.739 40.814 1.00 28.05 441 CYS A CA 1
ATOM 3276 C C . CYS A 1 441 ? -16.272 46.854 40.205 1.00 28.05 441 CYS A C 1
ATOM 3278 O O . CYS A 1 441 ? -16.257 45.659 40.479 1.00 28.05 441 CYS A O 1
ATOM 3280 N N . ALA A 1 442 ? -15.491 47.241 39.183 1.00 31.23 442 ALA A N 1
ATOM 3281 C CA . ALA A 1 442 ? -14.388 48.226 39.132 1.00 31.23 442 ALA A CA 1
ATOM 3282 C C . ALA A 1 442 ? -13.273 47.912 40.158 1.00 31.23 442 ALA A C 1
ATOM 3284 O O . ALA A 1 442 ? -13.506 48.004 41.354 1.00 31.23 442 ALA A O 1
ATOM 3285 N N . LYS A 1 443 ? -12.162 47.288 39.727 1.00 29.08 443 LYS A N 1
ATOM 3286 C CA . LYS A 1 443 ? -10.861 47.897 39.341 1.00 29.08 443 LYS A CA 1
ATOM 3287 C C . LYS A 1 443 ? -10.190 48.711 40.458 1.00 29.08 443 LYS A C 1
ATOM 3289 O O . LYS A 1 443 ? -10.623 49.824 40.728 1.00 29.08 443 LYS A O 1
ATOM 3294 N N . HIS A 1 444 ? -9.043 48.228 40.944 1.00 29.27 444 HIS A N 1
ATOM 3295 C CA . HIS A 1 444 ? -7.947 49.102 41.360 1.00 29.27 444 HIS A CA 1
ATOM 3296 C C . HIS A 1 444 ? -6.570 48.474 41.120 1.00 29.27 444 HIS A C 1
ATOM 3298 O O . HIS A 1 444 ? -6.378 47.269 41.272 1.00 29.27 444 HIS A O 1
ATOM 3304 N N . ASP A 1 445 ? -5.684 49.354 40.665 1.00 30.23 445 ASP A N 1
ATOM 3305 C CA . ASP A 1 445 ? -4.307 49.179 40.225 1.00 30.23 445 ASP A CA 1
ATOM 3306 C C . ASP A 1 445 ? -3.302 49.350 41.384 1.00 30.23 445 ASP A C 1
ATOM 3308 O O . ASP A 1 445 ? -3.627 49.919 42.424 1.00 30.23 445 ASP A O 1
ATOM 3312 N N . ALA A 1 446 ? -2.049 48.994 41.067 1.00 30.67 446 ALA A N 1
ATOM 3313 C CA . ALA A 1 446 ? -0.805 49.721 41.380 1.00 30.67 446 ALA A CA 1
ATOM 3314 C C . ALA A 1 446 ? 0.107 49.266 42.545 1.00 30.67 446 ALA A C 1
ATOM 3316 O O . ALA A 1 446 ? -0.320 49.039 43.671 1.00 30.67 446 ALA A O 1
ATOM 3317 N N . GLY A 1 447 ? 1.417 49.273 42.225 1.00 26.66 447 GLY A N 1
ATOM 3318 C CA . GLY A 1 447 ? 2.575 49.361 43.137 1.00 26.66 447 GLY A CA 1
ATOM 3319 C C . GLY A 1 447 ? 3.624 48.254 42.913 1.00 26.66 447 GLY A C 1
ATOM 3320 O O . GLY A 1 447 ? 3.398 47.147 43.375 1.00 26.66 447 GLY A O 1
ATOM 3321 N N . HIS A 1 448 ? 4.664 48.391 42.062 1.00 28.97 448 HIS A N 1
ATOM 3322 C CA . HIS A 1 448 ? 6.013 48.975 42.336 1.00 28.97 448 HIS A CA 1
ATOM 3323 C C . HIS A 1 448 ? 6.673 48.436 43.632 1.00 28.97 448 HIS A C 1
ATOM 3325 O O . HIS A 1 448 ? 6.012 48.419 44.656 1.00 28.97 448 HIS A O 1
ATOM 3331 N N . SER A 1 449 ? 7.954 48.052 43.747 1.00 28.17 449 SER A N 1
ATOM 3332 C CA . SER A 1 449 ? 9.179 48.136 42.927 1.00 28.17 449 SER A CA 1
ATOM 3333 C C . SER A 1 449 ? 10.301 47.318 43.631 1.00 28.17 449 SER A C 1
ATOM 3335 O O . SER A 1 449 ? 10.123 46.969 44.797 1.00 28.17 449 SER A O 1
ATOM 3337 N N . ALA A 1 450 ? 11.463 47.162 42.967 1.00 30.25 450 ALA A N 1
ATOM 3338 C CA . ALA A 1 450 ? 12.822 46.927 43.520 1.00 30.25 450 ALA A CA 1
ATOM 3339 C C . ALA A 1 450 ? 13.161 45.523 44.100 1.00 30.25 450 ALA A C 1
ATOM 3341 O O . ALA A 1 450 ? 12.350 44.922 44.785 1.00 30.25 450 ALA A O 1
ATOM 3342 N N . ASP A 1 451 ? 14.354 44.924 43.967 1.00 30.48 451 ASP A N 1
ATOM 3343 C CA . ASP A 1 451 ? 15.642 45.231 43.317 1.00 30.48 451 ASP A CA 1
ATOM 3344 C C . ASP A 1 451 ? 16.598 44.022 43.575 1.00 30.48 451 ASP A C 1
ATOM 3346 O O . ASP A 1 451 ? 16.339 43.228 44.483 1.00 30.48 451 ASP A O 1
ATOM 3350 N N . ARG A 1 452 ? 17.732 43.967 42.854 1.00 31.39 452 ARG A N 1
ATOM 3351 C CA . ARG A 1 452 ? 19.006 43.247 43.145 1.00 31.39 452 ARG A CA 1
ATOM 3352 C C . ARG A 1 452 ? 19.306 41.859 42.542 1.00 31.39 452 ARG A C 1
ATOM 3354 O O . ARG A 1 452 ? 18.990 40.806 43.088 1.00 31.39 452 ARG A O 1
ATOM 3361 N N . ASP A 1 453 ? 20.102 41.930 41.474 1.00 33.84 453 ASP A N 1
ATOM 3362 C CA . ASP A 1 453 ? 21.234 41.051 41.109 1.00 33.84 453 ASP A CA 1
ATOM 3363 C C . ASP A 1 453 ? 22.314 41.014 42.233 1.00 33.84 453 ASP A C 1
ATOM 3365 O O . ASP A 1 453 ? 22.319 41.943 43.052 1.00 33.84 453 ASP A O 1
ATOM 336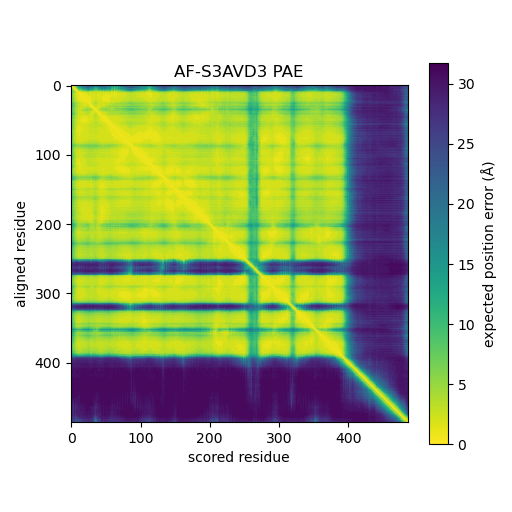9 N N . PRO A 1 454 ? 23.256 40.032 42.311 1.00 42.78 454 PRO A N 1
ATOM 3370 C CA . PRO A 1 454 ? 24.295 39.863 41.275 1.00 42.78 454 PRO A CA 1
ATOM 3371 C C . PRO A 1 454 ? 24.864 38.436 41.036 1.00 42.78 454 PRO A C 1
ATOM 3373 O O . PRO A 1 454 ? 24.889 37.569 41.908 1.00 42.78 454 PRO A O 1
ATOM 3376 N N . ALA A 1 455 ? 25.449 38.236 39.848 1.00 33.78 455 ALA A N 1
ATOM 3377 C CA . ALA A 1 455 ? 26.439 37.187 39.545 1.00 33.78 455 ALA A CA 1
ATOM 3378 C C . ALA A 1 455 ? 27.852 37.581 40.053 1.00 33.78 455 ALA A C 1
ATOM 3380 O O . ALA A 1 455 ? 28.093 38.770 40.276 1.00 33.78 455 ALA A O 1
ATOM 3381 N N . PRO A 1 456 ? 28.822 36.642 40.194 1.00 47.59 456 PRO A N 1
ATOM 3382 C CA . PRO A 1 456 ? 29.680 36.307 39.041 1.00 47.59 456 PRO A CA 1
ATOM 3383 C C . PRO A 1 456 ? 30.257 34.860 38.980 1.00 47.59 456 PRO A C 1
ATOM 3385 O O . PRO A 1 456 ? 30.368 34.136 39.963 1.00 47.59 456 PRO A O 1
ATOM 3388 N N . ARG A 1 457 ? 30.672 34.471 37.762 1.00 35.91 457 ARG A N 1
ATOM 3389 C CA . ARG A 1 457 ? 31.589 33.362 37.354 1.00 35.91 457 ARG A CA 1
ATOM 3390 C C . ARG A 1 457 ? 33.065 33.695 37.747 1.00 35.91 457 ARG A C 1
ATOM 3392 O O . ARG A 1 457 ? 33.248 34.868 38.074 1.00 35.91 457 ARG A O 1
ATOM 3399 N N . PRO A 1 458 ? 34.146 32.846 37.618 1.00 48.56 458 PRO A N 1
ATOM 3400 C CA . PRO A 1 458 ? 34.479 32.068 36.391 1.00 48.56 458 PRO A CA 1
ATOM 3401 C C . PRO A 1 458 ? 35.544 30.906 36.425 1.00 48.56 458 PRO A C 1
ATOM 3403 O O . PRO A 1 458 ? 36.106 30.575 37.458 1.00 48.56 458 PRO A O 1
ATOM 3406 N N . ARG A 1 459 ? 35.889 30.410 35.207 1.00 32.56 459 ARG A N 1
ATOM 3407 C CA . ARG A 1 459 ? 37.123 29.696 34.729 1.00 32.56 459 ARG A CA 1
ATOM 3408 C C . ARG A 1 459 ? 37.291 28.198 35.095 1.00 32.56 459 ARG A C 1
ATOM 3410 O O . ARG A 1 459 ? 36.901 27.781 36.165 1.00 32.56 459 ARG A O 1
ATOM 3417 N N . GLY A 1 460 ? 37.872 27.324 34.257 1.00 28.23 460 GLY A N 1
ATOM 3418 C CA . GLY A 1 460 ? 38.633 27.518 33.017 1.00 28.23 460 GLY A CA 1
ATOM 3419 C C . GLY A 1 460 ? 38.933 26.209 32.252 1.00 28.23 460 GLY A C 1
ATOM 3420 O O . GLY A 1 460 ? 38.614 25.112 32.699 1.00 28.23 460 GLY A O 1
ATOM 3421 N N . ALA A 1 461 ? 39.519 26.380 31.066 1.00 32.09 461 ALA A N 1
ATOM 3422 C CA . ALA A 1 461 ? 39.917 25.363 30.092 1.00 32.09 461 ALA A CA 1
ATOM 3423 C C . ALA A 1 461 ? 41.248 24.665 30.435 1.00 32.09 461 ALA A C 1
ATOM 3425 O O . ALA A 1 461 ? 42.065 25.252 31.145 1.00 32.09 461 ALA A O 1
ATOM 3426 N N . ARG A 1 462 ? 41.515 23.495 29.826 1.00 30.84 462 ARG A N 1
ATOM 3427 C CA . ARG A 1 462 ? 42.850 23.105 29.323 1.00 30.84 462 ARG A CA 1
ATOM 3428 C C . ARG A 1 462 ? 42.798 21.895 28.378 1.00 30.84 462 ARG A C 1
ATOM 3430 O O . ARG A 1 462 ? 42.141 20.897 28.644 1.00 30.84 462 ARG A O 1
ATOM 3437 N N . THR A 1 463 ? 43.529 22.066 27.287 1.00 32.03 463 THR A N 1
ATOM 3438 C CA . THR A 1 463 ? 43.959 21.148 26.229 1.00 32.03 463 THR A CA 1
ATOM 3439 C C . THR A 1 463 ? 45.035 20.164 26.705 1.00 32.03 463 THR A C 1
ATOM 3441 O O . THR A 1 463 ? 45.731 20.451 27.682 1.00 32.03 463 THR A O 1
ATOM 3444 N N . ARG A 1 464 ? 45.232 19.056 25.971 1.00 30.53 464 ARG A N 1
ATOM 3445 C CA . ARG A 1 464 ? 46.532 18.371 25.830 1.00 30.53 464 ARG A CA 1
ATOM 3446 C C . ARG A 1 464 ? 46.577 17.499 24.565 1.00 30.53 464 ARG A C 1
ATOM 3448 O O . ARG A 1 464 ? 45.761 16.599 24.405 1.00 30.53 464 ARG A O 1
ATOM 3455 N N . ASP A 1 465 ? 47.538 17.837 23.710 1.00 31.20 465 ASP A N 1
ATOM 3456 C CA . ASP A 1 465 ? 48.083 17.091 22.570 1.00 31.20 465 ASP A CA 1
ATOM 3457 C C . ASP A 1 465 ? 48.961 15.897 23.001 1.00 31.20 465 ASP A C 1
ATOM 3459 O O . ASP A 1 465 ? 49.265 15.775 24.192 1.00 31.20 465 ASP A O 1
ATOM 3463 N N . VAL A 1 466 ? 49.442 15.143 21.983 1.00 34.06 466 VAL A N 1
ATOM 3464 C CA . VAL A 1 466 ? 50.750 14.427 21.820 1.00 34.06 466 VAL A CA 1
ATOM 3465 C C . VAL A 1 466 ? 50.567 12.938 21.409 1.00 34.06 466 VAL A C 1
ATOM 3467 O O . VAL A 1 466 ? 49.734 12.272 22.018 1.00 34.06 466 VAL A O 1
ATOM 3470 N N . PRO A 1 467 ? 51.370 12.332 20.492 1.00 42.81 467 PRO A N 1
ATOM 3471 C CA . PRO A 1 467 ? 51.962 12.805 19.227 1.00 42.81 467 PRO A CA 1
ATOM 3472 C C . PRO A 1 467 ? 51.764 11.814 18.038 1.00 42.81 467 PRO A C 1
ATOM 3474 O O . PRO A 1 467 ? 51.264 10.700 18.183 1.00 42.81 467 PRO A O 1
ATOM 3477 N N . ARG A 1 468 ? 52.208 12.232 16.843 1.00 34.69 468 ARG A N 1
ATOM 3478 C CA . ARG A 1 468 ? 52.500 11.377 15.676 1.00 34.69 468 ARG A CA 1
ATOM 3479 C C . ARG A 1 468 ? 53.923 10.825 15.779 1.00 34.69 468 ARG A C 1
ATOM 3481 O O . ARG A 1 468 ? 54.804 11.588 16.151 1.00 34.69 468 ARG A O 1
ATOM 3488 N N . ASP A 1 469 ? 54.128 9.592 15.318 1.00 34.16 469 ASP A N 1
ATOM 3489 C CA . ASP A 1 469 ? 55.423 9.103 14.839 1.00 34.16 469 ASP A CA 1
ATOM 3490 C C . ASP A 1 469 ? 55.263 8.251 13.569 1.00 34.16 469 ASP A C 1
ATOM 3492 O O . ASP A 1 469 ? 54.205 7.682 13.291 1.00 34.16 469 ASP A O 1
ATOM 3496 N N . HIS A 1 470 ? 56.334 8.285 12.783 1.00 32.16 470 HIS A N 1
ATOM 3497 C CA . HIS A 1 470 ? 56.521 7.897 11.388 1.00 32.16 470 HIS A CA 1
ATOM 3498 C C . HIS A 1 470 ? 56.415 6.392 11.079 1.00 32.16 470 HIS A C 1
ATOM 3500 O O . HIS A 1 470 ? 56.763 5.560 11.908 1.00 32.16 470 HIS A O 1
ATOM 3506 N N . LEU A 1 471 ? 56.061 6.061 9.827 1.00 32.34 471 LEU A N 1
ATOM 3507 C CA . LEU A 1 471 ? 56.957 5.364 8.886 1.00 32.34 471 LEU A CA 1
ATOM 3508 C C . LEU A 1 471 ? 56.362 5.376 7.466 1.00 32.34 471 LEU A C 1
ATOM 3510 O O . LEU A 1 471 ? 55.259 4.890 7.220 1.00 32.34 471 LEU A O 1
ATOM 3514 N N . GLU A 1 472 ? 57.120 5.980 6.554 1.00 30.53 472 GLU A N 1
ATOM 3515 C CA . GLU A 1 472 ? 56.971 5.890 5.104 1.00 30.53 472 GLU A CA 1
ATOM 3516 C C . GLU A 1 472 ? 57.331 4.476 4.623 1.00 30.53 472 GLU A C 1
ATOM 3518 O O . GLU A 1 472 ? 58.227 3.829 5.164 1.00 30.53 472 GLU A O 1
ATOM 3523 N N . GLY A 1 473 ? 56.640 4.009 3.584 1.00 28.98 473 GLY A N 1
ATOM 3524 C CA . GLY A 1 473 ? 56.901 2.741 2.913 1.00 28.98 473 GLY A CA 1
ATOM 3525 C C . GLY A 1 473 ? 56.237 2.739 1.542 1.00 28.98 473 GLY A C 1
ATOM 3526 O O . GLY A 1 473 ? 55.027 2.575 1.428 1.00 28.98 473 GLY A O 1
ATOM 3527 N N . ASP A 1 474 ? 57.068 3.000 0.544 1.00 30.64 474 ASP A N 1
ATOM 3528 C CA . ASP A 1 474 ? 56.823 3.194 -0.884 1.00 30.64 474 ASP A CA 1
ATOM 3529 C C . ASP A 1 474 ? 56.124 2.009 -1.589 1.00 30.64 474 ASP A C 1
ATOM 3531 O O . ASP A 1 474 ? 56.343 0.849 -1.233 1.00 30.64 474 ASP A O 1
ATOM 3535 N N . GLY A 1 475 ? 55.339 2.285 -2.642 1.00 29.50 475 GLY A N 1
ATOM 3536 C CA . GLY A 1 475 ? 54.796 1.244 -3.535 1.00 29.50 475 GLY A CA 1
ATOM 3537 C C . GLY A 1 475 ? 53.530 1.618 -4.321 1.00 29.50 475 GLY A C 1
ATOM 3538 O O . GLY A 1 475 ? 52.421 1.248 -3.941 1.00 29.50 475 GLY A O 1
ATOM 3539 N N . GLY A 1 476 ? 53.688 2.325 -5.447 1.00 29.72 476 GLY A N 1
ATOM 3540 C CA . GLY A 1 476 ? 52.634 2.567 -6.450 1.00 29.72 476 GLY A CA 1
ATOM 3541 C C . GLY A 1 476 ? 52.247 1.326 -7.292 1.00 29.72 476 GLY A C 1
ATOM 3542 O O . GLY A 1 476 ? 52.681 0.212 -7.019 1.00 29.72 476 GLY A O 1
ATOM 3543 N N . PRO A 1 477 ? 51.414 1.477 -8.341 1.00 36.62 477 PRO A N 1
ATOM 3544 C CA . PRO A 1 477 ? 49.977 1.249 -8.239 1.00 36.62 477 PRO A CA 1
ATOM 3545 C C . PRO A 1 477 ? 49.530 -0.047 -8.939 1.00 36.62 477 PRO A C 1
ATOM 3547 O O . PRO A 1 477 ? 49.578 -0.176 -10.162 1.00 36.62 477 PRO A O 1
ATOM 3550 N N . GLY A 1 478 ? 48.994 -0.993 -8.168 1.00 28.36 478 GLY A N 1
ATOM 3551 C CA . GLY A 1 478 ? 48.245 -2.133 -8.696 1.00 28.36 478 GLY A CA 1
ATOM 3552 C C . GLY A 1 478 ? 46.781 -1.753 -8.910 1.00 28.36 478 GLY A C 1
ATOM 3553 O O . GLY A 1 478 ? 46.060 -1.484 -7.953 1.00 28.36 478 GLY A O 1
ATOM 3554 N N . ARG A 1 479 ? 46.330 -1.729 -10.170 1.00 38.38 479 ARG A N 1
ATOM 3555 C CA . ARG A 1 479 ? 44.916 -1.576 -10.546 1.00 38.38 479 ARG A CA 1
ATOM 3556 C C . ARG A 1 479 ? 44.070 -2.677 -9.896 1.00 38.38 479 ARG A C 1
ATOM 3558 O O . ARG A 1 479 ? 43.930 -3.763 -10.452 1.00 38.38 479 ARG A O 1
ATOM 3565 N N . LEU A 1 480 ? 43.455 -2.376 -8.759 1.00 29.55 480 LEU A N 1
ATOM 3566 C CA . LEU A 1 480 ? 42.380 -3.182 -8.196 1.00 29.55 480 LEU A CA 1
ATOM 3567 C C . LEU A 1 480 ? 41.058 -2.712 -8.807 1.00 29.55 480 LEU A C 1
ATOM 3569 O O . LEU A 1 480 ? 40.533 -1.651 -8.477 1.00 29.55 480 LEU A O 1
ATOM 3573 N N . ARG A 1 481 ? 40.540 -3.514 -9.744 1.00 34.41 481 ARG A N 1
ATOM 3574 C CA . ARG A 1 481 ? 39.121 -3.485 -10.116 1.00 34.41 481 ARG A CA 1
ATOM 3575 C C . ARG A 1 481 ? 38.296 -3.694 -8.837 1.00 34.41 481 ARG A C 1
ATOM 3577 O O . ARG A 1 481 ? 38.570 -4.670 -8.137 1.00 34.41 481 ARG A O 1
ATOM 3584 N N . PRO A 1 482 ? 37.297 -2.854 -8.524 1.00 34.62 482 PRO A N 1
ATOM 3585 C CA . PRO A 1 482 ? 36.347 -3.208 -7.484 1.00 34.62 482 PRO A CA 1
ATOM 3586 C C . PRO A 1 482 ? 35.519 -4.421 -7.948 1.00 34.62 482 PRO A C 1
ATOM 3588 O O . PRO A 1 482 ? 35.239 -4.551 -9.146 1.00 34.62 482 PRO A O 1
ATOM 3591 N N . PRO A 1 483 ? 35.173 -5.336 -7.029 1.00 30.02 483 PRO A N 1
ATOM 3592 C CA . PRO A 1 483 ? 34.432 -6.542 -7.355 1.00 30.02 483 PRO A CA 1
ATOM 3593 C C . PRO A 1 483 ? 33.028 -6.182 -7.842 1.00 30.02 483 PRO A C 1
ATOM 3595 O O . PRO A 1 483 ? 32.367 -5.304 -7.291 1.00 30.02 483 PRO A O 1
ATOM 3598 N N . GLN A 1 484 ? 32.598 -6.887 -8.886 1.00 33.28 484 GLN A N 1
ATOM 3599 C CA . GLN A 1 484 ? 31.208 -6.936 -9.313 1.00 33.28 484 GLN A CA 1
ATOM 3600 C C . GLN A 1 484 ? 30.369 -7.437 -8.134 1.00 33.28 484 GLN A C 1
ATOM 3602 O O . GLN A 1 484 ? 30.553 -8.563 -7.672 1.00 33.28 484 GLN A O 1
ATOM 3607 N N . LEU A 1 485 ? 29.504 -6.568 -7.622 1.00 32.81 485 LEU A N 1
ATOM 3608 C CA . LEU A 1 485 ? 28.408 -6.949 -6.743 1.00 32.81 485 LEU A CA 1
ATOM 3609 C C . LEU A 1 485 ? 27.223 -7.303 -7.657 1.00 32.81 485 LEU A C 1
ATOM 3611 O O . LEU A 1 485 ? 26.843 -6.437 -8.448 1.00 32.81 485 LEU A O 1
ATOM 3615 N N . PRO A 1 486 ? 26.720 -8.549 -7.631 1.00 38.75 486 PRO A N 1
ATOM 3616 C CA . PRO A 1 486 ? 25.482 -8.926 -8.308 1.00 38.75 486 PRO A CA 1
ATOM 3617 C C . PRO A 1 486 ? 24.241 -8.349 -7.619 1.00 38.75 486 PRO A C 1
ATOM 3619 O O . PRO A 1 486 ? 24.281 -8.167 -6.378 1.00 38.75 486 PRO A O 1
#

Nearest PDB structures (foldseek):
  6ob6-assembly2_B  TM=2.027E-01  e=2.462E+00  Homo sapiens
  6ob6-assembly1_A  TM=1.567E-01  e=2.160E+00  Homo sapiens
  6ob7-assembly1_A  TM=1.630E-01  e=2.807E+00  Homo sapiens

Solvent-accessible surface area (backbone atoms only — not comparable to full-atom values): 27691 Å² total; per-residue (Å²): 109,70,73,66,46,57,72,45,78,25,59,48,46,53,42,41,22,48,33,6,38,21,65,73,72,71,50,68,62,76,75,55,60,42,77,98,78,58,45,50,66,80,64,40,52,39,35,31,64,72,19,32,71,47,44,77,44,58,67,60,57,41,49,47,49,41,44,56,48,48,54,52,32,42,35,47,37,47,37,52,28,42,15,32,58,55,45,41,80,65,58,66,71,59,34,51,53,51,34,63,56,46,51,56,27,41,22,43,36,45,24,55,50,29,38,53,65,53,50,58,46,51,37,41,35,52,53,35,61,39,40,39,73,82,43,85,70,32,26,24,48,30,11,35,37,20,31,41,42,64,65,45,45,56,55,37,53,48,30,42,72,29,65,37,50,71,32,19,52,31,8,51,49,25,24,50,50,31,50,48,53,14,41,73,78,39,43,68,56,31,52,46,35,80,75,46,56,75,75,46,58,70,70,77,43,72,44,28,26,42,53,22,28,5,45,40,9,45,42,13,20,74,66,58,30,90,74,50,60,67,74,29,49,53,59,31,51,51,45,46,53,52,28,52,51,47,16,40,74,38,24,73,54,82,83,52,94,73,47,57,56,61,30,53,26,59,40,64,42,57,78,61,63,37,40,50,51,12,50,50,38,44,55,51,34,41,40,30,54,29,68,70,20,45,48,38,67,48,50,62,51,57,45,48,50,40,48,28,36,42,57,36,59,74,59,57,81,91,74,77,88,63,78,76,50,72,68,30,50,52,25,44,50,50,33,52,53,52,51,46,62,38,51,65,48,42,37,73,74,47,83,77,66,54,76,59,22,25,67,50,53,82,85,49,45,65,37,33,23,49,63,31,52,51,46,54,51,51,53,52,50,51,51,52,50,56,54,54,51,62,73,66,54,76,83,70,78,80,74,72,79,78,78,79,79,83,80,83,77,90,78,88,82,90,80,88,86,92,81,91,84,82,88,82,88,79,88,83,84,83,84,89,89,82,87,86,87,87,88,89,81,84,88,85,85,90,80,91,79,91,86,82,85,84,87,86,86,86,90,85,88,86,87,83,88,88,86,88,84,88,83,91,81,88,83,84,86,78,88,73,78,79,79,88,78,132

Foldseek 3Di:
DLVVLVPQPLVVLVLLLVLLVCLVVVHDQFPAADDPVRATDQWANLSSVVSVVSVVDDVSVSSVVLLVVLLVLLLLLLQLLLLLLQLDGDDSVVSNVVSVVLCLFQLSVVCSSNSHCLSVLSSQLSVLLQAFLPDPLRLLSLLLSCLGPVLSLLVLVLCVLLASPVNSVSSVVSVVVSLVVCCVSPVPSSCCVVPPSVPPVVSNDQLQFLQFLALLNLQLLVVLHSCCDVVSVVVLVVLSVLLSVLLNLLAHHPDDPQFPTRGLGHRTSDNSQRNLLSVLSSQLSSSHNPSGRGSNSVSSLSSVLSSLCSQLVNSYPPDPPDPDDPRNVVSVVLSVLSSCLRNVLLLVVFDRPRSCSSHDDPVSSCSSNVSSVNSVVSSVVSVVVSVVVVVPPDPDPPPPPPPPPPPDDDDDDDDDDDDDDDDDDDDDDDDDDDDDDDDDDDDDDDDDDDDDDDDDDDDDDDDDDDDDDDDDDDDDDDDDDDDDDD